Protein AF-A0A848VCV0-F1 (afdb_monomer_lite)

Secondary structure (DSSP, 8-state):
-GGGGGSTT--HHHHHHHHHHHHHHHHHHH-TT-TTGGGG-TTSSSSHHHHHHHHHHHHHHHHHHHHHHHHTTT-HHHHHHHHHHHHHHHHHHHHHHH-HHHHGGGSSSS-HHHHHHHHHHHHHHHHHHHHHHHHHSTTTHHHHHHHHHHHHHHHHHHHHHHHHHHS-TTSSHHHHHHHHHTHHHHHHHHHHHHHHHHHHHHGGG-GGGT-TT-TTSS-SSTHHHHTHHHHHHHHHHHHHHHHHHHHHS---STT---TTHHHHHHHHHHHHHHHHHHHHHH----HHHHHHHHHHHHHHHHHTTSPTT-HHHHHHHHHHHHHHHHHHHH-TT--HHHHHHHHHHHHHHHHHHHHTTT-HHHHHHHHHHHHHHHHHHHHHS-S-PPPS--

Structure (mmCIF, N/CA/C/O backbone):
data_AF-A0A848VCV0-F1
#
_entry.id   AF-A0A848VCV0-F1
#
loop_
_atom_site.group_PDB
_atom_site.id
_atom_site.type_symbol
_atom_site.label_atom_id
_atom_site.label_alt_id
_atom_site.label_comp_id
_atom_site.label_asym_id
_atom_site.label_entity_id
_atom_site.label_seq_id
_atom_site.pdbx_PDB_ins_code
_atom_site.Cartn_x
_atom_site.Cartn_y
_atom_site.Cartn_z
_atom_site.occupancy
_atom_site.B_iso_or_equiv
_atom_site.auth_seq_id
_atom_site.auth_comp_id
_atom_site.auth_asym_id
_atom_site.auth_atom_id
_atom_site.pdbx_PDB_model_num
ATOM 1 N N . MET A 1 1 ? 2.008 -0.613 34.313 1.00 49.34 1 MET A N 1
ATOM 2 C CA . MET A 1 1 ? 2.799 -1.869 34.303 1.00 49.34 1 MET A CA 1
ATOM 3 C C . MET A 1 1 ? 2.256 -2.957 33.347 1.00 49.34 1 MET A C 1
ATOM 5 O O . MET A 1 1 ? 2.939 -3.948 33.144 1.00 49.34 1 MET A O 1
ATOM 9 N N . GLN A 1 2 ? 1.114 -2.765 32.661 1.00 51.22 2 GLN A N 1
ATOM 10 C CA . GLN A 1 2 ? 0.524 -3.745 31.717 1.00 51.22 2 GLN A CA 1
ATOM 11 C C . GLN A 1 2 ? 1.148 -3.803 30.302 1.00 51.22 2 GLN A C 1
ATOM 13 O O . GLN A 1 2 ? 0.857 -4.724 29.551 1.00 51.22 2 GLN A O 1
ATOM 18 N N . ILE A 1 3 ? 2.044 -2.878 29.928 1.00 51.16 3 ILE A N 1
ATOM 19 C CA . ILE A 1 3 ? 2.608 -2.806 28.560 1.00 51.16 3 ILE A CA 1
ATOM 20 C C . ILE A 1 3 ? 3.660 -3.904 28.285 1.00 51.16 3 ILE A C 1
ATOM 22 O O . ILE A 1 3 ? 3.929 -4.226 27.127 1.00 51.16 3 ILE A O 1
ATOM 26 N N . ARG A 1 4 ? 4.242 -4.533 29.320 1.00 47.22 4 ARG A N 1
ATOM 27 C CA . ARG A 1 4 ? 5.278 -5.571 29.134 1.00 47.22 4 ARG A CA 1
ATOM 28 C C . ARG A 1 4 ? 4.744 -6.911 28.614 1.00 47.22 4 ARG A C 1
ATOM 30 O O . ARG A 1 4 ? 5.509 -7.621 27.977 1.00 47.22 4 ARG A O 1
ATOM 37 N N . LYS A 1 5 ? 3.456 -7.234 28.802 1.00 52.41 5 LYS A N 1
ATOM 38 C CA . LYS A 1 5 ? 2.869 -8.491 28.290 1.00 52.41 5 LYS A CA 1
ATOM 39 C C . LYS A 1 5 ? 2.553 -8.454 26.783 1.00 52.41 5 LYS A C 1
ATOM 41 O O . LYS A 1 5 ? 2.308 -9.486 26.184 1.00 52.41 5 LYS A O 1
ATOM 46 N N . THR A 1 6 ? 2.611 -7.274 26.165 1.00 53.12 6 THR A N 1
ATOM 47 C CA . THR A 1 6 ? 2.202 -7.039 24.768 1.00 53.12 6 THR A CA 1
ATOM 48 C C . THR A 1 6 ? 3.284 -7.319 23.717 1.00 53.12 6 THR A C 1
ATOM 50 O O . THR A 1 6 ? 2.966 -7.350 22.536 1.00 53.12 6 THR A O 1
ATOM 53 N N . ILE A 1 7 ? 4.557 -7.492 24.106 1.00 49.88 7 ILE A N 1
ATOM 54 C CA . ILE A 1 7 ? 5.663 -7.696 23.143 1.00 49.88 7 ILE A CA 1
ATOM 55 C C . ILE A 1 7 ? 5.968 -9.188 22.925 1.00 49.88 7 ILE A C 1
ATOM 57 O O . ILE A 1 7 ? 6.344 -9.570 21.823 1.00 49.88 7 ILE A O 1
ATOM 61 N N . SER A 1 8 ? 5.750 -10.052 23.924 1.00 48.66 8 SER A N 1
ATOM 62 C CA . SER A 1 8 ? 5.931 -11.507 23.765 1.00 48.66 8 SER A CA 1
ATOM 63 C C . SER A 1 8 ? 4.877 -12.156 22.859 1.00 48.66 8 SER A C 1
ATOM 65 O O . SER A 1 8 ? 5.084 -13.261 22.374 1.00 48.66 8 SER A O 1
ATOM 67 N N . GLU A 1 9 ? 3.772 -11.460 22.590 1.00 58.31 9 GLU A N 1
ATOM 68 C CA . GLU A 1 9 ? 2.722 -11.877 21.659 1.00 58.31 9 GLU A CA 1
ATOM 69 C C . GLU A 1 9 ? 2.717 -10.953 20.438 1.00 58.31 9 GLU A C 1
ATOM 71 O O . GLU A 1 9 ? 1.723 -10.296 20.128 1.00 58.31 9 GLU A O 1
ATOM 76 N N . THR A 1 10 ? 3.849 -10.853 19.734 1.00 62.97 10 THR A N 1
ATOM 77 C CA . THR A 1 10 ? 3.837 -10.207 18.418 1.00 62.97 10 THR A CA 1
ATOM 78 C C . THR A 1 10 ? 2.763 -10.870 17.559 1.00 62.97 10 THR A C 1
ATOM 80 O O . THR A 1 10 ? 2.736 -12.097 17.378 1.00 62.97 10 THR A O 1
ATOM 83 N N . SER A 1 11 ? 1.843 -10.043 17.054 1.00 78.56 11 SER A N 1
ATOM 84 C CA . SER A 1 11 ? 0.759 -10.501 16.191 1.00 78.56 11 SER A CA 1
ATOM 85 C C . SER A 1 11 ? 1.337 -11.395 15.092 1.00 78.56 11 SER A C 1
ATOM 87 O O . SER A 1 11 ? 2.325 -10.992 14.468 1.00 78.56 11 SER A O 1
ATOM 89 N N . PRO A 1 12 ? 0.770 -12.588 14.832 1.00 84.62 12 PRO A N 1
ATOM 90 C CA . PRO A 1 12 ? 1.164 -13.413 13.688 1.00 84.62 12 PRO A CA 1
ATOM 91 C C . PRO A 1 12 ? 1.235 -12.602 12.384 1.00 84.62 12 PRO A C 1
ATOM 93 O O . PRO A 1 12 ? 2.111 -12.834 11.560 1.00 84.62 12 PRO A O 1
ATOM 96 N N . TRP A 1 13 ? 0.380 -11.580 12.267 1.00 84.06 13 TRP A N 1
ATOM 97 C CA . TRP A 1 13 ? 0.372 -10.604 11.182 1.00 84.06 13 TRP A CA 1
ATOM 98 C C . TRP A 1 13 ? 1.684 -9.818 11.049 1.00 84.06 13 TRP A C 1
ATOM 100 O O . TRP A 1 13 ? 2.297 -9.821 9.991 1.00 84.06 13 TRP A O 1
ATOM 110 N N . PHE A 1 14 ? 2.165 -9.193 12.129 1.00 91.00 14 PHE A N 1
ATOM 111 C CA . PHE A 1 14 ? 3.421 -8.431 12.105 1.00 91.00 14 PHE A CA 1
ATOM 112 C C . PHE A 1 14 ? 4.616 -9.335 11.777 1.00 91.00 14 PHE A C 1
ATOM 114 O O . PHE A 1 14 ? 5.492 -8.959 11.004 1.00 91.00 14 PHE A O 1
ATOM 121 N N . ARG A 1 15 ? 4.622 -10.563 12.317 1.00 92.50 15 ARG A N 1
ATOM 122 C CA . ARG A 1 15 ? 5.650 -11.566 12.001 1.00 92.50 15 ARG A CA 1
ATOM 123 C C . ARG A 1 15 ? 5.657 -11.939 10.520 1.00 92.50 15 ARG A C 1
ATOM 125 O O . ARG A 1 15 ? 6.737 -12.104 9.971 1.00 92.50 15 ARG A O 1
ATOM 132 N N . ALA A 1 16 ? 4.493 -12.032 9.877 1.00 93.19 16 ALA A N 1
ATOM 133 C CA . ALA A 1 16 ? 4.417 -12.282 8.441 1.00 93.19 16 ALA A CA 1
ATOM 134 C C . ALA A 1 16 ? 5.078 -11.153 7.632 1.00 93.19 16 ALA A C 1
ATOM 136 O O . ALA A 1 16 ? 5.895 -11.454 6.768 1.00 93.19 16 ALA A O 1
ATOM 137 N N . PHE A 1 17 ? 4.819 -9.880 7.963 1.00 95.75 17 PHE A N 1
ATOM 138 C CA . PHE A 1 17 ? 5.508 -8.750 7.318 1.00 95.75 17 PHE A CA 1
ATOM 139 C C . PHE A 1 17 ? 7.021 -8.816 7.510 1.00 95.75 17 PHE A C 1
ATOM 141 O O . PHE A 1 17 ? 7.750 -8.716 6.533 1.00 95.75 17 PHE A O 1
ATOM 148 N N . VAL A 1 18 ? 7.498 -9.072 8.734 1.00 96.75 18 VAL A N 1
ATOM 149 C CA . VAL A 1 18 ? 8.939 -9.233 8.997 1.00 96.75 18 VAL A CA 1
ATOM 150 C C . VAL A 1 18 ? 9.536 -10.360 8.152 1.00 96.75 18 VAL A C 1
ATOM 152 O O . VAL A 1 18 ? 10.579 -10.169 7.537 1.00 96.75 18 VAL A O 1
ATOM 155 N N . LEU A 1 19 ? 8.890 -11.529 8.106 1.00 97.00 19 LEU A N 1
ATOM 156 C CA . LEU A 1 19 ? 9.389 -12.680 7.351 1.00 97.00 19 LEU A CA 1
ATOM 157 C C . LEU A 1 19 ? 9.431 -12.410 5.845 1.00 97.00 19 LEU A C 1
ATOM 159 O O . LEU A 1 19 ? 10.420 -12.760 5.206 1.00 97.00 19 LEU A O 1
ATOM 163 N N . ILE A 1 20 ? 8.397 -11.771 5.289 1.00 96.94 20 ILE A N 1
ATOM 164 C CA . ILE A 1 20 ? 8.368 -11.401 3.869 1.00 96.94 20 ILE A CA 1
ATOM 165 C C . ILE A 1 20 ? 9.445 -10.351 3.580 1.00 96.94 20 ILE A C 1
ATOM 167 O O . ILE A 1 20 ? 10.214 -10.537 2.646 1.00 96.94 20 ILE A O 1
ATOM 171 N N . SER A 1 21 ? 9.583 -9.309 4.407 1.00 97.62 21 SER A N 1
ATOM 172 C CA . SER A 1 21 ? 10.636 -8.298 4.243 1.00 97.62 21 SER A CA 1
ATOM 173 C C . SER A 1 21 ? 12.037 -8.910 4.290 1.00 97.62 21 SER A C 1
ATOM 175 O O . SER A 1 21 ? 12.861 -8.620 3.430 1.00 97.62 21 SER A O 1
ATOM 177 N N . VAL A 1 22 ? 12.306 -9.809 5.244 1.00 97.25 22 VAL A N 1
ATOM 178 C CA . VAL A 1 22 ? 13.587 -10.532 5.316 1.00 97.25 22 VAL A CA 1
ATOM 179 C C . VAL A 1 22 ? 13.801 -11.382 4.067 1.00 97.25 22 VAL A C 1
ATOM 181 O O . VAL A 1 22 ? 14.891 -11.363 3.504 1.00 97.25 22 VAL A O 1
ATOM 184 N N . PHE A 1 23 ? 12.776 -12.105 3.611 1.00 97.06 23 PHE A N 1
ATOM 185 C CA . PHE A 1 23 ? 12.853 -12.887 2.381 1.00 97.06 23 PHE A CA 1
ATOM 186 C C . PHE A 1 23 ? 13.198 -12.012 1.169 1.00 97.06 23 PHE A C 1
ATOM 188 O O . PHE A 1 23 ? 14.123 -12.356 0.440 1.00 97.06 23 PHE A O 1
ATOM 195 N N . LEU A 1 24 ? 12.525 -10.873 0.985 1.00 96.56 24 LEU A N 1
ATOM 196 C CA . LEU A 1 24 ? 12.794 -9.952 -0.124 1.00 96.56 24 LEU A CA 1
ATOM 197 C C . LEU A 1 24 ? 14.213 -9.380 -0.052 1.00 96.56 24 LEU A C 1
ATOM 199 O O . LEU A 1 24 ? 14.927 -9.426 -1.046 1.00 96.56 24 LEU A O 1
ATOM 203 N N . CYS A 1 25 ? 14.679 -8.964 1.129 1.00 96.19 25 CYS A N 1
ATOM 204 C CA . CYS A 1 25 ? 16.067 -8.541 1.330 1.00 96.19 25 CYS A CA 1
ATOM 205 C C . CYS A 1 25 ? 17.074 -9.633 0.931 1.00 96.19 25 CYS A C 1
ATOM 207 O O . CYS A 1 25 ? 18.066 -9.357 0.255 1.00 96.19 25 CYS A O 1
ATOM 209 N N . LEU A 1 26 ? 16.823 -10.888 1.318 1.00 94.69 26 LEU A N 1
ATOM 210 C CA . LEU A 1 26 ? 17.672 -12.015 0.924 1.00 94.69 26 LEU A CA 1
ATOM 211 C C . LEU A 1 26 ? 17.617 -12.245 -0.592 1.00 94.69 26 LEU A C 1
ATOM 213 O O . LEU A 1 26 ? 18.656 -12.475 -1.208 1.00 94.69 26 LEU A O 1
ATOM 217 N N . MET A 1 27 ? 16.439 -12.156 -1.211 1.00 94.94 27 MET A N 1
ATOM 218 C CA . MET A 1 27 ? 16.301 -12.290 -2.663 1.00 94.94 27 MET A CA 1
ATOM 219 C C . MET A 1 27 ? 17.031 -11.167 -3.401 1.00 94.94 27 MET A C 1
ATOM 221 O O . MET A 1 27 ? 17.748 -11.462 -4.347 1.00 94.94 27 MET A O 1
ATOM 225 N N . THR A 1 28 ? 16.988 -9.919 -2.937 1.00 92.50 28 THR A N 1
ATOM 226 C CA . THR A 1 28 ? 17.771 -8.810 -3.515 1.00 92.50 28 THR A CA 1
ATOM 227 C C . THR A 1 28 ? 19.265 -9.130 -3.606 1.00 92.50 28 THR A C 1
ATOM 229 O O . THR A 1 28 ? 19.914 -8.789 -4.595 1.00 92.50 28 THR A O 1
ATOM 232 N N . VAL A 1 29 ? 19.806 -9.849 -2.617 1.00 91.00 29 VAL A N 1
ATOM 233 C CA . VAL A 1 29 ? 21.201 -10.305 -2.627 1.00 91.00 29 VAL A CA 1
ATOM 234 C C . VAL A 1 29 ? 21.383 -11.513 -3.548 1.00 91.00 29 VAL A C 1
ATOM 236 O O . VAL A 1 29 ? 22.263 -11.497 -4.401 1.00 91.00 29 VAL A O 1
ATOM 239 N N . PHE A 1 30 ? 20.582 -12.571 -3.401 1.00 90.25 30 PHE A N 1
ATOM 240 C CA . PHE A 1 30 ? 20.873 -13.878 -4.011 1.00 90.25 30 PHE A CA 1
ATOM 241 C C . PHE A 1 30 ? 20.245 -14.117 -5.396 1.00 90.25 30 PHE A C 1
ATOM 243 O O . PHE A 1 30 ? 20.676 -15.018 -6.111 1.00 90.25 30 PHE A O 1
ATOM 250 N N . ALA A 1 31 ? 19.241 -13.339 -5.802 1.00 86.88 31 ALA A N 1
ATOM 251 C CA . ALA A 1 31 ? 18.394 -13.616 -6.969 1.00 86.88 31 ALA A CA 1
ATOM 252 C C . ALA A 1 31 ? 18.945 -13.153 -8.326 1.00 86.88 31 ALA A C 1
ATOM 254 O O . ALA A 1 31 ? 18.269 -13.313 -9.341 1.00 86.88 31 ALA A O 1
ATOM 255 N N . ARG A 1 32 ? 20.127 -12.530 -8.363 1.00 76.81 32 ARG A N 1
ATOM 256 C CA . ARG A 1 32 ? 20.557 -11.672 -9.480 1.00 76.81 32 ARG A CA 1
ATOM 257 C C . ARG A 1 32 ? 20.562 -12.346 -10.855 1.00 76.81 32 ARG A C 1
ATOM 259 O O . ARG A 1 32 ? 20.211 -11.703 -11.837 1.00 76.81 32 ARG A O 1
ATOM 266 N N . ASP A 1 33 ? 20.929 -13.621 -10.906 1.00 84.00 33 ASP A N 1
ATOM 267 C CA . ASP A 1 33 ? 21.118 -14.346 -12.167 1.00 84.00 33 ASP A CA 1
ATOM 268 C C . ASP A 1 33 ? 20.047 -15.423 -12.398 1.00 84.00 33 ASP A C 1
ATOM 270 O O . ASP A 1 33 ? 20.149 -16.233 -13.318 1.00 84.00 33 ASP A O 1
ATOM 274 N N . VAL A 1 34 ? 18.999 -15.446 -11.566 1.00 89.25 34 VAL A N 1
ATOM 275 C CA . VAL A 1 34 ? 17.915 -16.428 -11.654 1.00 89.25 34 VAL A CA 1
ATOM 276 C C . VAL A 1 34 ? 16.624 -15.699 -12.041 1.00 89.25 34 VAL A C 1
ATOM 278 O O . VAL A 1 34 ? 16.018 -15.057 -11.183 1.00 89.25 34 VAL A O 1
ATOM 281 N N . PRO A 1 35 ? 16.150 -15.810 -13.301 1.00 88.25 35 PRO A N 1
ATOM 282 C CA . PRO A 1 35 ? 15.048 -14.993 -13.816 1.00 88.25 35 PRO A CA 1
ATOM 283 C C . PRO A 1 35 ? 13.775 -15.012 -12.964 1.00 88.25 35 PRO A C 1
ATOM 285 O O . PRO A 1 35 ? 13.164 -13.972 -12.750 1.00 88.25 35 PRO A O 1
ATOM 288 N N . ILE A 1 36 ? 13.390 -16.176 -12.427 1.00 87.81 36 ILE A N 1
ATOM 289 C CA . ILE A 1 36 ? 12.201 -16.284 -11.569 1.00 87.81 36 ILE A CA 1
ATOM 290 C C . ILE A 1 36 ? 12.378 -15.551 -10.231 1.00 87.81 36 ILE A C 1
ATOM 292 O O . ILE A 1 36 ? 11.413 -15.031 -9.680 1.00 87.81 36 ILE A O 1
ATOM 296 N N . LEU A 1 37 ? 13.607 -15.477 -9.715 1.00 90.19 37 LEU A N 1
ATOM 297 C CA . LEU A 1 37 ? 13.897 -14.805 -8.453 1.00 90.19 37 LEU A CA 1
ATOM 298 C C . LEU A 1 37 ? 14.014 -13.283 -8.621 1.00 90.19 37 LEU A C 1
ATOM 300 O O . LEU A 1 37 ? 13.793 -12.557 -7.656 1.00 90.19 37 LEU A O 1
ATOM 304 N N . LEU A 1 38 ? 14.277 -12.782 -9.836 1.00 88.62 38 LEU A N 1
ATOM 305 C CA . LEU A 1 38 ? 14.260 -11.342 -10.137 1.00 88.62 38 LEU A CA 1
ATOM 306 C C . LEU A 1 38 ? 12.893 -10.692 -9.891 1.00 88.62 38 LEU A C 1
ATOM 308 O O . LEU A 1 38 ? 12.822 -9.476 -9.705 1.00 88.62 38 LEU A O 1
ATOM 312 N N . LEU A 1 39 ? 11.822 -11.491 -9.842 1.00 90.00 39 LEU A N 1
ATOM 313 C CA . LEU A 1 39 ? 10.493 -11.023 -9.455 1.00 90.00 39 LEU A CA 1
ATOM 314 C C . LEU A 1 39 ? 10.418 -10.598 -7.979 1.00 90.00 39 LEU A C 1
ATOM 316 O O . LEU A 1 39 ? 9.521 -9.845 -7.620 1.00 90.00 39 LEU A O 1
ATOM 320 N N . PHE A 1 40 ? 11.342 -11.066 -7.138 1.00 93.81 40 PHE A N 1
ATOM 321 C CA . PHE A 1 40 ? 11.402 -10.790 -5.699 1.00 93.81 40 PHE A CA 1
ATOM 322 C C . PHE A 1 40 ? 12.575 -9.878 -5.315 1.00 93.81 40 PHE A C 1
ATOM 324 O O . PHE A 1 40 ? 12.885 -9.742 -4.135 1.00 93.81 40 PHE A O 1
ATOM 331 N N . ASN A 1 41 ? 13.250 -9.284 -6.299 1.00 92.12 41 ASN A N 1
ATOM 332 C CA . ASN A 1 41 ? 14.388 -8.404 -6.072 1.00 92.12 41 ASN A CA 1
ATOM 333 C C . ASN A 1 41 ? 13.912 -6.961 -5.875 1.00 92.12 41 ASN A C 1
ATOM 335 O O . ASN A 1 41 ? 13.343 -6.393 -6.797 1.00 92.12 41 ASN A O 1
ATOM 339 N N . LEU A 1 42 ? 14.186 -6.352 -4.725 1.00 91.38 42 LEU A N 1
ATOM 340 C CA . LEU A 1 42 ? 13.741 -4.983 -4.427 1.00 91.38 42 LEU A CA 1
ATOM 341 C C . LEU A 1 42 ? 14.304 -3.931 -5.400 1.00 91.38 42 LEU A C 1
ATOM 343 O O . LEU A 1 42 ? 13.630 -2.959 -5.677 1.00 91.38 42 LEU A O 1
ATOM 347 N N . ARG A 1 43 ? 15.455 -4.194 -6.036 1.00 88.94 43 ARG A N 1
ATOM 348 C CA . ARG A 1 43 ? 16.099 -3.262 -6.978 1.00 88.94 43 ARG A CA 1
ATOM 349 C C . ARG A 1 43 ? 15.282 -2.962 -8.240 1.00 88.94 43 ARG A C 1
ATOM 351 O O . ARG A 1 43 ? 15.560 -1.991 -8.936 1.00 88.94 43 ARG A O 1
ATOM 358 N N . ASN A 1 44 ? 14.406 -3.881 -8.635 1.00 87.56 44 ASN A N 1
ATOM 359 C CA . ASN A 1 44 ? 13.644 -3.714 -9.862 1.00 87.56 44 ASN A CA 1
ATOM 360 C C . ASN A 1 44 ? 12.289 -3.116 -9.525 1.00 87.56 44 ASN A C 1
ATOM 362 O O . ASN A 1 44 ? 11.504 -3.710 -8.786 1.00 87.56 44 ASN A O 1
ATOM 366 N N . GLU A 1 45 ? 11.980 -2.014 -10.182 1.00 82.94 45 GLU A N 1
ATOM 367 C CA . GLU A 1 45 ? 10.626 -1.504 -10.245 1.00 82.94 45 GLU A CA 1
ATOM 368 C C . GLU A 1 45 ? 9.727 -2.471 -11.051 1.00 82.94 45 GLU A C 1
ATOM 370 O O . GLU A 1 45 ? 10.190 -3.303 -11.841 1.00 82.94 45 GLU A O 1
ATOM 375 N N . SER A 1 46 ? 8.414 -2.422 -10.811 1.00 88.31 46 SER A N 1
ATOM 376 C CA . SER A 1 46 ? 7.418 -3.275 -11.490 1.00 88.31 46 SER A CA 1
ATOM 377 C C . SER A 1 46 ? 7.561 -4.795 -11.280 1.00 88.31 46 SER A C 1
ATOM 379 O O . SER A 1 46 ? 7.306 -5.589 -12.190 1.00 88.31 46 SER A O 1
ATOM 381 N N . ASN A 1 47 ? 7.912 -5.239 -10.072 1.00 92.75 47 ASN A N 1
ATOM 382 C CA . ASN A 1 47 ? 7.903 -6.660 -9.706 1.00 92.75 47 ASN A CA 1
ATOM 383 C C . ASN A 1 47 ? 7.133 -6.943 -8.400 1.00 92.75 47 ASN A C 1
ATOM 385 O O . ASN A 1 47 ? 6.463 -6.066 -7.855 1.00 92.75 47 ASN A O 1
ATOM 389 N N . PHE A 1 48 ? 7.193 -8.181 -7.887 1.00 94.69 48 PHE A N 1
ATOM 390 C CA . PHE A 1 48 ? 6.486 -8.538 -6.651 1.00 94.69 48 PHE A CA 1
ATOM 391 C C . PHE A 1 48 ? 7.056 -7.854 -5.409 1.00 94.69 48 PHE A C 1
ATOM 393 O O . PHE A 1 48 ? 6.310 -7.654 -4.453 1.00 94.69 48 PHE A O 1
ATOM 400 N N . ALA A 1 49 ? 8.345 -7.512 -5.401 1.00 95.19 49 ALA A N 1
ATOM 401 C CA . ALA A 1 49 ? 8.971 -6.829 -4.278 1.00 95.19 49 ALA A CA 1
ATOM 402 C C . ALA A 1 49 ? 8.455 -5.385 -4.160 1.00 95.19 49 ALA A C 1
ATOM 404 O O . ALA A 1 49 ? 7.927 -5.030 -3.105 1.00 95.19 49 ALA A O 1
ATOM 405 N N . ALA A 1 50 ? 8.475 -4.623 -5.259 1.00 95.06 50 ALA A N 1
ATOM 406 C CA . ALA A 1 50 ? 7.898 -3.277 -5.331 1.00 95.06 50 ALA A CA 1
ATOM 407 C C . ALA A 1 50 ? 6.380 -3.290 -5.061 1.00 95.06 50 ALA A C 1
ATOM 409 O O . ALA A 1 50 ? 5.859 -2.498 -4.277 1.00 95.06 50 ALA A O 1
ATOM 410 N N . LEU A 1 51 ? 5.649 -4.266 -5.623 1.00 96.44 51 LEU A N 1
ATOM 411 C CA . LEU A 1 51 ? 4.219 -4.447 -5.342 1.00 96.44 51 LEU A CA 1
ATOM 412 C C . LEU A 1 51 ? 3.954 -4.677 -3.846 1.00 96.44 51 LEU A C 1
ATOM 414 O O . LEU A 1 51 ? 3.032 -4.087 -3.278 1.00 96.44 51 LEU A O 1
ATOM 418 N N . PHE A 1 52 ? 4.744 -5.543 -3.203 1.00 97.50 52 PHE A N 1
ATOM 419 C CA . PHE A 1 52 ? 4.632 -5.797 -1.769 1.00 97.50 52 PHE A CA 1
ATOM 420 C C . PHE A 1 52 ? 4.934 -4.536 -0.960 1.00 97.50 52 PHE A C 1
ATOM 422 O O . PHE A 1 52 ? 4.138 -4.195 -0.092 1.00 97.50 52 PHE A O 1
ATOM 429 N N . SER A 1 53 ? 6.035 -3.846 -1.257 1.00 97.50 53 SER A N 1
ATOM 430 C CA . SER A 1 53 ? 6.456 -2.595 -0.616 1.00 97.50 53 SER A CA 1
ATOM 431 C C . SER A 1 53 ? 5.348 -1.530 -0.685 1.00 97.50 53 SER A C 1
ATOM 433 O O . SER A 1 53 ? 4.876 -1.021 0.341 1.00 97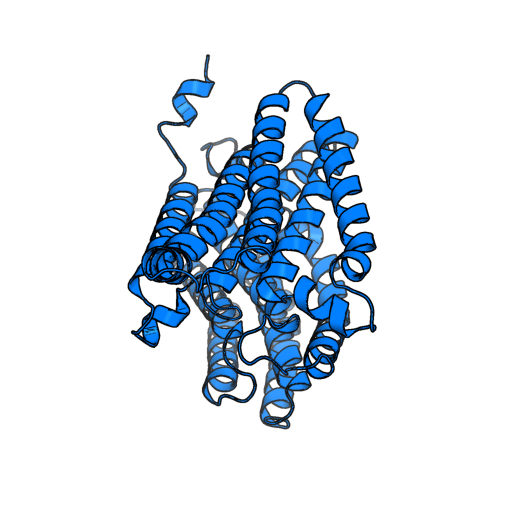.50 53 SER A O 1
ATOM 435 N N . GLY A 1 54 ? 4.779 -1.321 -1.876 1.00 97.62 54 GLY A N 1
ATOM 436 C CA . GLY A 1 54 ? 3.684 -0.378 -2.087 1.00 97.62 54 GLY A CA 1
ATOM 437 C C . GLY A 1 54 ? 2.413 -0.764 -1.331 1.00 97.62 54 GLY A C 1
ATOM 438 O O . GLY A 1 54 ? 1.794 0.074 -0.668 1.00 97.62 54 GLY A O 1
ATOM 439 N N . MET A 1 55 ? 2.009 -2.037 -1.359 1.00 98.19 55 MET A N 1
ATOM 440 C CA . MET A 1 55 ? 0.821 -2.502 -0.623 1.00 98.19 55 MET A CA 1
ATOM 441 C C . MET A 1 55 ? 1.053 -2.585 0.892 1.00 98.19 55 MET A C 1
ATOM 443 O O . MET A 1 55 ? 0.108 -2.475 1.685 1.00 98.19 55 MET A O 1
ATOM 447 N N . PHE A 1 56 ? 2.306 -2.712 1.324 1.00 98.12 56 PHE A N 1
ATOM 448 C CA . PHE A 1 56 ? 2.696 -2.613 2.720 1.00 98.12 56 PHE A CA 1
ATOM 449 C C . PHE A 1 56 ? 2.497 -1.175 3.220 1.00 98.12 56 PHE A C 1
ATOM 451 O O . PHE A 1 56 ? 1.790 -0.980 4.214 1.00 98.12 56 PHE A O 1
ATOM 458 N N . LEU A 1 57 ? 2.968 -0.161 2.488 1.00 98.44 57 LEU A N 1
ATOM 459 C CA . LEU A 1 57 ? 2.669 1.250 2.779 1.00 98.44 57 LEU A CA 1
ATOM 460 C C . LEU A 1 57 ? 1.162 1.530 2.846 1.00 98.44 57 LEU A C 1
ATOM 462 O O . LEU A 1 57 ? 0.700 2.158 3.803 1.00 98.44 57 LEU A O 1
ATOM 466 N N . LEU A 1 58 ? 0.372 0.992 1.907 1.00 98.31 58 LEU A N 1
ATOM 467 C CA . LEU A 1 58 ? -1.092 1.103 1.944 1.00 98.31 58 LEU A CA 1
ATOM 468 C C . LEU A 1 58 ? -1.673 0.482 3.221 1.00 98.31 58 LEU A C 1
ATOM 470 O O . LEU A 1 58 ? -2.542 1.067 3.866 1.00 98.31 58 LEU A O 1
ATOM 474 N N . THR A 1 59 ? -1.176 -0.683 3.633 1.00 97.75 59 THR A N 1
ATOM 475 C CA . THR A 1 59 ? -1.613 -1.347 4.870 1.00 97.75 59 THR A CA 1
ATOM 476 C C . THR A 1 59 ? -1.322 -0.484 6.102 1.00 97.75 59 THR A C 1
ATOM 478 O O . THR A 1 59 ? -2.181 -0.333 6.976 1.00 97.75 59 THR A O 1
ATOM 481 N N . ILE A 1 60 ? -0.144 0.145 6.168 1.00 98.19 60 ILE A N 1
ATOM 482 C CA . ILE A 1 60 ? 0.206 1.094 7.238 1.00 98.19 60 ILE A CA 1
ATOM 483 C C . ILE A 1 60 ? -0.727 2.310 7.186 1.00 98.19 60 ILE A C 1
ATOM 485 O O . ILE A 1 60 ? -1.208 2.760 8.229 1.00 98.19 60 ILE A O 1
ATOM 489 N N . ALA A 1 61 ? -1.049 2.805 5.988 1.00 98.44 61 ALA A N 1
ATOM 490 C CA . ALA A 1 61 ? -1.978 3.913 5.800 1.00 98.44 61 ALA A CA 1
ATOM 491 C C . ALA A 1 61 ? -3.382 3.597 6.334 1.00 98.44 61 ALA A C 1
ATOM 493 O O . ALA A 1 61 ? -4.004 4.461 6.957 1.00 98.44 61 ALA A O 1
ATOM 494 N N . LEU A 1 62 ? -3.870 2.364 6.156 1.00 97.19 62 LEU A N 1
ATOM 495 C CA . LEU A 1 62 ? -5.150 1.916 6.714 1.00 97.19 62 LEU A CA 1
ATOM 496 C C . LEU A 1 62 ? -5.118 1.867 8.249 1.00 97.19 62 LEU A C 1
ATOM 498 O O . LEU A 1 62 ? -6.063 2.316 8.896 1.00 97.19 62 LEU A O 1
ATOM 502 N N . HIS A 1 63 ? -4.017 1.406 8.848 1.00 96.75 63 HIS A N 1
ATOM 503 C CA . HIS A 1 63 ? -3.826 1.458 10.304 1.00 96.75 63 HIS A CA 1
ATOM 504 C C . HIS A 1 63 ? -3.735 2.898 10.839 1.00 96.75 63 HIS A C 1
ATOM 506 O O . HIS A 1 63 ? -4.234 3.206 11.925 1.00 96.75 63 HIS A O 1
ATOM 512 N N . ALA A 1 64 ? -3.118 3.813 10.090 1.00 97.94 64 ALA A N 1
ATOM 513 C CA . ALA A 1 64 ? -3.126 5.234 10.426 1.00 97.94 64 ALA A CA 1
ATOM 514 C C . ALA A 1 64 ? -4.551 5.809 10.336 1.00 97.94 64 ALA A C 1
ATOM 516 O O . ALA A 1 64 ? -4.984 6.516 11.245 1.00 97.94 64 ALA A O 1
ATOM 517 N N . PHE A 1 65 ? -5.317 5.440 9.305 1.00 97.69 65 PHE A N 1
ATOM 518 C CA . PHE A 1 65 ? -6.713 5.849 9.151 1.00 97.69 65 PHE A CA 1
ATOM 519 C C . PHE A 1 65 ? -7.596 5.364 10.309 1.00 97.69 65 PHE A C 1
ATOM 521 O O . PHE A 1 65 ? -8.413 6.133 10.817 1.00 97.69 65 PHE A O 1
ATOM 528 N N . ASP A 1 66 ? -7.398 4.137 10.796 1.00 95.94 66 ASP A N 1
ATOM 529 C CA . ASP A 1 66 ? -8.076 3.636 12.000 1.00 95.94 66 ASP A CA 1
ATOM 530 C C . ASP A 1 66 ? -7.825 4.550 13.213 1.00 95.94 66 ASP A C 1
ATOM 532 O O . ASP A 1 66 ? -8.728 4.788 14.017 1.00 95.94 66 ASP A O 1
ATOM 536 N N . GLY A 1 67 ? -6.633 5.149 13.317 1.00 96.56 67 GLY A N 1
ATOM 537 C CA . GLY A 1 67 ? -6.317 6.159 14.332 1.00 96.56 67 GLY A CA 1
ATOM 538 C C . GLY A 1 67 ? -7.161 7.424 14.194 1.00 96.56 67 GLY A C 1
ATOM 539 O O . GLY A 1 67 ? -7.602 7.992 15.200 1.00 96.56 67 GLY A O 1
ATOM 540 N N . SER A 1 68 ? -7.451 7.838 12.959 1.00 97.31 68 SER A N 1
ATOM 541 C CA . SER A 1 68 ? -8.381 8.932 12.678 1.00 97.31 68 SER A CA 1
ATOM 542 C C . SER A 1 68 ? -9.803 8.572 13.101 1.00 97.31 68 SER A C 1
ATOM 544 O O . SER A 1 68 ? -10.421 9.286 13.897 1.00 97.31 68 SER A O 1
ATOM 546 N N . ALA A 1 69 ? -10.288 7.410 12.657 1.00 95.31 69 ALA A N 1
ATOM 547 C CA . ALA A 1 69 ? -11.621 6.911 12.973 1.00 95.31 69 ALA A CA 1
ATOM 548 C C . ALA A 1 69 ? -11.851 6.771 14.486 1.00 95.31 69 ALA A C 1
ATOM 550 O O . ALA A 1 69 ? -12.895 7.184 14.986 1.00 95.31 69 ALA A O 1
ATOM 551 N N . LEU A 1 70 ? -10.859 6.275 15.230 1.00 94.25 70 LEU A N 1
ATOM 552 C CA . LEU A 1 70 ? -10.933 6.105 16.683 1.00 94.25 70 LEU A CA 1
ATOM 553 C C . LEU A 1 70 ? -11.083 7.438 17.431 1.00 94.25 70 LEU A C 1
ATOM 555 O O . LEU A 1 70 ? -11.756 7.513 18.458 1.00 94.25 70 LEU A O 1
ATOM 559 N N . ASN A 1 71 ? -10.446 8.501 16.937 1.00 95.25 71 ASN A N 1
ATOM 560 C CA . ASN A 1 71 ? -10.373 9.783 17.639 1.00 95.25 71 ASN A CA 1
ATOM 561 C C . ASN A 1 71 ? -11.380 10.825 17.127 1.00 95.25 71 ASN A C 1
ATOM 563 O O . ASN A 1 71 ? -11.556 11.848 17.788 1.00 95.25 71 ASN A O 1
ATOM 567 N N . ARG A 1 72 ? -12.063 10.593 15.995 1.00 95.88 72 ARG A N 1
ATOM 568 C CA . ARG A 1 72 ? -12.913 11.603 15.326 1.00 95.88 72 ARG A CA 1
ATOM 569 C C . ARG A 1 72 ? -13.992 12.216 16.221 1.00 95.88 72 ARG A C 1
ATOM 571 O O . ARG A 1 72 ? -14.278 13.398 16.092 1.00 95.88 72 ARG A O 1
ATOM 578 N N . ALA A 1 73 ? -14.577 11.423 17.121 1.00 94.19 73 ALA A N 1
ATOM 579 C CA . ALA A 1 73 ? -15.695 11.857 17.958 1.00 94.19 73 ALA A CA 1
ATOM 580 C C . ALA A 1 73 ? -15.254 12.635 19.207 1.00 94.19 73 ALA A C 1
ATOM 582 O O . ALA A 1 73 ? -16.022 13.432 19.732 1.00 94.19 73 ALA A O 1
ATOM 583 N N . SER A 1 74 ? -14.033 12.403 19.698 1.00 95.56 74 SER A N 1
ATOM 584 C CA . SER A 1 74 ? -13.577 12.934 20.992 1.00 95.56 74 SER A CA 1
ATOM 585 C C . SER A 1 74 ? -12.397 13.899 20.887 1.00 95.56 74 SER A C 1
ATOM 587 O O . SER A 1 74 ? -12.236 14.766 21.743 1.00 95.56 74 SER A O 1
ATOM 589 N N . LYS A 1 75 ? -11.540 13.750 19.870 1.00 96.69 75 LYS A N 1
ATOM 590 C CA . LYS A 1 75 ? -10.268 14.473 19.731 1.00 96.69 75 LYS A CA 1
ATOM 591 C C . LYS A 1 75 ? -9.979 14.779 18.259 1.00 96.69 75 LYS A C 1
ATOM 593 O O . LYS A 1 75 ? -9.057 14.215 17.669 1.00 96.69 75 LYS A O 1
ATOM 598 N N . ALA A 1 76 ? -10.742 15.711 17.685 1.00 97.50 76 ALA A N 1
ATOM 599 C CA . ALA A 1 76 ? -10.680 16.072 16.263 1.00 97.50 76 ALA A CA 1
ATOM 600 C C . ALA A 1 76 ? -9.255 16.373 15.754 1.00 97.50 76 ALA A C 1
ATOM 602 O O . ALA A 1 76 ? -8.859 15.866 14.711 1.00 97.50 76 ALA A O 1
ATOM 603 N N . ASN A 1 77 ? -8.438 17.110 16.518 1.00 98.12 77 ASN A N 1
ATOM 604 C CA . ASN A 1 77 ? -7.055 17.412 16.118 1.00 98.12 77 ASN A CA 1
ATOM 605 C C . ASN A 1 77 ? -6.193 16.148 15.969 1.00 98.12 77 ASN A C 1
ATOM 607 O O . ASN A 1 77 ? -5.450 16.015 15.002 1.00 98.12 77 ASN A O 1
ATOM 611 N N . ILE A 1 78 ? -6.313 15.196 16.902 1.00 98.12 78 ILE A N 1
ATOM 612 C CA . ILE A 1 78 ? -5.594 13.915 16.822 1.00 98.12 78 ILE A CA 1
ATOM 613 C C . ILE A 1 78 ? -6.109 13.101 15.635 1.00 98.12 78 ILE A C 1
ATOM 615 O O . ILE A 1 78 ? -5.318 12.481 14.929 1.00 98.12 78 ILE A O 1
ATOM 619 N N . ALA A 1 79 ? -7.421 13.127 15.391 1.00 97.62 79 ALA A N 1
ATOM 620 C CA . ALA A 1 79 ? -8.009 12.443 14.249 1.00 97.62 79 ALA A CA 1
ATOM 621 C C . ALA A 1 79 ? -7.480 12.989 12.914 1.00 97.62 79 ALA A C 1
ATOM 623 O O . ALA A 1 79 ? -7.112 12.212 12.033 1.00 97.62 79 ALA A O 1
ATOM 624 N N . ASN A 1 80 ? -7.375 14.314 12.791 1.00 98.31 80 ASN A N 1
ATOM 625 C CA . ASN A 1 80 ? -6.812 14.972 11.616 1.00 98.31 80 ASN A CA 1
ATOM 626 C C . ASN A 1 80 ? -5.325 14.648 11.449 1.00 98.31 80 ASN A C 1
ATOM 628 O O . ASN A 1 80 ? -4.896 14.356 10.342 1.00 98.31 80 ASN A O 1
ATOM 632 N N . ALA A 1 81 ? -4.541 14.630 12.531 1.00 98.50 81 ALA A N 1
ATOM 633 C CA . ALA A 1 81 ? -3.128 14.249 12.478 1.00 98.50 81 ALA A CA 1
ATOM 634 C C . ALA A 1 81 ? -2.925 12.831 11.913 1.00 98.50 81 ALA A C 1
ATOM 636 O O . ALA A 1 81 ? -2.095 12.624 11.031 1.00 98.50 81 ALA A O 1
ATOM 637 N N . TRP A 1 82 ? -3.726 11.866 12.371 1.00 98.38 82 TRP A N 1
ATOM 638 C CA . TRP A 1 82 ? -3.711 10.500 11.845 1.00 98.38 82 TRP A CA 1
ATOM 639 C C . TRP A 1 82 ? -4.191 10.403 10.394 1.00 98.38 82 TRP A C 1
ATOM 641 O O . TRP A 1 82 ? -3.635 9.623 9.624 1.00 98.38 82 TRP A O 1
ATOM 651 N N . LEU A 1 83 ? -5.181 11.212 10.004 1.00 98.25 83 LEU A N 1
ATOM 652 C CA . LEU A 1 83 ? -5.635 11.291 8.616 1.00 98.25 83 LEU A CA 1
ATOM 653 C C . LEU A 1 83 ? -4.537 11.841 7.698 1.00 98.25 83 LEU A C 1
ATOM 655 O O . LEU A 1 83 ? -4.281 11.253 6.655 1.00 98.25 83 LEU A O 1
ATOM 659 N N . MET A 1 84 ? -3.850 12.916 8.098 1.00 98.50 84 MET A N 1
ATOM 660 C CA . MET A 1 84 ? -2.733 13.479 7.327 1.00 98.50 84 MET A CA 1
ATOM 661 C C . MET A 1 84 ? -1.614 12.454 7.146 1.00 98.50 84 MET A C 1
ATOM 663 O O . MET A 1 84 ? -1.107 12.289 6.042 1.00 98.50 84 MET A O 1
ATOM 667 N N . LEU A 1 85 ? -1.279 11.708 8.202 1.00 98.56 85 LEU A N 1
ATOM 668 C CA . LEU A 1 85 ? -0.307 10.622 8.110 1.00 98.56 85 LEU A CA 1
ATOM 669 C C . LEU A 1 85 ? -0.771 9.504 7.160 1.00 98.56 85 LEU A C 1
ATOM 671 O O . LEU A 1 85 ? 0.018 9.023 6.353 1.00 98.56 85 LEU A O 1
ATOM 675 N N . SER A 1 86 ? -2.046 9.113 7.227 1.00 98.44 86 SER A N 1
ATOM 676 C CA . SER A 1 86 ? -2.630 8.131 6.306 1.00 98.44 86 SER A CA 1
ATOM 677 C C . SER A 1 86 ? -2.513 8.585 4.848 1.00 98.44 86 SER A C 1
ATOM 679 O O . SER A 1 86 ? -2.067 7.813 4.007 1.00 98.44 86 SER A O 1
ATOM 681 N N . LEU A 1 87 ? -2.822 9.851 4.555 1.00 98.00 87 LEU A N 1
ATOM 682 C CA . LEU A 1 87 ? -2.717 10.412 3.206 1.00 98.00 87 LEU A CA 1
ATOM 683 C C . LEU A 1 87 ? -1.274 10.432 2.681 1.00 98.00 87 LEU A C 1
ATOM 685 O O . LEU A 1 87 ? -1.058 10.064 1.531 1.00 98.00 87 LEU A O 1
ATOM 689 N N . VAL A 1 88 ? -0.291 10.797 3.515 1.00 98.38 88 VAL A N 1
ATOM 690 C CA . VAL A 1 88 ? 1.136 10.726 3.138 1.00 98.38 88 VAL A CA 1
ATOM 691 C C . VAL A 1 88 ? 1.525 9.290 2.780 1.00 98.38 88 VAL A C 1
ATOM 693 O O . VAL A 1 88 ? 2.145 9.061 1.750 1.00 98.38 88 VAL A O 1
ATOM 696 N N . LEU A 1 89 ? 1.113 8.306 3.583 1.00 98.56 89 LEU A N 1
ATOM 697 C CA . LEU A 1 89 ? 1.424 6.894 3.337 1.00 98.56 89 LEU A CA 1
ATOM 698 C C . LEU A 1 89 ? 0.716 6.325 2.097 1.00 98.56 89 LEU A C 1
ATOM 700 O O . LEU A 1 89 ? 1.301 5.504 1.397 1.00 98.56 89 LEU A O 1
ATOM 704 N N . VAL A 1 90 ? -0.512 6.764 1.798 1.00 98.19 90 VAL A N 1
ATOM 705 C CA . VAL A 1 90 ? -1.193 6.443 0.528 1.00 98.19 90 VAL A CA 1
ATOM 706 C C . VAL A 1 90 ? -0.410 7.007 -0.653 1.00 98.19 90 VAL A C 1
ATOM 708 O O . VAL A 1 90 ? -0.245 6.319 -1.654 1.00 98.19 90 VAL A O 1
ATOM 711 N N . ALA A 1 91 ? 0.088 8.238 -0.544 1.00 97.62 91 ALA A N 1
ATOM 712 C CA . ALA A 1 91 ? 0.841 8.861 -1.622 1.00 97.62 91 ALA A CA 1
ATOM 713 C C . ALA A 1 91 ? 2.208 8.188 -1.839 1.00 97.62 91 ALA A C 1
ATOM 715 O O . ALA A 1 91 ? 2.573 7.948 -2.982 1.00 97.62 91 ALA A O 1
ATOM 716 N N . LEU A 1 92 ? 2.908 7.799 -0.767 1.00 97.44 92 LEU A N 1
ATOM 717 C CA . LEU A 1 92 ? 4.132 6.990 -0.859 1.00 97.44 92 LEU A CA 1
ATOM 718 C C . LEU A 1 92 ? 3.854 5.594 -1.432 1.00 97.44 92 LEU A C 1
ATOM 720 O O . LEU A 1 92 ? 4.602 5.114 -2.266 1.00 97.44 92 LEU A O 1
ATOM 724 N N . SER A 1 93 ? 2.744 4.956 -1.042 1.00 98.12 93 SER A N 1
ATOM 725 C CA . SER A 1 93 ? 2.302 3.687 -1.640 1.00 98.12 93 SER A CA 1
ATOM 726 C C . SER A 1 93 ? 2.078 3.811 -3.149 1.00 98.12 93 SER A C 1
ATOM 728 O O . SER A 1 93 ? 2.382 2.885 -3.901 1.00 98.12 93 SER A O 1
ATOM 730 N N . PHE A 1 94 ? 1.520 4.945 -3.583 1.00 96.94 94 PHE A N 1
ATOM 731 C CA . PHE A 1 94 ? 1.301 5.236 -4.993 1.00 96.94 94 PHE A CA 1
ATOM 732 C C . PHE A 1 94 ? 2.608 5.470 -5.737 1.00 96.94 94 PHE A C 1
ATOM 734 O O . PHE A 1 94 ? 2.782 4.932 -6.825 1.00 96.94 94 PHE A O 1
ATOM 741 N N . ASP A 1 95 ? 3.523 6.224 -5.140 1.00 95.81 95 ASP A N 1
ATOM 742 C CA . ASP A 1 95 ? 4.842 6.482 -5.700 1.00 95.81 95 ASP A CA 1
ATOM 743 C C . ASP A 1 95 ? 5.676 5.202 -5.841 1.00 95.81 95 ASP A C 1
ATOM 745 O O . ASP A 1 95 ? 6.227 4.968 -6.903 1.00 95.81 95 ASP A O 1
ATOM 749 N N . GLU A 1 96 ? 5.650 4.311 -4.853 1.00 95.81 96 GLU A N 1
ATOM 750 C CA . GLU A 1 96 ? 6.383 3.036 -4.880 1.00 95.81 96 GLU A CA 1
ATOM 751 C C . GLU A 1 96 ? 6.000 2.134 -6.069 1.00 95.81 96 GLU A C 1
ATOM 753 O O . GLU A 1 96 ? 6.839 1.493 -6.694 1.00 95.81 96 GLU A O 1
ATOM 758 N N . ILE A 1 97 ? 4.708 2.073 -6.415 1.00 95.44 97 ILE A N 1
ATOM 759 C CA . ILE A 1 97 ? 4.236 1.269 -7.559 1.00 95.44 97 ILE A CA 1
ATOM 760 C C . ILE A 1 97 ? 4.275 2.071 -8.861 1.00 95.44 97 ILE A C 1
ATOM 762 O O . ILE A 1 97 ? 4.489 1.512 -9.937 1.00 95.44 97 ILE A O 1
ATOM 766 N N . GLY A 1 98 ? 4.004 3.372 -8.784 1.00 94.19 98 GLY A N 1
ATOM 767 C CA . GLY A 1 98 ? 3.855 4.255 -9.935 1.00 94.19 98 GLY A CA 1
ATOM 768 C C . GLY A 1 98 ? 5.154 4.887 -10.425 1.00 94.19 98 GLY A C 1
ATOM 769 O O . GLY A 1 98 ? 5.176 5.377 -11.556 1.00 94.19 98 GLY A O 1
ATOM 770 N N . SER A 1 99 ? 6.199 4.876 -9.597 1.00 93.19 99 SER A N 1
ATOM 771 C CA . SER A 1 99 ? 7.477 5.560 -9.799 1.00 93.19 99 SER A CA 1
ATOM 772 C C . SER A 1 99 ? 7.270 7.019 -10.226 1.00 93.19 99 SER A C 1
ATOM 774 O O . SER A 1 99 ? 7.680 7.467 -11.297 1.00 93.19 99 SER A O 1
ATOM 776 N N . LEU A 1 100 ? 6.489 7.777 -9.445 1.00 91.44 100 LEU A N 1
ATOM 777 C CA . LEU A 1 100 ? 6.129 9.145 -9.829 1.00 91.44 100 LEU A CA 1
ATOM 778 C C . LEU A 1 100 ? 7.315 10.086 -9.679 1.00 91.44 100 LEU A C 1
ATOM 780 O O . LEU A 1 100 ? 7.488 10.971 -10.519 1.00 91.44 100 LEU A O 1
ATOM 784 N N . HIS A 1 101 ? 8.128 9.906 -8.640 1.00 92.00 101 HIS A N 1
ATOM 785 C CA . HIS A 1 101 ? 9.276 10.768 -8.380 1.00 92.00 101 HIS A CA 1
ATOM 786 C C . HIS A 1 101 ? 10.333 10.714 -9.495 1.00 92.00 101 HIS A C 1
ATOM 788 O O . HIS A 1 101 ? 11.025 11.707 -9.724 1.00 92.00 101 HIS A O 1
ATOM 794 N N . GLU A 1 102 ? 10.401 9.618 -10.250 1.00 89.12 102 GLU A N 1
ATOM 795 C CA . GLU A 1 102 ? 11.242 9.508 -11.446 1.00 89.12 102 GLU A CA 1
ATOM 796 C C . GLU A 1 102 ? 10.616 10.150 -12.689 1.00 89.12 102 GLU A C 1
ATOM 798 O O . GLU A 1 102 ? 11.315 10.568 -13.614 1.00 89.12 102 GLU A O 1
ATOM 803 N N . ARG A 1 103 ? 9.283 10.243 -12.726 1.00 88.31 103 ARG A N 1
ATOM 804 C CA . ARG A 1 103 ? 8.514 10.725 -13.885 1.00 88.31 103 ARG A CA 1
ATOM 805 C C . ARG A 1 103 ? 8.276 12.226 -13.862 1.00 88.31 103 ARG A C 1
ATOM 807 O O . ARG A 1 103 ? 8.234 12.850 -14.917 1.00 88.31 103 ARG A O 1
ATOM 814 N N . VAL A 1 104 ? 8.114 12.823 -12.684 1.00 89.44 104 VAL A N 1
ATOM 815 C CA . VAL A 1 104 ? 7.865 14.268 -12.536 1.00 89.44 104 VAL A CA 1
ATOM 816 C C . VAL A 1 104 ? 8.956 15.120 -13.214 1.00 89.44 104 VAL A C 1
ATOM 818 O O . VAL A 1 104 ? 8.586 16.067 -13.910 1.00 89.44 104 VAL A O 1
ATOM 821 N N . PRO A 1 105 ? 10.263 14.796 -13.118 1.00 87.88 105 PRO A N 1
ATOM 822 C CA . PRO A 1 105 ? 11.310 15.538 -13.824 1.00 87.88 105 PRO A CA 1
ATOM 823 C C . PRO A 1 105 ? 11.233 15.427 -15.352 1.00 87.88 105 PRO A C 1
ATOM 825 O O . PRO A 1 105 ? 11.832 16.237 -16.040 1.00 87.88 105 PRO A O 1
ATOM 828 N N . ALA A 1 106 ? 10.503 14.454 -15.907 1.00 84.50 106 ALA A N 1
ATOM 829 C CA . ALA A 1 106 ? 10.300 14.347 -17.353 1.00 84.50 106 ALA A CA 1
ATOM 830 C C . ALA A 1 106 ? 9.192 15.286 -17.873 1.00 84.50 106 ALA A C 1
ATOM 832 O O . ALA A 1 106 ? 9.061 15.472 -19.081 1.00 84.50 106 ALA A O 1
ATOM 833 N N . ILE A 1 107 ? 8.380 15.876 -16.984 1.00 83.12 107 ILE A N 1
ATOM 834 C CA . ILE A 1 107 ? 7.251 16.755 -17.348 1.00 83.12 107 ILE A CA 1
ATOM 835 C C . ILE A 1 107 ? 7.723 18.198 -17.637 1.00 83.12 107 ILE A C 1
ATOM 837 O O . ILE A 1 107 ? 6.982 18.995 -18.214 1.00 83.12 107 ILE A O 1
ATOM 841 N N . GLY A 1 108 ? 8.972 18.541 -17.317 1.00 80.44 108 GLY A N 1
ATOM 842 C CA . GLY A 1 108 ? 9.604 19.795 -17.727 1.00 80.44 108 GLY A CA 1
ATOM 843 C C . GLY A 1 108 ? 11.121 19.719 -17.592 1.00 80.44 108 GLY A C 1
ATOM 844 O O . GLY A 1 108 ? 11.612 18.919 -16.813 1.00 80.44 108 GLY A O 1
ATOM 845 N N . ASP A 1 109 ? 11.867 20.567 -18.303 1.00 84.44 109 ASP A N 1
ATOM 846 C CA . ASP A 1 109 ? 13.347 20.562 -18.331 1.00 84.44 109 ASP A CA 1
ATOM 847 C C . ASP A 1 109 ? 14.014 21.037 -17.013 1.00 84.44 109 ASP A C 1
ATOM 849 O O . ASP A 1 109 ? 15.076 21.664 -17.004 1.00 84.44 109 ASP A O 1
ATOM 853 N N . LEU A 1 110 ? 13.375 20.796 -15.870 1.00 88.38 110 LEU A N 1
ATOM 854 C CA . LEU A 1 110 ? 13.872 21.132 -14.544 1.00 88.38 110 LEU A CA 1
ATOM 855 C C . LEU A 1 110 ? 14.663 19.957 -13.969 1.00 88.38 110 LEU A C 1
ATOM 857 O O . LEU A 1 110 ? 14.374 18.790 -14.218 1.00 88.38 110 LEU A O 1
ATOM 861 N N . ASN A 1 111 ? 15.651 20.256 -13.124 1.00 90.25 111 ASN A N 1
ATOM 862 C CA . ASN A 1 111 ? 16.326 19.198 -12.381 1.00 90.25 111 ASN A CA 1
ATOM 863 C C . ASN A 1 111 ? 15.341 18.477 -11.433 1.00 90.25 111 ASN A C 1
ATOM 865 O O . ASN A 1 111 ? 14.316 19.034 -11.021 1.00 90.25 111 ASN A O 1
ATOM 869 N N . GLN A 1 112 ? 15.664 17.233 -11.075 1.00 87.38 112 GLN A N 1
ATOM 870 C CA . GLN A 1 112 ? 14.796 16.369 -10.269 1.00 87.38 112 GLN A CA 1
ATOM 871 C C . GLN A 1 112 ? 14.408 17.005 -8.928 1.00 87.38 112 GLN A C 1
ATOM 873 O O . GLN A 1 112 ? 13.235 17.018 -8.564 1.00 87.38 112 GLN A O 1
ATOM 878 N N . LEU A 1 113 ? 15.365 17.620 -8.229 1.00 89.00 113 LEU A N 1
ATOM 879 C CA . LEU A 1 113 ? 15.132 18.240 -6.924 1.00 89.00 113 LEU A CA 1
ATOM 880 C C . LEU A 1 113 ? 14.103 19.376 -6.991 1.00 89.00 113 LEU A C 1
ATOM 882 O O . LEU A 1 113 ? 13.196 19.440 -6.164 1.00 89.00 113 LEU A O 1
ATOM 886 N N . VAL A 1 114 ? 14.220 20.266 -7.978 1.00 93.06 114 VAL A N 1
ATOM 887 C CA . VAL A 1 114 ? 13.289 21.390 -8.162 1.00 93.06 114 VAL A CA 1
ATOM 888 C C . VAL A 1 114 ? 11.906 20.881 -8.566 1.00 93.06 114 VAL A C 1
ATOM 890 O O . VAL A 1 114 ? 10.903 21.391 -8.071 1.00 93.06 114 VAL A O 1
ATOM 893 N N . SER A 1 115 ? 11.854 19.845 -9.405 1.00 92.50 115 SER A N 1
ATOM 894 C CA . SER A 1 115 ? 10.605 19.231 -9.869 1.00 92.50 115 SER A CA 1
ATOM 895 C C . SER A 1 115 ? 9.814 18.574 -8.730 1.00 92.50 115 SER A C 1
ATOM 897 O O . SER A 1 115 ? 8.587 18.655 -8.694 1.00 92.50 115 SER A O 1
ATOM 899 N N . LEU A 1 116 ? 10.509 17.972 -7.759 1.00 92.56 116 LEU A N 1
ATOM 900 C CA . LEU A 1 116 ? 9.897 17.296 -6.609 1.00 92.56 116 LEU A CA 1
ATOM 901 C C . LEU A 1 116 ? 9.625 18.219 -5.414 1.00 92.56 116 LEU A C 1
ATOM 903 O O . LEU A 1 116 ? 8.833 17.868 -4.536 1.00 92.56 116 LEU A O 1
ATOM 907 N N . LEU A 1 117 ? 10.233 19.409 -5.376 1.00 94.19 117 LEU A N 1
ATOM 908 C CA . LEU A 1 117 ? 10.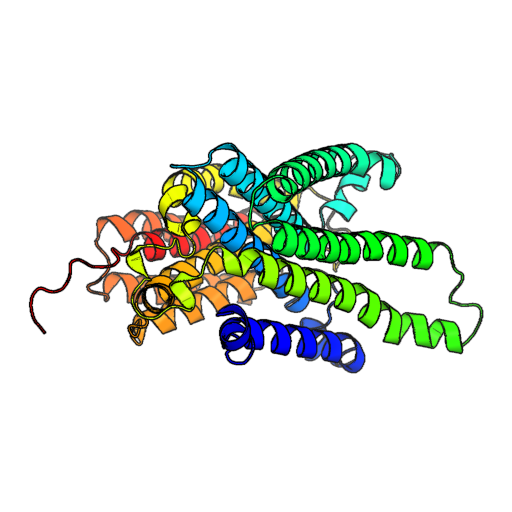135 20.335 -4.245 1.00 94.19 117 LEU A CA 1
ATOM 909 C C . LEU A 1 117 ? 8.686 20.657 -3.824 1.00 94.19 117 LEU A C 1
ATOM 911 O O . LEU A 1 117 ? 8.414 20.606 -2.623 1.00 94.19 117 LEU A O 1
ATOM 915 N N . PRO A 1 118 ? 7.726 20.940 -4.732 1.00 94.81 118 PRO A N 1
ATOM 916 C CA . PRO A 1 118 ? 6.348 21.223 -4.324 1.00 94.81 118 PRO A CA 1
ATOM 917 C C . PRO A 1 118 ? 5.697 20.052 -3.575 1.00 94.81 118 PRO A C 1
ATOM 919 O O . PRO A 1 118 ? 5.040 20.258 -2.554 1.00 94.81 118 PRO A O 1
ATOM 922 N N . PHE A 1 119 ? 5.924 18.822 -4.040 1.00 94.19 119 PHE A N 1
ATOM 923 C CA . PHE A 1 119 ? 5.400 17.608 -3.414 1.00 94.19 119 PHE A CA 1
ATOM 924 C C . PHE A 1 119 ? 6.057 17.366 -2.052 1.00 94.19 119 PHE A C 1
ATOM 926 O O . PHE A 1 119 ? 5.361 17.142 -1.058 1.00 94.19 119 PHE A O 1
ATOM 933 N N . ALA A 1 120 ? 7.383 17.516 -1.984 1.00 93.56 120 ALA A N 1
ATOM 934 C CA . ALA A 1 120 ? 8.146 17.391 -0.747 1.00 93.56 120 ALA A CA 1
ATOM 935 C C . ALA A 1 120 ? 7.683 18.395 0.321 1.00 93.56 120 ALA A C 1
ATOM 937 O O . ALA A 1 120 ? 7.531 18.025 1.484 1.00 93.56 120 ALA A O 1
ATOM 938 N N . LEU A 1 121 ? 7.392 19.646 -0.058 1.00 96.94 121 LEU A N 1
ATOM 939 C CA . LEU A 1 121 ? 6.886 20.670 0.863 1.00 96.94 121 LEU A CA 1
ATOM 940 C C . LEU A 1 121 ? 5.498 20.324 1.413 1.00 96.94 121 LEU A C 1
ATOM 942 O O . LEU A 1 121 ? 5.265 20.476 2.614 1.00 96.94 121 LEU A O 1
ATOM 946 N N . VAL A 1 122 ? 4.587 19.831 0.569 1.00 97.44 122 VAL A N 1
ATOM 947 C CA . VAL A 1 122 ? 3.250 19.398 1.009 1.00 97.44 122 VAL A CA 1
ATOM 948 C C . VAL A 1 122 ? 3.358 18.215 1.972 1.00 97.44 122 VAL A C 1
ATOM 950 O O . VAL A 1 122 ? 2.759 18.249 3.050 1.00 97.44 122 VAL A O 1
ATOM 953 N N . PHE A 1 123 ? 4.166 17.204 1.644 1.00 96.62 123 PHE A N 1
ATOM 954 C CA . PHE A 1 123 ? 4.370 16.040 2.513 1.00 96.62 123 PHE A CA 1
ATOM 955 C C . PHE A 1 123 ? 5.024 16.435 3.836 1.00 96.62 123 PHE A C 1
ATOM 957 O O . PHE A 1 123 ? 4.552 16.028 4.899 1.00 96.62 123 PHE A O 1
ATOM 964 N N . ALA A 1 124 ? 6.056 17.281 3.793 1.00 97.06 124 ALA A N 1
ATOM 965 C CA . ALA A 1 124 ? 6.723 17.789 4.984 1.00 97.06 124 ALA A CA 1
ATOM 966 C C . ALA A 1 124 ? 5.759 18.580 5.876 1.00 97.06 124 ALA A C 1
ATOM 968 O O . ALA A 1 124 ? 5.759 18.384 7.090 1.00 97.06 124 ALA A O 1
ATOM 969 N N . ALA A 1 125 ? 4.891 19.419 5.302 1.00 98.31 125 ALA A N 1
ATOM 970 C CA . ALA A 1 125 ? 3.890 20.168 6.057 1.00 98.31 125 ALA A CA 1
ATOM 971 C C . ALA A 1 125 ? 2.860 19.244 6.729 1.00 98.31 125 ALA A C 1
ATOM 973 O O . ALA A 1 125 ? 2.576 19.396 7.921 1.00 98.31 125 ALA A O 1
ATOM 974 N N . MET A 1 126 ? 2.335 18.254 5.999 1.00 98.50 126 MET A N 1
ATOM 975 C CA . MET A 1 126 ? 1.392 17.263 6.535 1.00 98.50 126 MET A CA 1
ATOM 976 C C . MET A 1 126 ? 2.021 16.426 7.654 1.00 98.50 126 MET A C 1
ATOM 978 O O . MET A 1 126 ? 1.405 16.235 8.708 1.00 98.50 126 MET A O 1
ATOM 982 N N . LEU A 1 127 ? 3.262 15.973 7.461 1.00 98.31 127 LEU A N 1
ATOM 983 C CA . LEU A 1 127 ? 4.002 15.200 8.454 1.00 98.31 127 LEU A CA 1
ATOM 984 C C . LEU A 1 127 ? 4.345 16.043 9.687 1.00 98.31 127 LEU A C 1
ATOM 986 O O . LEU A 1 127 ? 4.117 15.598 10.811 1.00 98.31 127 LEU A O 1
ATOM 990 N N . ALA A 1 128 ? 4.828 17.274 9.503 1.00 98.50 128 ALA A N 1
ATOM 991 C CA . ALA A 1 128 ? 5.139 18.191 10.597 1.00 98.50 128 ALA A CA 1
ATOM 992 C C . ALA A 1 128 ? 3.893 18.513 11.429 1.00 98.50 128 ALA A C 1
ATOM 994 O O . ALA A 1 128 ? 3.954 18.497 12.664 1.00 98.50 128 ALA A O 1
ATOM 995 N N . TYR A 1 129 ? 2.747 18.740 10.776 1.00 98.62 129 TYR A N 1
ATOM 996 C CA . TYR A 1 129 ? 1.460 18.886 11.453 1.00 98.62 129 TYR A CA 1
ATOM 997 C C . TYR A 1 129 ? 1.127 17.638 12.279 1.00 98.62 129 TYR A C 1
ATOM 999 O O . TYR A 1 129 ? 0.892 17.745 13.488 1.00 98.62 129 TYR A O 1
ATOM 1007 N N . ALA A 1 130 ? 1.163 16.452 11.662 1.00 98.50 130 ALA A N 1
ATOM 1008 C CA . ALA A 1 130 ? 0.824 15.200 12.332 1.00 98.50 130 ALA A CA 1
ATOM 1009 C C . ALA A 1 130 ? 1.725 14.935 13.550 1.00 98.50 130 ALA A C 1
ATOM 1011 O O . ALA A 1 130 ? 1.228 14.706 14.656 1.00 98.50 130 ALA A O 1
ATOM 1012 N N . VAL A 1 131 ? 3.045 15.046 13.379 1.00 98.56 131 VAL A N 1
ATOM 1013 C CA . VAL A 1 131 ? 4.044 14.867 14.442 1.00 98.56 131 VAL A CA 1
ATOM 1014 C C . VAL A 1 131 ? 3.829 15.869 15.571 1.00 98.56 131 VAL A C 1
ATOM 1016 O O . VAL A 1 131 ? 3.794 15.468 16.733 1.00 98.56 131 VAL A O 1
ATOM 1019 N N . THR A 1 132 ? 3.618 17.150 15.262 1.00 98.69 132 THR A N 1
ATOM 1020 C CA . THR A 1 132 ? 3.426 18.197 16.278 1.00 98.69 132 THR A CA 1
ATOM 1021 C C . THR A 1 132 ? 2.192 17.935 17.137 1.00 98.69 132 THR A C 1
ATOM 1023 O O . THR A 1 132 ? 2.255 18.021 18.368 1.00 98.69 132 THR A O 1
ATOM 1026 N N . ILE A 1 133 ? 1.063 17.594 16.510 1.00 98.62 133 ILE A N 1
ATOM 1027 C CA . ILE A 1 133 ? -0.185 17.320 17.227 1.00 98.62 133 ILE A CA 1
ATOM 1028 C C . ILE A 1 133 ? -0.068 16.040 18.060 1.00 98.62 133 ILE A C 1
ATOM 1030 O O . ILE A 1 133 ? -0.420 16.047 19.243 1.00 98.62 133 ILE A O 1
ATOM 1034 N N . LEU A 1 134 ? 0.470 14.958 17.488 1.00 98.12 134 LEU A N 1
ATOM 1035 C CA . LEU A 1 134 ? 0.641 13.691 18.204 1.00 98.12 134 LEU A CA 1
ATOM 1036 C C . LEU A 1 134 ? 1.652 13.814 19.351 1.00 98.12 134 LEU A C 1
ATOM 1038 O O . LEU A 1 134 ? 1.419 13.270 20.425 1.00 98.12 134 LEU A O 1
ATOM 1042 N N . TRP A 1 135 ? 2.728 14.585 19.188 1.00 98.50 135 TRP A N 1
ATOM 1043 C CA . TRP A 1 135 ? 3.719 14.807 20.247 1.00 98.50 135 TRP A CA 1
ATOM 1044 C C . TRP A 1 135 ? 3.120 15.482 21.487 1.00 98.50 135 TRP A C 1
ATOM 1046 O O . TRP A 1 135 ? 3.445 15.139 22.631 1.00 98.50 135 TRP A O 1
ATOM 1056 N N . ARG A 1 136 ? 2.226 16.452 21.261 1.00 98.31 136 ARG A N 1
ATOM 1057 C CA . ARG A 1 136 ? 1.538 17.199 22.322 1.00 98.31 136 ARG A CA 1
ATOM 1058 C C . ARG A 1 136 ? 0.425 16.388 22.988 1.00 98.31 136 ARG A C 1
ATOM 1060 O O . ARG A 1 136 ? 0.070 16.682 24.127 1.00 98.31 136 ARG A O 1
ATOM 1067 N N . ALA A 1 137 ? -0.109 15.364 22.323 1.00 97.69 137 ALA A N 1
ATOM 1068 C CA . ALA A 1 137 ? -1.178 14.534 22.861 1.00 97.69 137 ALA A CA 1
ATOM 1069 C C . ALA A 1 137 ? -0.675 13.578 23.971 1.00 97.69 137 ALA A C 1
ATOM 1071 O O . ALA A 1 137 ? 0.235 12.771 23.738 1.00 97.69 137 ALA A O 1
ATOM 1072 N N . PRO A 1 138 ? -1.281 13.593 25.178 1.00 96.56 138 PRO A N 1
ATOM 1073 C CA . PRO A 1 138 ? -0.931 12.650 26.237 1.00 96.56 138 PRO A CA 1
ATOM 1074 C C . PRO A 1 138 ? -1.071 11.193 25.772 1.00 96.56 138 PRO A C 1
ATOM 1076 O O . PRO A 1 138 ? -2.094 10.802 25.212 1.00 96.56 138 PRO A O 1
ATOM 1079 N N . GLY A 1 139 ? -0.031 10.389 26.003 1.00 94.06 139 GLY A N 1
ATOM 1080 C CA . GLY A 1 139 ? 0.004 8.967 25.640 1.00 94.06 139 GLY A CA 1
ATOM 1081 C C . GLY A 1 139 ? 0.460 8.647 24.210 1.00 94.06 139 GLY A C 1
ATOM 1082 O O . GLY A 1 139 ? 0.685 7.475 23.924 1.00 94.06 139 GLY A O 1
ATOM 1083 N N . GLN A 1 140 ? 0.662 9.642 23.337 1.00 96.88 140 GLN A N 1
ATOM 1084 C CA . GLN A 1 140 ? 1.059 9.421 21.934 1.00 96.88 140 GLN A CA 1
ATOM 1085 C C . GLN A 1 140 ? 2.567 9.574 21.672 1.00 96.88 140 GLN A C 1
ATOM 1087 O O . GLN A 1 140 ? 3.057 9.091 20.659 1.00 96.88 140 GLN A O 1
ATOM 1092 N N . ARG A 1 141 ? 3.339 10.154 22.604 1.00 97.12 141 ARG A N 1
ATOM 1093 C CA . ARG A 1 141 ? 4.773 10.464 22.407 1.00 97.12 141 ARG A CA 1
ATOM 1094 C C . ARG A 1 141 ? 5.613 9.288 21.912 1.00 97.12 141 ARG A C 1
ATOM 1096 O O . ARG A 1 141 ? 6.413 9.456 21.002 1.00 97.12 141 ARG A O 1
ATOM 1103 N N . ARG A 1 142 ? 5.435 8.094 22.488 1.00 96.50 142 ARG A N 1
ATOM 1104 C CA . ARG A 1 142 ? 6.180 6.899 22.055 1.00 96.50 142 ARG A CA 1
ATOM 1105 C C . ARG A 1 142 ? 5.859 6.537 20.604 1.00 96.50 142 ARG A C 1
ATOM 1107 O O . ARG A 1 142 ? 6.770 6.231 19.847 1.00 96.50 142 ARG A O 1
ATOM 1114 N N . THR A 1 143 ? 4.583 6.590 20.234 1.00 96.56 143 THR A N 1
ATOM 1115 C CA . THR A 1 143 ? 4.125 6.373 18.860 1.00 96.56 143 THR A CA 1
ATOM 1116 C C . THR A 1 143 ? 4.715 7.425 17.928 1.00 96.56 143 THR A C 1
ATOM 1118 O O . THR A 1 143 ? 5.249 7.070 16.886 1.00 96.56 143 THR A O 1
ATOM 1121 N N . THR A 1 144 ? 4.722 8.699 18.333 1.00 98.12 144 THR A N 1
ATOM 1122 C CA . THR A 1 144 ? 5.349 9.780 17.563 1.00 98.12 144 THR A CA 1
ATOM 1123 C C . THR A 1 144 ? 6.847 9.560 17.359 1.00 98.12 144 THR A C 1
ATOM 1125 O O . THR A 1 144 ? 7.324 9.769 16.254 1.00 98.12 144 THR A O 1
ATOM 1128 N N . ILE A 1 145 ? 7.591 9.097 18.374 1.00 98.25 145 ILE A N 1
ATOM 1129 C CA . ILE A 1 145 ? 9.021 8.765 18.220 1.00 98.25 145 ILE A CA 1
ATOM 1130 C C . ILE A 1 145 ? 9.204 7.682 17.157 1.00 98.25 145 ILE A C 1
ATOM 1132 O O . ILE A 1 145 ? 10.050 7.838 16.286 1.00 98.25 145 ILE A O 1
ATOM 1136 N N . LEU A 1 146 ? 8.405 6.611 17.200 1.00 98.06 146 LEU A N 1
ATOM 1137 C CA . LEU A 1 146 ? 8.467 5.554 16.187 1.00 98.06 146 LEU A CA 1
ATOM 1138 C C . LEU A 1 146 ? 8.121 6.090 14.792 1.00 98.06 146 LEU A C 1
ATOM 1140 O O . LEU A 1 146 ? 8.810 5.752 13.840 1.00 98.06 146 LEU A O 1
ATOM 1144 N N . ILE A 1 147 ? 7.121 6.970 14.674 1.00 98.44 147 ILE A N 1
ATOM 1145 C CA . ILE A 1 147 ? 6.795 7.647 13.410 1.00 98.44 147 ILE A CA 1
ATOM 1146 C C . ILE A 1 147 ? 8.007 8.432 12.894 1.00 98.44 147 ILE A C 1
ATOM 1148 O O . ILE A 1 147 ? 8.411 8.242 11.751 1.00 98.44 147 ILE A O 1
ATOM 1152 N N . CYS A 1 148 ? 8.627 9.260 13.739 1.00 98.56 148 CYS A N 1
ATOM 1153 C CA . CYS A 1 148 ? 9.813 10.029 13.362 1.00 98.56 148 CYS A CA 1
ATOM 1154 C C . CYS A 1 148 ? 10.980 9.125 12.948 1.00 98.56 148 CYS A C 1
ATOM 1156 O O . CYS A 1 148 ? 11.638 9.422 11.960 1.00 98.56 148 CYS A O 1
ATOM 1158 N N . VAL A 1 149 ? 11.226 8.023 13.665 1.00 98.56 149 VAL A N 1
ATOM 1159 C CA . VAL A 1 149 ? 12.268 7.048 13.305 1.00 98.56 149 VAL A CA 1
ATOM 1160 C C . VAL A 1 149 ? 11.958 6.399 11.957 1.00 98.56 149 VAL A C 1
ATOM 1162 O O . VAL A 1 149 ? 12.839 6.337 11.109 1.00 98.56 149 VAL A O 1
ATOM 1165 N N . GLY A 1 150 ? 10.716 5.965 11.729 1.00 98.44 150 GLY A N 1
ATOM 1166 C CA . GLY A 1 150 ? 10.301 5.360 10.465 1.00 98.44 150 GLY A CA 1
ATOM 1167 C C . GLY A 1 150 ? 10.507 6.293 9.271 1.00 98.44 150 GLY A C 1
ATOM 1168 O O . GLY A 1 150 ? 11.147 5.904 8.302 1.00 98.44 150 GLY A O 1
ATOM 1169 N N . PHE A 1 151 ? 10.057 7.549 9.361 1.00 98.38 151 PHE A N 1
ATOM 1170 C CA . PHE A 1 151 ? 10.290 8.533 8.294 1.00 98.38 151 PHE A CA 1
ATOM 1171 C C . PHE A 1 151 ? 11.749 8.970 8.169 1.00 98.38 151 PHE A C 1
ATOM 1173 O O . PHE A 1 151 ? 12.183 9.276 7.065 1.00 98.38 151 PHE A O 1
ATOM 1180 N N . ALA A 1 152 ? 12.521 8.995 9.258 1.00 98.25 152 ALA A N 1
ATOM 1181 C CA . ALA A 1 152 ? 13.954 9.263 9.177 1.00 98.25 152 ALA A CA 1
ATOM 1182 C C . ALA A 1 152 ? 14.691 8.157 8.404 1.00 98.25 152 ALA A C 1
ATOM 1184 O O . ALA A 1 152 ? 15.612 8.468 7.655 1.00 98.25 152 ALA A O 1
ATOM 1185 N N . LEU A 1 153 ? 14.266 6.894 8.540 1.00 98.19 153 LEU A N 1
ATOM 1186 C CA . LEU A 1 153 ? 14.793 5.783 7.742 1.00 98.19 153 LEU A CA 1
ATOM 1187 C C . LEU A 1 153 ? 14.473 5.976 6.250 1.00 98.19 153 LEU A C 1
ATOM 1189 O O . LEU A 1 153 ? 15.399 5.932 5.449 1.00 98.19 153 LEU A O 1
ATOM 1193 N N . PHE A 1 154 ? 13.232 6.318 5.885 1.00 95.12 154 PHE A N 1
ATOM 1194 C CA . PHE A 1 154 ? 12.881 6.675 4.497 1.00 95.12 154 PHE A CA 1
ATOM 1195 C C . PHE A 1 154 ? 13.699 7.850 3.958 1.00 95.12 154 PHE A C 1
ATOM 1197 O O . PHE A 1 154 ? 14.322 7.757 2.909 1.00 95.12 154 PHE A O 1
ATOM 1204 N N . ALA A 1 155 ? 13.755 8.956 4.702 1.00 94.81 155 ALA A N 1
ATOM 1205 C CA . ALA A 1 155 ? 14.511 10.134 4.288 1.00 94.81 155 ALA A CA 1
ATOM 1206 C C . ALA A 1 155 ? 16.010 9.834 4.123 1.00 94.81 155 ALA A C 1
ATOM 1208 O O . ALA A 1 155 ? 16.691 10.485 3.332 1.00 94.81 155 ALA A O 1
ATOM 1209 N N . SER A 1 156 ? 16.534 8.847 4.858 1.00 97.19 156 SER A N 1
ATOM 1210 C CA . SER A 1 156 ? 17.917 8.415 4.700 1.00 97.19 156 SER A CA 1
ATOM 1211 C C . SER A 1 156 ? 18.178 7.710 3.370 1.00 97.19 156 SER A C 1
ATOM 1213 O O . SER A 1 156 ? 19.323 7.723 2.936 1.00 97.19 156 SER A O 1
ATOM 1215 N N . VAL A 1 157 ? 17.168 7.141 2.706 1.00 95.31 157 VAL A N 1
ATOM 1216 C CA . VAL A 1 157 ? 17.344 6.472 1.408 1.00 95.31 157 VAL A CA 1
ATOM 1217 C C . VAL A 1 157 ? 17.588 7.474 0.289 1.00 95.31 157 VAL A C 1
ATOM 1219 O O . VAL A 1 157 ? 18.570 7.324 -0.427 1.00 95.31 157 VAL A O 1
ATOM 1222 N N . ALA A 1 158 ? 16.870 8.598 0.266 1.00 91.56 158 ALA A N 1
ATOM 1223 C CA . ALA A 1 158 ? 17.193 9.702 -0.646 1.00 91.56 158 ALA A CA 1
ATOM 1224 C C . ALA A 1 158 ? 18.643 10.212 -0.473 1.00 91.56 158 ALA A C 1
ATOM 1226 O O . ALA A 1 158 ? 19.315 10.589 -1.433 1.00 91.56 158 ALA A O 1
ATOM 1227 N N . LEU A 1 159 ? 19.168 10.209 0.762 1.00 92.50 159 LEU A N 1
ATOM 1228 C CA . LEU A 1 159 ? 20.577 10.530 1.009 1.00 92.50 159 LEU A CA 1
ATOM 1229 C C . LEU A 1 159 ? 21.519 9.426 0.497 1.00 92.50 159 LEU A C 1
ATOM 1231 O O . LEU A 1 159 ? 22.597 9.736 -0.009 1.00 92.50 159 LEU A O 1
ATOM 1235 N N . GLN A 1 160 ? 21.142 8.154 0.638 1.00 94.38 160 GLN A N 1
ATOM 1236 C CA . GLN A 1 160 ? 21.911 7.021 0.118 1.00 94.38 160 GLN A CA 1
ATOM 1237 C C . GLN A 1 160 ? 21.989 7.054 -1.414 1.00 94.38 160 GLN A C 1
ATOM 1239 O O . GLN A 1 160 ? 23.085 6.892 -1.951 1.00 94.38 160 GLN A O 1
ATOM 1244 N N . GLU A 1 161 ? 20.883 7.354 -2.091 1.00 90.88 161 GLU A N 1
ATOM 1245 C CA . GLU A 1 161 ? 20.802 7.552 -3.543 1.00 90.88 161 GLU A CA 1
ATOM 1246 C C . GLU A 1 161 ? 21.676 8.737 -3.994 1.00 90.88 161 GLU A C 1
ATOM 1248 O O . GLU A 1 161 ? 22.489 8.634 -4.915 1.00 90.88 161 GLU A O 1
ATOM 1253 N N . TYR A 1 162 ? 21.626 9.862 -3.271 1.00 91.06 162 TYR A N 1
ATOM 1254 C CA . TYR A 1 162 ? 22.524 10.989 -3.538 1.00 91.06 162 TYR A CA 1
ATOM 1255 C C . TYR A 1 162 ? 24.007 10.589 -3.432 1.00 91.06 162 TYR A C 1
ATOM 1257 O O . TYR A 1 162 ? 24.819 10.941 -4.292 1.00 91.06 162 TYR A O 1
ATOM 1265 N N . ILE A 1 163 ? 24.378 9.831 -2.393 1.00 92.56 163 ILE A N 1
ATOM 1266 C CA . ILE A 1 163 ? 25.746 9.318 -2.219 1.00 92.56 163 ILE A CA 1
ATOM 1267 C C . ILE A 1 163 ? 26.106 8.338 -3.341 1.00 92.56 163 ILE A C 1
ATOM 1269 O O . ILE A 1 163 ? 27.248 8.348 -3.806 1.00 92.56 163 ILE A O 1
ATOM 1273 N N . GLU A 1 164 ? 25.161 7.513 -3.800 1.00 90.75 164 GLU A N 1
ATOM 1274 C CA . GLU A 1 164 ? 25.365 6.638 -4.953 1.00 90.75 164 GLU A CA 1
ATOM 1275 C C . GLU A 1 164 ? 25.837 7.441 -6.165 1.00 90.75 164 GLU A C 1
ATOM 1277 O O . GLU A 1 164 ? 26.832 7.058 -6.785 1.00 90.75 164 GLU A O 1
ATOM 1282 N N . HIS A 1 165 ? 25.158 8.541 -6.479 1.00 88.50 165 HIS A N 1
ATOM 1283 C CA . HIS A 1 165 ? 25.481 9.357 -7.645 1.00 88.50 165 HIS A CA 1
ATOM 1284 C C . HIS A 1 165 ? 26.744 10.203 -7.461 1.00 88.50 165 HIS A C 1
ATOM 1286 O O . HIS A 1 165 ? 27.437 10.489 -8.437 1.00 88.50 165 HIS A O 1
ATOM 1292 N N . ALA A 1 166 ? 27.069 10.586 -6.226 1.00 92.12 166 ALA A N 1
ATOM 1293 C CA . ALA A 1 166 ? 28.227 11.427 -5.929 1.00 92.12 166 ALA A CA 1
ATOM 1294 C C . ALA A 1 166 ? 29.567 10.666 -5.907 1.00 92.12 166 ALA A C 1
ATOM 1296 O O . ALA A 1 166 ? 30.624 11.283 -6.053 1.00 92.12 166 ALA A O 1
ATOM 1297 N N . VAL A 1 167 ? 29.556 9.346 -5.697 1.00 92.69 167 VAL A N 1
ATOM 1298 C CA . VAL A 1 167 ? 30.773 8.535 -5.525 1.00 92.69 167 VAL A CA 1
ATOM 1299 C C . VAL A 1 167 ? 31.092 7.737 -6.793 1.00 92.69 167 VAL A C 1
ATOM 1301 O O . VAL A 1 167 ? 30.254 7.006 -7.314 1.00 92.69 167 VAL A O 1
ATOM 1304 N N . ASP A 1 168 ? 32.347 7.779 -7.258 1.00 93.31 168 ASP A N 1
ATOM 1305 C CA . ASP A 1 168 ? 32.814 6.867 -8.311 1.00 93.31 168 ASP A CA 1
ATOM 1306 C C . ASP A 1 168 ? 33.077 5.456 -7.754 1.00 93.31 168 ASP A C 1
ATOM 1308 O O . ASP A 1 168 ? 34.186 5.071 -7.372 1.00 93.31 168 ASP A O 1
ATOM 1312 N N . TRP A 1 169 ? 32.031 4.635 -7.748 1.00 90.75 169 TRP A N 1
ATOM 1313 C CA . TRP A 1 169 ? 32.096 3.236 -7.321 1.00 90.75 169 TRP A CA 1
ATOM 1314 C C . TRP A 1 169 ? 32.931 2.334 -8.241 1.00 90.75 169 TRP A C 1
ATOM 1316 O O . TRP A 1 169 ? 33.157 1.164 -7.913 1.00 90.75 169 TRP A O 1
ATOM 1326 N N . SER A 1 170 ? 33.354 2.819 -9.413 1.00 92.00 170 SER A N 1
ATOM 1327 C CA . SER A 1 170 ? 34.102 2.021 -10.386 1.00 92.00 170 SER A CA 1
ATOM 1328 C C . SER A 1 170 ? 35.599 1.934 -10.074 1.00 92.00 170 SER A C 1
ATOM 1330 O O . SER A 1 170 ? 36.245 0.977 -10.521 1.00 92.00 170 SER A O 1
ATOM 1332 N N . ALA A 1 171 ? 36.104 2.847 -9.235 1.00 92.19 171 ALA A N 1
ATOM 1333 C CA . ALA A 1 171 ? 37.519 3.035 -8.924 1.00 92.19 171 ALA A CA 1
ATOM 1334 C C . ALA A 1 171 ? 38.222 1.794 -8.341 1.00 92.19 171 ALA A C 1
ATOM 1336 O O . ALA A 1 171 ? 39.420 1.604 -8.544 1.00 92.19 171 ALA A O 1
ATOM 1337 N N . ASN A 1 172 ? 37.505 0.911 -7.632 1.00 93.94 172 ASN A N 1
ATOM 1338 C CA . ASN A 1 172 ? 38.080 -0.313 -7.063 1.00 93.94 172 ASN A CA 1
ATOM 1339 C C . ASN A 1 172 ? 37.087 -1.489 -7.112 1.00 93.94 172 ASN A C 1
ATOM 1341 O O . ASN A 1 172 ? 35.881 -1.321 -6.934 1.00 93.94 172 ASN A O 1
ATOM 1345 N N . ARG A 1 173 ? 37.604 -2.713 -7.301 1.00 93.25 173 ARG A N 1
ATOM 1346 C CA . ARG A 1 173 ? 36.859 -3.982 -7.229 1.00 93.25 173 ARG A CA 1
ATOM 1347 C C . ARG A 1 173 ? 35.998 -4.094 -5.964 1.00 93.25 173 ARG A C 1
ATOM 1349 O O . ARG A 1 173 ? 34.870 -4.564 -6.078 1.00 93.25 173 ARG A O 1
ATOM 1356 N N . TYR A 1 174 ? 36.488 -3.657 -4.801 1.00 91.69 174 TYR A N 1
ATOM 1357 C CA . TYR A 1 174 ? 35.719 -3.713 -3.548 1.00 91.69 174 TYR A CA 1
ATOM 1358 C C . TYR A 1 174 ? 34.502 -2.782 -3.561 1.00 91.69 174 TYR A C 1
ATOM 1360 O O . TYR A 1 174 ? 33.418 -3.203 -3.170 1.00 91.69 174 TYR A O 1
ATOM 1368 N N . LEU A 1 175 ? 34.650 -1.557 -4.077 1.00 91.19 175 LEU A N 1
ATOM 1369 C CA . LEU A 1 175 ? 33.541 -0.607 -4.219 1.00 91.19 175 LEU A CA 1
ATOM 1370 C C . LEU A 1 175 ? 32.513 -1.099 -5.235 1.00 91.19 175 LEU A C 1
ATOM 1372 O O . LEU A 1 175 ? 31.315 -1.025 -4.976 1.00 91.19 175 LEU A O 1
ATOM 1376 N N . ARG A 1 176 ? 32.965 -1.702 -6.342 1.00 91.25 176 ARG A N 1
ATOM 1377 C CA . ARG A 1 176 ? 32.059 -2.375 -7.278 1.00 91.25 176 ARG A CA 1
ATOM 1378 C C . ARG A 1 176 ? 31.310 -3.502 -6.583 1.00 91.25 176 ARG A C 1
ATOM 1380 O O . ARG A 1 176 ? 30.098 -3.582 -6.720 1.00 91.25 176 ARG A O 1
ATOM 1387 N N . PHE A 1 177 ? 31.992 -4.369 -5.844 1.00 90.12 177 PHE A N 1
ATOM 1388 C CA . PHE A 1 177 ? 31.328 -5.447 -5.116 1.00 90.12 177 PHE A CA 1
ATOM 1389 C C . PHE A 1 177 ? 30.290 -4.899 -4.122 1.00 90.12 177 PHE A C 1
ATOM 1391 O O . PHE A 1 177 ? 29.133 -5.306 -4.169 1.00 90.12 177 PHE A O 1
ATOM 1398 N N . PHE A 1 178 ? 30.651 -3.901 -3.314 1.00 91.38 178 PHE A N 1
ATOM 1399 C CA . PHE A 1 178 ? 29.729 -3.260 -2.377 1.00 91.38 178 PHE A CA 1
ATOM 1400 C C . PHE A 1 178 ? 28.505 -2.652 -3.078 1.00 91.38 178 PHE A C 1
ATOM 1402 O O . PHE A 1 178 ? 27.377 -2.980 -2.710 1.00 91.38 178 PHE A O 1
ATOM 1409 N N . ARG A 1 179 ? 28.720 -1.851 -4.134 1.00 90.31 179 ARG A N 1
ATOM 1410 C CA . ARG A 1 179 ? 27.648 -1.226 -4.926 1.00 90.31 179 ARG A CA 1
ATOM 1411 C C . ARG A 1 179 ? 26.653 -2.252 -5.453 1.00 90.31 179 ARG A C 1
ATOM 1413 O O . ARG A 1 179 ? 25.464 -1.987 -5.469 1.00 90.31 179 ARG A O 1
ATOM 1420 N N . HIS A 1 180 ? 27.130 -3.399 -5.929 1.00 86.25 180 HIS A N 1
ATOM 1421 C CA . HIS A 1 180 ? 26.245 -4.364 -6.576 1.00 86.25 180 HIS A CA 1
ATOM 1422 C C . HIS A 1 180 ? 25.519 -5.299 -5.602 1.00 86.25 180 HIS A C 1
ATOM 1424 O O . HIS A 1 180 ? 24.453 -5.783 -5.967 1.00 86.25 180 HIS A O 1
ATOM 1430 N N . TRP A 1 181 ? 26.087 -5.592 -4.426 1.00 85.56 181 TRP A N 1
ATOM 1431 C CA . TRP A 1 181 ? 25.547 -6.617 -3.518 1.00 85.56 181 TRP A CA 1
ATOM 1432 C C . TRP A 1 181 ? 24.959 -6.046 -2.231 1.00 85.56 181 TRP A C 1
ATOM 1434 O O . TRP A 1 181 ? 23.880 -6.452 -1.814 1.00 85.56 181 TRP A O 1
ATOM 1444 N N . PHE A 1 182 ? 25.664 -5.117 -1.588 1.00 88.44 182 PHE A N 1
ATOM 1445 C CA . PHE A 1 182 ? 25.284 -4.627 -0.263 1.00 88.44 182 PHE A CA 1
ATOM 1446 C C . PHE A 1 182 ? 24.483 -3.344 -0.325 1.00 88.44 182 PHE A C 1
ATOM 1448 O O . PHE A 1 182 ? 23.596 -3.158 0.498 1.00 88.44 182 PHE A O 1
ATOM 1455 N N . ARG A 1 183 ? 24.771 -2.471 -1.292 1.00 92.88 183 ARG A N 1
ATOM 1456 C CA . ARG A 1 183 ? 24.073 -1.192 -1.377 1.00 92.88 183 ARG A CA 1
ATOM 1457 C C . ARG A 1 183 ? 22.560 -1.367 -1.579 1.00 92.88 183 ARG A C 1
ATOM 1459 O O . ARG A 1 183 ? 21.853 -0.854 -0.725 1.00 92.88 183 ARG A O 1
ATOM 1466 N N . PRO A 1 184 ? 22.057 -2.160 -2.552 1.00 91.44 184 PRO A N 1
ATOM 1467 C CA . PRO A 1 184 ? 20.613 -2.347 -2.703 1.00 91.44 184 PRO A CA 1
ATOM 1468 C C . PRO A 1 184 ? 19.990 -3.007 -1.469 1.00 91.44 184 PRO A C 1
ATOM 1470 O O . PRO A 1 184 ? 18.895 -2.665 -1.064 1.00 91.44 184 PRO A O 1
ATOM 1473 N N . LEU A 1 185 ? 20.704 -3.921 -0.800 1.00 94.12 185 LEU A N 1
ATOM 1474 C CA . LEU A 1 185 ? 20.226 -4.492 0.461 1.00 94.12 185 LEU A CA 1
ATOM 1475 C C . LEU A 1 185 ? 20.063 -3.425 1.556 1.00 94.12 185 LEU A C 1
ATOM 1477 O O . LEU A 1 185 ? 19.108 -3.489 2.324 1.00 94.12 185 LEU A O 1
ATOM 1481 N N . ILE A 1 186 ? 21.018 -2.500 1.679 1.00 96.06 186 ILE A N 1
ATOM 1482 C CA . ILE A 1 186 ? 20.979 -1.442 2.695 1.00 96.06 186 ILE A CA 1
ATOM 1483 C C . ILE A 1 186 ? 19.894 -0.429 2.347 1.00 96.06 186 ILE A C 1
ATOM 1485 O O . ILE A 1 186 ? 19.115 -0.088 3.226 1.00 96.06 186 ILE A O 1
ATOM 1489 N N . GLU A 1 187 ? 19.831 0.004 1.097 1.00 95.31 187 GLU A N 1
ATOM 1490 C CA . GLU A 1 187 ? 18.875 0.977 0.570 1.00 95.31 187 GLU A CA 1
ATOM 1491 C C . GLU A 1 187 ? 17.438 0.481 0.778 1.00 95.31 187 GLU A C 1
ATOM 1493 O O . GLU A 1 187 ? 16.732 0.946 1.674 1.00 95.31 187 GLU A O 1
ATOM 1498 N N . GLU A 1 188 ? 17.087 -0.607 0.101 1.00 95.00 188 GLU A N 1
ATOM 1499 C CA . GLU A 1 188 ? 15.759 -1.224 0.122 1.00 95.00 188 GLU A CA 1
ATOM 1500 C C . GLU A 1 188 ? 15.406 -1.796 1.505 1.00 95.00 188 GLU A C 1
ATOM 1502 O O . GLU A 1 188 ? 14.280 -1.714 2.003 1.00 95.00 188 GLU A O 1
ATOM 1507 N N . GLY A 1 189 ? 16.396 -2.382 2.187 1.00 96.81 189 GLY A N 1
ATOM 1508 C CA . GLY A 1 189 ? 16.216 -2.917 3.533 1.00 96.81 189 GLY A CA 1
ATOM 1509 C C . GLY A 1 189 ? 15.960 -1.825 4.571 1.00 96.81 189 GLY A C 1
ATOM 1510 O O . GLY A 1 189 ? 15.231 -2.067 5.538 1.00 96.81 189 GLY A O 1
ATOM 1511 N N . THR A 1 190 ? 16.518 -0.625 4.379 1.00 98.06 190 THR A N 1
ATOM 1512 C CA . THR A 1 190 ? 16.251 0.536 5.239 1.00 98.06 190 THR A CA 1
ATOM 1513 C C . THR A 1 190 ? 14.824 1.035 5.046 1.00 98.06 190 THR A C 1
ATOM 1515 O O . THR A 1 190 ? 14.165 1.340 6.044 1.00 98.06 190 THR A O 1
ATOM 1518 N N . GLU A 1 191 ? 14.308 1.040 3.815 1.00 97.12 191 GLU A N 1
ATOM 1519 C CA . GLU A 1 191 ? 12.904 1.378 3.545 1.00 97.12 191 GLU A CA 1
ATOM 1520 C C . GLU A 1 191 ? 11.946 0.387 4.195 1.00 97.12 191 GLU A C 1
ATOM 1522 O O . GLU A 1 191 ? 11.080 0.783 4.981 1.00 97.12 191 GLU A O 1
ATOM 1527 N N . LEU A 1 192 ? 12.149 -0.917 3.972 1.00 97.88 192 LEU A N 1
ATOM 1528 C CA . LEU A 1 192 ? 11.325 -1.963 4.586 1.00 97.88 192 LEU A CA 1
ATOM 1529 C C . LEU A 1 192 ? 11.390 -1.923 6.118 1.00 97.88 192 LEU A C 1
ATOM 1531 O O . LEU A 1 192 ? 10.379 -2.138 6.795 1.00 97.88 192 LEU A O 1
ATOM 1535 N N . LEU A 1 193 ? 12.556 -1.617 6.695 1.00 98.25 193 LEU A N 1
ATOM 1536 C CA . LEU A 1 193 ? 12.687 -1.401 8.135 1.00 98.25 193 LEU A CA 1
ATOM 1537 C C . LEU A 1 193 ? 11.889 -0.170 8.587 1.00 98.25 193 LEU A C 1
ATOM 1539 O O . LEU A 1 193 ? 11.190 -0.239 9.602 1.00 98.25 193 LEU A O 1
ATOM 1543 N N . GLY A 1 194 ? 11.945 0.927 7.830 1.00 98.31 194 GLY A N 1
ATOM 1544 C CA . GLY A 1 194 ? 11.111 2.111 8.030 1.00 98.31 194 GLY A CA 1
ATOM 1545 C C . GLY A 1 194 ? 9.624 1.758 8.050 1.00 98.31 194 GLY A C 1
ATOM 1546 O O . GLY A 1 194 ? 8.929 2.082 9.017 1.00 98.31 194 GLY A O 1
ATOM 1547 N N . MET A 1 195 ? 9.153 1.000 7.057 1.00 98.56 195 MET A N 1
ATOM 1548 C CA . MET A 1 195 ? 7.779 0.488 6.980 1.00 98.56 195 MET A CA 1
ATOM 1549 C C . MET A 1 195 ? 7.404 -0.360 8.196 1.00 98.56 195 MET A C 1
ATOM 1551 O O . MET A 1 195 ? 6.349 -0.147 8.789 1.00 98.56 195 MET A O 1
ATOM 1555 N N . LEU A 1 196 ? 8.264 -1.284 8.632 1.00 98.06 196 LEU A N 1
ATOM 1556 C CA . LEU A 1 196 ? 8.019 -2.113 9.821 1.00 98.06 196 LEU A CA 1
ATOM 1557 C C . LEU A 1 196 ? 7.896 -1.274 11.100 1.00 98.06 196 LEU A C 1
ATOM 1559 O O . LEU A 1 196 ? 7.024 -1.538 11.934 1.00 98.06 196 LEU A O 1
ATOM 1563 N N . VAL A 1 197 ? 8.727 -0.242 11.257 1.00 97.94 197 VAL A N 1
ATOM 1564 C CA . VAL A 1 197 ? 8.650 0.689 12.393 1.00 97.94 197 VAL A CA 1
ATOM 1565 C C . VAL A 1 197 ? 7.351 1.502 12.348 1.00 97.94 197 VAL A C 1
ATOM 1567 O O . VAL A 1 197 ? 6.672 1.628 13.373 1.00 97.94 197 VAL A O 1
ATOM 1570 N N . LEU A 1 198 ? 6.962 2.009 11.173 1.00 98.19 198 LEU A N 1
ATOM 1571 C CA . LEU A 1 198 ? 5.703 2.738 10.987 1.00 98.19 198 LEU A CA 1
ATOM 1572 C C . LEU A 1 198 ? 4.483 1.838 11.207 1.00 98.19 198 LEU A C 1
ATOM 1574 O O . LEU A 1 198 ? 3.536 2.254 11.877 1.00 98.19 198 LEU A O 1
ATOM 1578 N N . LEU A 1 199 ? 4.521 0.592 10.728 1.00 96.81 199 LEU A N 1
ATOM 1579 C CA . LEU A 1 199 ? 3.492 -0.410 10.995 1.00 96.81 199 LEU A CA 1
ATOM 1580 C C . LEU A 1 199 ? 3.348 -0.617 12.499 1.00 96.81 199 LEU A C 1
ATOM 1582 O O . LEU A 1 199 ? 2.237 -0.560 13.021 1.00 96.81 199 LEU A O 1
ATOM 1586 N N . TRP A 1 200 ? 4.457 -0.804 13.217 1.00 95.00 200 TRP A N 1
ATOM 1587 C CA . TRP A 1 200 ? 4.415 -0.981 14.666 1.00 95.00 200 TRP A CA 1
ATOM 1588 C C . TRP A 1 200 ? 3.784 0.229 15.368 1.00 95.00 200 TRP A C 1
ATOM 1590 O O . TRP A 1 200 ? 2.938 0.060 16.253 1.00 95.00 200 TRP A O 1
ATOM 1600 N N . ALA A 1 201 ? 4.126 1.448 14.947 1.00 96.19 201 ALA A N 1
ATOM 1601 C CA . ALA A 1 201 ? 3.499 2.659 15.465 1.00 96.19 201 ALA A CA 1
ATOM 1602 C C . ALA A 1 201 ? 1.979 2.675 15.200 1.00 96.19 201 ALA A C 1
ATOM 1604 O O . ALA A 1 201 ? 1.185 2.858 16.130 1.00 96.19 201 ALA A O 1
ATOM 1605 N N . ALA A 1 202 ? 1.563 2.431 13.955 1.00 96.12 202 ALA A N 1
ATOM 1606 C CA . ALA A 1 202 ? 0.175 2.532 13.504 1.00 96.12 202 ALA A CA 1
ATOM 1607 C C . ALA A 1 202 ? -0.724 1.391 14.015 1.00 96.12 202 ALA A C 1
ATOM 1609 O O . ALA A 1 202 ? -1.896 1.618 14.306 1.00 96.12 202 ALA A O 1
ATOM 1610 N N . MET A 1 203 ? -0.186 0.185 14.229 1.00 92.44 203 MET A N 1
ATOM 1611 C CA . MET A 1 203 ? -0.931 -0.962 14.776 1.00 92.44 203 MET A CA 1
ATOM 1612 C C . MET A 1 203 ? -1.522 -0.687 16.166 1.00 92.44 203 MET A C 1
ATOM 1614 O O . MET A 1 203 ? -2.469 -1.354 16.584 1.00 92.44 203 MET A O 1
ATOM 1618 N N . THR A 1 204 ? -1.012 0.317 16.888 1.00 90.44 204 THR A N 1
ATOM 1619 C CA . THR A 1 204 ? -1.598 0.755 18.162 1.00 90.44 204 THR A CA 1
ATOM 1620 C C . THR A 1 204 ? -3.004 1.346 18.024 1.00 90.44 204 THR A C 1
ATOM 1622 O O . THR A 1 204 ? -3.704 1.409 19.038 1.00 90.44 204 THR A O 1
ATOM 1625 N N . ASN A 1 205 ? -3.422 1.720 16.811 1.00 92.25 205 ASN A N 1
ATOM 1626 C CA . ASN A 1 205 ? -4.765 2.202 16.490 1.00 92.25 205 ASN A CA 1
ATOM 1627 C C . ASN A 1 205 ? -5.752 1.065 16.186 1.00 92.25 205 ASN A C 1
ATOM 1629 O O . ASN A 1 205 ? -6.948 1.216 16.415 1.00 92.25 205 ASN A O 1
ATOM 1633 N N . THR A 1 206 ? -5.253 -0.096 15.759 1.00 86.69 206 THR A N 1
ATOM 1634 C CA . THR A 1 206 ? -6.066 -1.248 15.335 1.00 86.69 206 THR A CA 1
ATOM 1635 C C . THR A 1 206 ? -5.977 -2.383 16.360 1.00 86.69 206 THR A C 1
ATOM 1637 O O . THR A 1 206 ? -5.802 -3.563 16.043 1.00 86.69 206 THR A O 1
ATOM 1640 N N . ARG A 1 207 ? -6.080 -2.032 17.649 1.00 77.44 207 ARG A N 1
ATOM 1641 C CA . ARG A 1 207 ? -5.957 -2.997 18.760 1.00 77.44 207 ARG A CA 1
ATOM 1642 C C . ARG A 1 207 ? -7.048 -4.059 18.769 1.00 77.44 207 ARG A C 1
ATOM 1644 O O . ARG A 1 207 ? -6.806 -5.126 19.324 1.00 77.44 207 ARG A O 1
ATOM 1651 N N . GLY A 1 208 ? -8.188 -3.809 18.118 1.00 60.34 208 GLY A N 1
ATOM 1652 C CA . GLY A 1 208 ? -9.268 -4.789 17.963 1.00 60.34 208 GLY A CA 1
ATOM 1653 C C . GLY A 1 208 ? -8.813 -6.102 17.318 1.00 60.34 208 GLY A C 1
ATOM 1654 O O . GLY A 1 208 ? -9.335 -7.160 17.655 1.00 60.34 208 GLY A O 1
ATOM 1655 N N . ILE A 1 209 ? -7.763 -6.076 16.489 1.00 65.00 209 ILE A N 1
ATOM 1656 C CA . ILE A 1 209 ? -7.165 -7.304 15.939 1.00 65.00 209 ILE A CA 1
ATOM 1657 C C . ILE A 1 209 ? -6.546 -8.171 17.053 1.00 65.00 209 ILE A C 1
ATOM 1659 O O . ILE A 1 209 ? -6.561 -9.400 16.980 1.00 65.00 209 ILE A O 1
ATOM 1663 N N . LEU A 1 210 ? -6.016 -7.544 18.108 1.00 67.69 210 LEU A N 1
ATOM 1664 C CA . LEU A 1 210 ? -5.195 -8.190 19.135 1.00 67.69 210 LEU A CA 1
ATOM 1665 C C . LEU A 1 210 ? -5.968 -8.518 20.420 1.00 67.69 210 LEU A C 1
ATOM 1667 O O . LEU A 1 210 ? -5.679 -9.531 21.052 1.00 67.69 210 LEU A O 1
ATOM 1671 N N . SER A 1 211 ? -6.964 -7.720 20.816 1.00 64.00 211 SER A N 1
ATOM 1672 C CA . SER A 1 211 ? -7.722 -7.950 22.053 1.00 64.00 211 SER A CA 1
ATOM 1673 C C . SER A 1 211 ? -8.953 -8.832 21.814 1.00 64.00 211 SER A C 1
ATOM 1675 O O . SER A 1 211 ? -9.915 -8.428 21.172 1.00 64.00 211 SER A O 1
ATOM 1677 N N . ARG A 1 212 ? -8.974 -10.064 22.340 1.00 62.31 212 ARG A N 1
ATOM 1678 C CA . ARG A 1 212 ? -10.201 -10.888 22.370 1.00 62.31 212 ARG A CA 1
ATOM 1679 C C . ARG A 1 212 ? -11.215 -10.234 23.327 1.00 62.31 212 ARG A C 1
ATOM 1681 O O . ARG A 1 212 ? -10.944 -10.169 24.518 1.00 62.31 212 ARG A O 1
ATOM 1688 N N . GLY A 1 213 ? -12.352 -9.748 22.817 1.00 60.28 213 GLY A N 1
ATOM 1689 C CA . GLY A 1 213 ? -13.480 -9.249 23.630 1.00 60.28 213 GLY A CA 1
ATOM 1690 C C . GLY A 1 213 ? -13.735 -7.733 23.623 1.00 60.28 213 GLY A C 1
ATOM 1691 O O . GLY A 1 213 ? -14.815 -7.312 24.016 1.00 60.28 213 GLY A O 1
ATOM 1692 N N . GLU A 1 214 ? -12.815 -6.904 23.118 1.00 65.00 214 GLU A N 1
ATOM 1693 C CA . GLU A 1 214 ? -13.046 -5.451 22.934 1.00 65.00 214 GLU A CA 1
ATOM 1694 C C . GLU A 1 214 ? -13.211 -5.065 21.458 1.00 65.00 214 GLU A C 1
ATOM 1696 O O . GLU A 1 214 ? -13.138 -3.897 21.083 1.00 65.00 214 GLU A O 1
ATOM 1701 N N . ARG A 1 215 ? -13.398 -6.064 20.596 1.00 62.09 215 ARG A N 1
ATOM 1702 C CA . ARG A 1 215 ? -13.194 -5.926 19.152 1.00 62.09 215 ARG A CA 1
ATOM 1703 C C . ARG A 1 215 ? -14.244 -5.085 18.441 1.00 62.09 215 ARG A C 1
ATOM 1705 O O . ARG A 1 215 ? -13.942 -4.498 17.413 1.00 62.09 215 ARG A O 1
ATOM 1712 N N . GLU A 1 216 ? -15.433 -4.967 19.019 1.00 64.69 216 GLU A N 1
ATOM 1713 C CA . GLU A 1 216 ? -16.483 -4.071 18.525 1.00 64.69 216 GLU A CA 1
ATOM 1714 C C . GLU A 1 216 ? -16.191 -2.594 18.834 1.00 64.69 216 GLU A C 1
ATOM 1716 O O . GLU A 1 216 ? -16.788 -1.707 18.233 1.00 64.69 216 GLU A O 1
ATOM 1721 N N . LYS A 1 217 ? -15.258 -2.306 19.754 1.00 72.00 217 LYS A N 1
ATOM 1722 C CA . LYS A 1 217 ? -14.944 -0.936 20.192 1.00 72.00 217 LYS A CA 1
ATOM 1723 C C . LYS A 1 217 ? -13.820 -0.279 19.398 1.00 72.00 217 LYS A C 1
ATOM 1725 O O . LYS A 1 217 ? -13.639 0.931 19.512 1.00 72.00 217 LYS A O 1
ATOM 1730 N N . PHE A 1 218 ? -13.049 -1.051 18.633 1.00 80.94 218 PHE A N 1
ATOM 1731 C CA . PHE A 1 218 ? -11.910 -0.534 17.879 1.00 80.94 218 PHE A CA 1
ATOM 1732 C C . PHE A 1 218 ? -12.146 -0.666 16.376 1.00 80.94 218 PHE A C 1
ATOM 1734 O O . PHE A 1 218 ? -12.549 -1.737 15.921 1.00 80.94 218 PHE A O 1
ATOM 1741 N N . PRO A 1 219 ? -11.855 0.387 15.594 1.00 81.75 219 PRO A N 1
ATOM 1742 C CA . PRO A 1 219 ? -11.901 0.294 14.146 1.00 81.75 219 PRO A CA 1
ATOM 1743 C C . PRO A 1 219 ? -10.885 -0.742 13.654 1.00 81.75 219 PRO A C 1
ATOM 1745 O O . PRO A 1 219 ? -9.786 -0.871 14.200 1.00 81.75 219 PRO A O 1
ATOM 1748 N N . VAL A 1 220 ? -11.283 -1.485 12.625 1.00 88.75 220 VAL A N 1
ATOM 1749 C CA . VAL A 1 220 ? -10.426 -2.424 11.901 1.00 88.75 220 VAL A CA 1
ATOM 1750 C C . VAL A 1 220 ? -10.600 -2.160 10.420 1.00 88.75 220 VAL A C 1
ATOM 1752 O O . VAL A 1 220 ? -11.631 -2.522 9.838 1.00 88.75 220 VAL A O 1
ATOM 1755 N N . PHE A 1 221 ? -9.600 -1.503 9.835 1.00 91.69 221 PHE A N 1
ATOM 1756 C CA . PHE A 1 221 ? -9.596 -1.068 8.442 1.00 91.69 221 PHE A CA 1
ATOM 1757 C C . PHE A 1 221 ? -10.873 -0.302 8.081 1.00 91.69 221 PHE A C 1
ATOM 1759 O O . PHE A 1 221 ? -11.557 -0.603 7.104 1.00 91.69 221 PHE A O 1
ATOM 1766 N N . GLU A 1 222 ? -11.228 0.681 8.906 1.00 92.50 222 GLU A N 1
ATOM 1767 C CA . GLU A 1 222 ? -12.500 1.402 8.824 1.00 92.50 222 GLU A CA 1
ATOM 1768 C C . GLU A 1 222 ? -12.671 2.153 7.500 1.00 92.50 222 GLU A C 1
ATOM 1770 O O . GLU A 1 222 ? -13.796 2.322 7.025 1.00 92.50 222 GLU A O 1
ATOM 1775 N N . ALA A 1 223 ? -11.568 2.541 6.853 1.00 92.62 223 ALA A N 1
ATOM 1776 C CA . ALA A 1 223 ? -11.583 3.137 5.518 1.00 92.62 223 ALA A CA 1
ATOM 1777 C C . ALA A 1 223 ? -12.324 2.253 4.498 1.00 92.62 223 ALA A C 1
ATOM 1779 O O . ALA A 1 223 ? -13.100 2.765 3.696 1.00 92.62 223 ALA A O 1
ATOM 1780 N N . ILE A 1 224 ? -12.166 0.924 4.577 1.00 93.25 224 ILE A N 1
ATOM 1781 C CA . ILE A 1 224 ? -12.776 -0.039 3.642 1.00 93.25 224 ILE A CA 1
ATOM 1782 C C . ILE A 1 224 ? -14.299 0.095 3.614 1.00 93.25 224 ILE A C 1
ATOM 1784 O O . ILE A 1 224 ? -14.905 -0.085 2.561 1.00 93.25 224 ILE A O 1
ATOM 1788 N N . VAL A 1 225 ? -14.920 0.405 4.754 1.00 91.38 225 VAL A N 1
ATOM 1789 C CA . VAL A 1 225 ? -16.380 0.491 4.882 1.00 91.38 225 VAL A CA 1
ATOM 1790 C C . VAL A 1 225 ? -16.843 1.940 4.787 1.00 91.38 225 VAL A C 1
ATOM 1792 O O . VAL A 1 225 ? -17.701 2.271 3.968 1.00 91.38 225 VAL A O 1
ATOM 1795 N N . SER A 1 226 ? -16.258 2.820 5.601 1.00 92.75 226 SER A N 1
ATOM 1796 C CA . SER A 1 226 ? -16.704 4.210 5.733 1.00 92.75 226 SER A CA 1
ATOM 1797 C C . SER A 1 226 ? -16.428 5.058 4.487 1.00 92.75 226 SER A C 1
ATOM 1799 O O . SER A 1 226 ? -17.194 5.977 4.199 1.00 92.75 226 SER A O 1
ATOM 1801 N N . TRP A 1 227 ? -15.383 4.735 3.717 1.00 93.50 227 TRP A N 1
ATOM 1802 C CA . TRP A 1 227 ? -15.011 5.451 2.491 1.00 93.50 227 TRP A CA 1
ATOM 1803 C C . TRP A 1 227 ? -15.402 4.711 1.212 1.00 93.50 227 TRP A C 1
ATOM 1805 O O . TRP A 1 227 ? -15.069 5.168 0.122 1.00 93.50 227 TRP A O 1
ATOM 1815 N N . ARG A 1 228 ? -16.196 3.637 1.307 1.00 92.75 228 ARG A N 1
ATOM 1816 C CA . ARG A 1 228 ? -16.586 2.813 0.153 1.00 92.75 228 ARG A CA 1
ATOM 1817 C C . ARG A 1 228 ? -17.185 3.607 -1.002 1.00 92.75 228 ARG A C 1
ATOM 1819 O O . ARG A 1 228 ? -16.786 3.432 -2.148 1.00 92.75 228 ARG A O 1
ATOM 1826 N N . ARG A 1 229 ? -18.151 4.484 -0.713 1.00 92.38 229 ARG A N 1
ATOM 1827 C CA . ARG A 1 229 ? -18.813 5.303 -1.743 1.00 92.38 229 ARG A CA 1
ATOM 1828 C C . ARG A 1 229 ? -17.876 6.372 -2.323 1.00 92.38 229 ARG A C 1
ATOM 1830 O O . ARG A 1 229 ? -17.777 6.416 -3.546 1.00 92.38 229 ARG A O 1
ATOM 1837 N N . PRO A 1 230 ? -17.173 7.189 -1.509 1.00 94.56 230 PRO A N 1
ATOM 1838 C CA . PRO A 1 230 ? -16.152 8.095 -2.027 1.00 94.56 230 PRO A CA 1
ATOM 1839 C C . PRO A 1 230 ? -15.112 7.393 -2.902 1.00 94.56 230 PRO A C 1
ATOM 1841 O O . PRO A 1 230 ? -14.906 7.831 -4.025 1.00 94.56 230 PRO A O 1
ATOM 1844 N N . MET A 1 231 ? -14.541 6.275 -2.436 1.00 92.44 231 MET A N 1
ATOM 1845 C CA . MET A 1 231 ? -13.553 5.488 -3.182 1.00 92.44 231 MET A CA 1
ATOM 1846 C C . MET A 1 231 ? -14.108 4.986 -4.515 1.00 92.44 231 MET A C 1
ATOM 1848 O O . MET A 1 231 ? -13.406 5.036 -5.516 1.00 92.44 231 MET A O 1
ATOM 1852 N N . LEU A 1 232 ? -15.370 4.543 -4.554 1.00 89.88 232 LEU A N 1
ATOM 1853 C CA . LEU A 1 232 ? -16.018 4.136 -5.800 1.00 89.88 232 LEU A CA 1
ATOM 1854 C C . LEU A 1 232 ? -16.108 5.299 -6.792 1.00 89.88 232 LEU A C 1
ATOM 1856 O O . LEU A 1 232 ? -15.725 5.152 -7.948 1.00 89.88 232 LEU A O 1
ATOM 1860 N N . VAL A 1 233 ? -16.607 6.453 -6.346 1.00 92.00 233 VAL A N 1
ATOM 1861 C CA . VAL A 1 233 ? -16.779 7.627 -7.213 1.00 92.00 233 VAL A CA 1
ATOM 1862 C C . VAL A 1 233 ? -15.428 8.128 -7.718 1.00 92.00 233 VAL A C 1
ATOM 1864 O O . VAL A 1 233 ? -15.271 8.362 -8.916 1.00 92.00 233 VAL A O 1
ATOM 1867 N N . THR A 1 234 ? -14.439 8.250 -6.830 1.00 91.69 234 THR A N 1
ATOM 1868 C CA . THR A 1 234 ? -13.098 8.698 -7.215 1.00 91.69 234 THR A CA 1
ATOM 1869 C C . THR A 1 234 ? -12.410 7.696 -8.130 1.00 91.69 234 THR A C 1
ATOM 1871 O O . THR A 1 234 ? -11.737 8.123 -9.057 1.00 91.69 234 THR A O 1
ATOM 1874 N N . ALA A 1 235 ? -12.606 6.389 -7.942 1.00 91.75 235 ALA A N 1
ATOM 1875 C CA . ALA A 1 235 ? -12.043 5.362 -8.816 1.00 91.75 235 ALA A CA 1
ATOM 1876 C C . ALA A 1 235 ? -12.688 5.340 -10.202 1.00 91.75 235 ALA A C 1
ATOM 1878 O O . ALA A 1 235 ? -11.979 5.218 -11.194 1.00 91.75 235 ALA A O 1
ATOM 1879 N N . LEU A 1 236 ? -14.014 5.485 -10.293 1.00 89.25 236 LEU A N 1
ATOM 1880 C CA . LEU A 1 236 ? -14.715 5.488 -11.581 1.00 89.25 236 LEU A CA 1
ATOM 1881 C C . LEU A 1 236 ? -14.218 6.613 -12.495 1.00 89.25 236 LEU A C 1
ATOM 1883 O O . LEU A 1 236 ? -14.046 6.388 -13.691 1.00 89.25 236 LEU A O 1
ATOM 1887 N N . ILE A 1 237 ? -13.949 7.788 -11.916 1.00 91.94 237 ILE A N 1
ATOM 1888 C CA . ILE A 1 237 ? -13.430 8.963 -12.629 1.00 91.94 237 ILE A CA 1
ATOM 1889 C C . ILE A 1 237 ? -11.906 8.886 -12.791 1.00 91.94 237 ILE A C 1
ATOM 1891 O O . ILE A 1 237 ? -11.374 9.166 -13.861 1.00 91.94 237 ILE A O 1
ATOM 1895 N N . GLY A 1 238 ? -11.197 8.521 -11.726 1.00 93.31 238 GLY A N 1
ATOM 1896 C CA . GLY A 1 238 ? -9.740 8.545 -11.664 1.00 93.31 238 GLY A CA 1
ATOM 1897 C C . GLY A 1 238 ? -9.077 7.437 -12.471 1.00 93.31 238 GLY A C 1
ATOM 1898 O O . GLY A 1 238 ? -8.028 7.682 -13.055 1.00 93.31 238 GLY A O 1
ATOM 1899 N N . ALA A 1 239 ? -9.680 6.249 -12.563 1.00 91.94 239 ALA A N 1
ATOM 1900 C CA . ALA A 1 239 ? -9.052 5.110 -13.229 1.00 91.94 239 ALA A CA 1
ATOM 1901 C C . ALA A 1 239 ? -8.754 5.357 -14.720 1.00 91.94 239 ALA A C 1
ATOM 1903 O O . ALA A 1 239 ? -7.607 5.146 -15.123 1.00 91.94 239 ALA A O 1
ATOM 1904 N N . PRO A 1 240 ? -9.696 5.883 -15.535 1.00 91.25 240 PRO A N 1
ATOM 1905 C CA . PRO A 1 240 ? -9.390 6.291 -16.905 1.00 91.25 240 PRO A CA 1
ATOM 1906 C C . PRO A 1 240 ? -8.312 7.376 -16.974 1.00 91.25 240 PRO A C 1
ATOM 1908 O O . PRO A 1 240 ? -7.438 7.316 -17.830 1.00 91.25 240 PRO A O 1
ATOM 1911 N N . LEU A 1 241 ? -8.326 8.357 -16.067 1.00 93.44 241 LEU A N 1
ATOM 1912 C CA . LEU A 1 241 ? -7.333 9.437 -16.073 1.00 93.44 241 LEU A CA 1
ATOM 1913 C C . LEU A 1 241 ? -5.925 8.915 -15.767 1.00 93.44 241 LEU A C 1
ATOM 1915 O O . LEU A 1 241 ? -4.976 9.291 -16.448 1.00 93.44 241 LEU A O 1
ATOM 1919 N N . ILE A 1 242 ? -5.791 8.018 -14.789 1.00 94.50 242 ILE A N 1
ATOM 1920 C CA . ILE A 1 242 ? -4.513 7.399 -14.421 1.00 94.50 242 ILE A CA 1
ATOM 1921 C C . ILE A 1 242 ? -4.046 6.436 -15.520 1.00 94.50 242 ILE A C 1
ATOM 1923 O O . ILE A 1 242 ? -2.860 6.418 -15.849 1.00 94.50 242 ILE A O 1
ATOM 1927 N N . ALA A 1 243 ? -4.956 5.670 -16.131 1.00 92.94 243 ALA A N 1
ATOM 1928 C CA . ALA A 1 243 ? -4.642 4.825 -17.285 1.00 92.94 243 ALA A CA 1
ATOM 1929 C C . ALA A 1 243 ? -4.133 5.663 -18.463 1.00 92.94 243 ALA A C 1
ATOM 1931 O O . ALA A 1 243 ? -3.105 5.341 -19.051 1.00 92.94 243 ALA A O 1
ATOM 1932 N N . TYR A 1 244 ? -4.814 6.767 -18.770 1.00 91.62 244 TYR A N 1
ATOM 1933 C CA . TYR A 1 244 ? -4.402 7.690 -19.821 1.00 91.62 244 TYR A CA 1
ATOM 1934 C C . TYR A 1 244 ? -3.035 8.300 -19.512 1.00 91.62 244 TYR A C 1
ATOM 1936 O O . TYR A 1 244 ? -2.142 8.222 -20.351 1.00 91.62 244 TYR A O 1
ATOM 1944 N N . ALA A 1 245 ? -2.841 8.813 -18.291 1.00 91.31 245 ALA A N 1
ATOM 1945 C CA . ALA A 1 245 ? -1.557 9.331 -17.825 1.00 91.31 245 ALA A CA 1
ATOM 1946 C C . ALA A 1 245 ? -0.438 8.290 -17.986 1.00 91.31 245 ALA A C 1
ATOM 1948 O O . ALA A 1 245 ? 0.621 8.604 -18.511 1.00 91.31 245 ALA A O 1
ATOM 1949 N N . THR A 1 246 ? -0.690 7.036 -17.612 1.00 91.50 246 THR A N 1
ATOM 1950 C CA . THR A 1 246 ? 0.287 5.941 -17.736 1.00 91.50 246 THR A CA 1
ATOM 1951 C C . THR A 1 246 ? 0.686 5.673 -19.186 1.00 91.50 246 THR A C 1
ATOM 1953 O O . THR A 1 246 ? 1.843 5.367 -19.441 1.00 91.50 246 THR A O 1
ATOM 1956 N N . VAL A 1 247 ? -0.246 5.801 -20.135 1.00 89.81 247 VAL A N 1
ATOM 1957 C CA . VAL A 1 247 ? 0.018 5.573 -21.566 1.00 89.81 247 VAL A CA 1
ATOM 1958 C C . VAL A 1 247 ? 0.762 6.739 -22.218 1.00 89.81 247 VAL A C 1
ATOM 1960 O O . VAL A 1 247 ? 1.579 6.510 -23.105 1.00 89.81 247 VAL A O 1
ATOM 1963 N N . ILE A 1 248 ? 0.480 7.981 -21.815 1.00 89.06 248 ILE A N 1
ATOM 1964 C CA . ILE A 1 248 ? 1.137 9.162 -22.403 1.00 89.06 248 ILE A CA 1
ATOM 1965 C C . ILE A 1 248 ? 2.496 9.467 -21.777 1.00 89.06 248 ILE A C 1
ATOM 1967 O O . ILE A 1 248 ? 3.311 10.144 -22.401 1.00 89.06 248 ILE A O 1
ATOM 1971 N N . LEU A 1 249 ? 2.729 9.026 -20.538 1.00 85.44 249 LEU A N 1
ATOM 1972 C CA . LEU A 1 249 ? 4.015 9.211 -19.886 1.00 85.44 249 LEU A CA 1
ATOM 1973 C C . LEU A 1 249 ? 5.052 8.334 -20.598 1.00 85.44 249 LEU A C 1
ATOM 1975 O O . LEU A 1 249 ? 4.761 7.168 -20.871 1.00 85.44 249 LEU A O 1
ATOM 1979 N N . PRO A 1 250 ? 6.250 8.868 -20.893 1.00 76.12 250 PRO A N 1
ATOM 1980 C CA . PRO A 1 250 ? 7.308 8.111 -21.542 1.00 76.12 250 PRO A CA 1
ATOM 1981 C C . PRO A 1 250 ? 7.505 6.737 -20.875 1.00 76.12 250 PRO A C 1
ATOM 1983 O O . PRO A 1 250 ? 7.678 6.614 -19.658 1.00 76.12 250 PRO A O 1
ATOM 1986 N N . ALA A 1 251 ? 7.381 5.684 -21.686 1.00 66.38 251 ALA A N 1
ATOM 1987 C CA . ALA A 1 251 ? 7.578 4.289 -21.284 1.00 66.38 251 ALA A CA 1
ATOM 1988 C C . ALA A 1 251 ? 9.064 3.886 -21.325 1.00 66.38 251 ALA A C 1
ATOM 1990 O O . ALA A 1 251 ? 9.408 2.706 -21.288 1.00 66.38 251 ALA A O 1
ATOM 1991 N N . ASP A 1 252 ? 9.953 4.862 -21.486 1.00 51.75 252 ASP A N 1
ATOM 1992 C CA . ASP A 1 252 ? 11.289 4.735 -22.061 1.00 51.75 252 ASP A CA 1
ATOM 1993 C C . ASP A 1 252 ? 12.349 4.153 -21.122 1.00 51.75 252 ASP A C 1
ATOM 1995 O O . ASP A 1 252 ? 13.521 4.073 -21.491 1.00 51.75 252 ASP A O 1
ATOM 1999 N N . ARG A 1 253 ? 11.954 3.581 -19.984 1.00 54.06 253 ARG A N 1
ATOM 2000 C CA . ARG A 1 253 ? 12.797 2.630 -19.254 1.00 54.06 253 ARG A CA 1
ATOM 2001 C C . ARG A 1 253 ? 11.974 1.417 -18.855 1.00 54.06 253 ARG A C 1
ATOM 2003 O O . ARG A 1 253 ? 11.148 1.457 -17.950 1.00 54.06 253 ARG A O 1
ATOM 2010 N N . TRP A 1 254 ? 12.195 0.334 -19.597 1.00 50.38 254 TRP A N 1
ATOM 2011 C CA . TRP A 1 254 ? 11.669 -1.002 -19.337 1.00 50.38 254 TRP A CA 1
ATOM 2012 C C . TRP A 1 254 ? 12.131 -1.444 -17.944 1.00 50.38 254 TRP A C 1
ATOM 2014 O O . TRP A 1 254 ? 13.227 -1.976 -17.787 1.00 50.38 254 TRP A O 1
ATOM 2024 N N . GLY A 1 255 ? 11.319 -1.148 -16.938 1.00 64.38 255 GLY A N 1
ATOM 2025 C CA . GLY A 1 255 ? 11.653 -1.34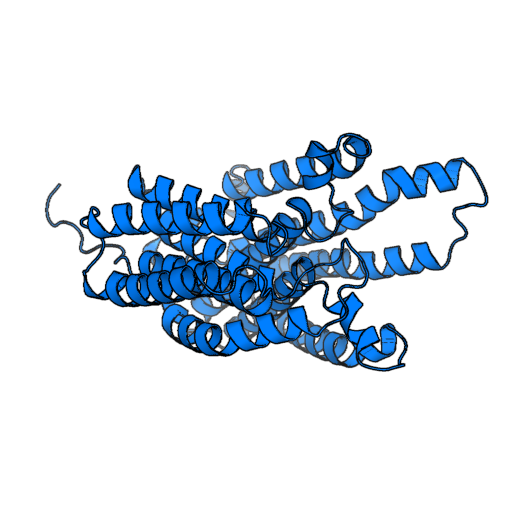6 -15.534 1.00 64.38 255 GLY A CA 1
ATOM 2026 C C . GLY A 1 255 ? 10.785 -0.486 -14.630 1.00 64.38 255 GLY A C 1
ATOM 2027 O O . GLY A 1 255 ? 10.279 -0.996 -13.645 1.00 64.38 255 GLY A O 1
ATOM 2028 N N . ASN A 1 256 ? 10.514 0.762 -15.009 1.00 77.81 256 ASN A N 1
ATOM 2029 C CA . ASN A 1 256 ? 9.934 1.720 -14.073 1.00 77.81 256 ASN A CA 1
ATOM 2030 C C . ASN A 1 256 ? 8.492 1.385 -13.673 1.00 77.81 256 ASN A C 1
ATOM 2032 O O . ASN A 1 256 ? 7.741 0.780 -14.449 1.00 77.81 256 ASN A O 1
ATOM 2036 N N . GLY A 1 257 ? 8.090 1.816 -12.478 1.00 87.62 257 GLY A N 1
ATOM 2037 C CA . GLY A 1 257 ? 6.725 1.671 -11.960 1.00 87.62 257 GLY A CA 1
ATOM 2038 C C . GLY A 1 257 ? 5.654 2.254 -12.894 1.00 87.62 257 GLY A C 1
ATOM 2039 O O . GLY A 1 257 ? 5.905 3.214 -13.627 1.00 87.62 257 GLY A O 1
ATOM 2040 N N . LYS A 1 258 ? 4.442 1.688 -12.899 1.00 92.31 258 LYS A N 1
ATOM 2041 C CA . LYS A 1 258 ? 3.313 2.138 -13.739 1.00 92.31 258 LYS A CA 1
ATOM 2042 C C . LYS A 1 258 ? 2.201 2.712 -12.864 1.00 92.31 258 LYS A C 1
ATOM 2044 O O . LYS A 1 258 ? 1.602 1.968 -12.083 1.00 92.31 258 LYS A O 1
ATOM 2049 N N . PRO A 1 259 ? 1.833 3.998 -13.018 1.00 94.56 259 PRO A N 1
ATOM 2050 C CA . PRO A 1 259 ? 0.811 4.605 -12.168 1.00 94.56 259 PRO A CA 1
ATOM 2051 C C . PRO A 1 259 ? -0.540 3.870 -12.196 1.00 94.56 259 PRO A C 1
ATOM 2053 O O . PRO A 1 259 ? -1.207 3.772 -11.170 1.00 94.56 259 PRO A O 1
ATOM 2056 N N . ALA A 1 260 ? -0.946 3.308 -13.337 1.00 94.56 260 ALA A N 1
ATOM 2057 C CA . ALA A 1 260 ? -2.198 2.557 -13.463 1.00 94.56 260 ALA A CA 1
ATOM 2058 C C . ALA A 1 260 ? -2.230 1.217 -12.711 1.00 94.56 260 ALA A C 1
ATOM 2060 O O . ALA A 1 260 ? -3.325 0.722 -12.422 1.00 94.56 260 ALA A O 1
ATOM 2061 N N . ASP A 1 261 ? -1.077 0.653 -12.347 1.00 94.62 261 ASP A N 1
ATOM 2062 C CA . ASP A 1 261 ? -1.018 -0.615 -11.614 1.00 94.62 261 ASP A CA 1
ATOM 2063 C C . ASP A 1 261 ? -1.397 -0.415 -10.142 1.00 94.62 261 ASP A C 1
ATOM 2065 O O . ASP A 1 261 ? -2.033 -1.285 -9.541 1.00 94.62 261 ASP A O 1
ATOM 2069 N N . TRP A 1 262 ? -1.089 0.755 -9.569 1.00 96.75 262 TRP A N 1
ATOM 2070 C CA . TRP A 1 262 ? -1.393 1.069 -8.173 1.00 96.75 262 TRP A CA 1
ATOM 2071 C C . TRP A 1 262 ? -2.884 1.010 -7.821 1.00 96.75 262 TRP A C 1
ATOM 2073 O O . TRP A 1 262 ? -3.221 0.285 -6.886 1.00 96.75 262 TRP A O 1
ATOM 2083 N N . PRO A 1 263 ? -3.808 1.715 -8.509 1.00 96.31 263 PRO A N 1
ATOM 2084 C CA . PRO A 1 263 ? -5.222 1.662 -8.145 1.00 96.31 263 PRO A CA 1
ATOM 2085 C C . PRO A 1 263 ? -5.785 0.239 -8.253 1.00 96.31 263 PRO A C 1
ATOM 2087 O O . PRO A 1 263 ? -6.548 -0.179 -7.383 1.00 96.31 263 PRO A O 1
ATOM 2090 N N . ALA A 1 264 ? -5.374 -0.541 -9.259 1.00 95.00 264 ALA A N 1
ATOM 2091 C CA . ALA A 1 264 ? -5.772 -1.942 -9.372 1.00 95.00 264 ALA A CA 1
ATOM 2092 C C . ALA A 1 264 ? -5.260 -2.778 -8.184 1.00 95.00 264 ALA A C 1
ATOM 2094 O O . ALA A 1 264 ? -6.049 -3.459 -7.521 1.00 95.00 264 ALA A O 1
ATOM 2095 N N . ALA A 1 265 ? -3.966 -2.682 -7.867 1.00 96.81 265 ALA A N 1
ATOM 2096 C CA . ALA A 1 265 ? -3.346 -3.384 -6.744 1.00 96.81 265 ALA A CA 1
ATOM 2097 C C . ALA A 1 265 ? -3.982 -2.988 -5.402 1.00 96.81 265 ALA A C 1
ATOM 2099 O O . ALA A 1 265 ? -4.317 -3.849 -4.581 1.00 96.81 265 ALA A O 1
ATOM 2100 N N . ALA A 1 266 ? -4.230 -1.692 -5.209 1.00 97.69 266 ALA A N 1
ATOM 2101 C CA . ALA A 1 266 ? -4.873 -1.146 -4.026 1.00 97.69 266 ALA A CA 1
ATOM 2102 C C . ALA A 1 266 ? -6.290 -1.703 -3.862 1.00 97.69 266 ALA A C 1
ATOM 2104 O O . ALA A 1 266 ? -6.616 -2.217 -2.793 1.00 97.69 266 ALA A O 1
ATOM 2105 N N . PHE A 1 267 ? -7.133 -1.685 -4.902 1.00 96.94 267 PHE A N 1
ATOM 2106 C CA . PHE A 1 267 ? -8.495 -2.220 -4.795 1.00 96.94 267 PHE A CA 1
ATOM 2107 C C . PHE A 1 267 ? -8.530 -3.727 -4.568 1.00 96.94 267 PHE A C 1
ATOM 2109 O O . PHE A 1 267 ? -9.335 -4.187 -3.756 1.00 96.94 267 PHE A O 1
ATOM 2116 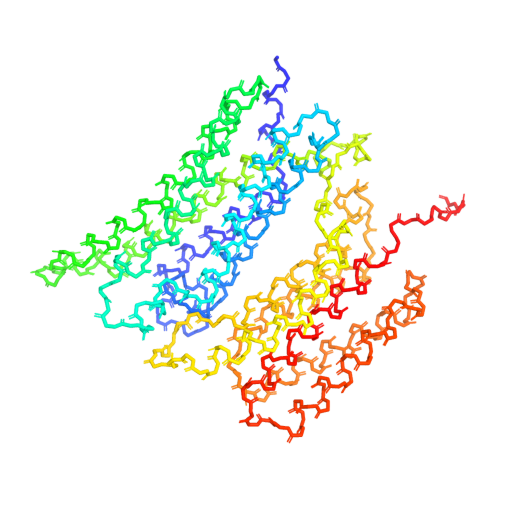N N . PHE A 1 268 ? -7.640 -4.498 -5.191 1.00 96.69 268 PHE A N 1
ATOM 2117 C CA . PHE A 1 268 ? -7.515 -5.921 -4.881 1.00 96.69 268 PHE A CA 1
ATOM 2118 C C . PHE A 1 268 ? -7.078 -6.153 -3.428 1.00 96.69 268 PHE A C 1
ATOM 2120 O O . PHE A 1 268 ? -7.679 -6.968 -2.727 1.00 96.69 268 PHE A O 1
ATOM 2127 N N . THR A 1 269 ? -6.114 -5.386 -2.926 1.00 97.12 269 THR A N 1
ATOM 2128 C CA . THR A 1 269 ? -5.681 -5.454 -1.522 1.00 97.12 269 THR A CA 1
ATOM 2129 C C . THR A 1 269 ? -6.818 -5.096 -0.561 1.00 97.12 269 THR A C 1
ATOM 2131 O O . THR A 1 269 ? -7.086 -5.824 0.398 1.00 97.12 269 THR A O 1
ATOM 2134 N N . LEU A 1 270 ? -7.571 -4.029 -0.843 1.00 96.69 270 LEU A N 1
ATOM 2135 C CA . LEU A 1 270 ? -8.751 -3.646 -0.065 1.00 96.69 270 LEU A CA 1
ATOM 2136 C C . LEU A 1 270 ? -9.854 -4.712 -0.137 1.00 96.69 270 LEU A C 1
ATOM 2138 O O . LEU A 1 270 ? -10.517 -4.968 0.866 1.00 96.69 270 LEU A O 1
ATOM 2142 N N . ALA A 1 271 ? -10.043 -5.363 -1.288 1.00 95.06 271 ALA A N 1
ATOM 2143 C CA . ALA A 1 271 ? -10.994 -6.460 -1.454 1.00 95.06 271 ALA A CA 1
ATOM 2144 C C . ALA A 1 271 ? -10.598 -7.696 -0.634 1.00 95.06 271 ALA A C 1
ATOM 2146 O O . ALA A 1 271 ? -11.472 -8.333 -0.036 1.00 95.06 271 ALA A O 1
ATOM 2147 N N . ALA A 1 272 ? -9.301 -8.017 -0.575 1.00 95.56 272 ALA A N 1
ATOM 2148 C CA . ALA A 1 272 ? -8.762 -9.080 0.268 1.00 95.56 272 ALA A CA 1
ATOM 2149 C C . ALA A 1 272 ? -8.991 -8.759 1.751 1.00 95.56 272 ALA A C 1
ATOM 2151 O O . ALA A 1 272 ? -9.526 -9.585 2.494 1.00 95.56 272 ALA A O 1
ATOM 2152 N N . PHE A 1 273 ? -8.679 -7.531 2.179 1.00 95.00 273 PHE A N 1
ATOM 2153 C CA . PHE A 1 273 ? -8.941 -7.097 3.548 1.00 95.00 273 PHE A CA 1
ATOM 2154 C C . PHE A 1 273 ? -10.425 -7.093 3.893 1.00 95.00 273 PHE A C 1
ATOM 2156 O O . PHE A 1 273 ? -10.775 -7.532 4.983 1.00 95.00 273 PHE A O 1
ATOM 2163 N N . ALA A 1 274 ? -11.302 -6.664 2.984 1.00 93.44 274 ALA A N 1
ATOM 2164 C CA . ALA A 1 274 ? -12.746 -6.705 3.186 1.00 93.44 274 ALA A CA 1
ATOM 2165 C C . ALA A 1 274 ? -13.244 -8.142 3.411 1.00 93.44 274 ALA A C 1
ATOM 2167 O O . ALA A 1 274 ? -13.975 -8.394 4.369 1.00 93.44 274 ALA A O 1
ATOM 2168 N N . ALA A 1 275 ? -12.784 -9.097 2.594 1.00 91.81 275 ALA A N 1
ATOM 2169 C CA . ALA A 1 275 ? -13.130 -10.512 2.734 1.00 91.81 275 ALA A CA 1
ATOM 2170 C C . ALA A 1 275 ? -12.579 -11.135 4.032 1.00 91.81 275 ALA A C 1
ATOM 2172 O O . ALA A 1 275 ? -13.262 -11.934 4.674 1.00 91.81 275 ALA A O 1
ATOM 2173 N N . ALA A 1 276 ? -11.373 -10.742 4.456 1.00 92.44 276 ALA A N 1
ATOM 2174 C CA . ALA A 1 276 ? -10.742 -11.197 5.697 1.00 92.44 276 ALA A CA 1
ATOM 2175 C C . ALA A 1 276 ? -11.220 -10.439 6.954 1.00 92.44 276 ALA A C 1
ATOM 2177 O O . ALA A 1 276 ? -10.982 -10.883 8.080 1.00 92.44 276 ALA A O 1
ATOM 2178 N N . ARG A 1 277 ? -11.916 -9.306 6.799 1.00 89.12 277 ARG A N 1
ATOM 2179 C CA . ARG A 1 277 ? -12.320 -8.410 7.895 1.00 89.12 277 ARG A CA 1
ATOM 2180 C C . ARG A 1 277 ? -13.082 -9.112 9.025 1.00 89.12 277 ARG A C 1
ATOM 2182 O O . ARG A 1 277 ? -12.758 -8.832 10.180 1.00 89.12 277 ARG A O 1
ATOM 2189 N N . PRO A 1 278 ? -14.024 -10.048 8.774 1.00 87.31 278 PRO A N 1
ATOM 2190 C CA . PRO A 1 278 ? -14.699 -10.764 9.857 1.00 87.31 278 PRO A CA 1
ATOM 2191 C C . PRO A 1 278 ? -13.733 -11.546 10.753 1.00 87.31 278 PRO A C 1
ATOM 2193 O O . PRO A 1 278 ? -13.930 -11.575 11.969 1.00 87.31 278 PRO A O 1
ATOM 2196 N N . TYR A 1 279 ? -12.665 -12.120 10.189 1.00 87.31 279 TYR A N 1
ATOM 2197 C CA . TYR A 1 279 ? -11.619 -12.792 10.962 1.00 87.31 279 TYR A CA 1
ATOM 2198 C C . TYR A 1 279 ? -10.852 -11.794 11.832 1.00 87.31 279 TYR A C 1
ATOM 2200 O O . TYR A 1 279 ? -10.661 -12.038 13.022 1.00 87.31 279 TYR A O 1
ATOM 2208 N N . PHE A 1 280 ? -10.491 -10.631 11.288 1.00 85.94 280 PHE A N 1
ATOM 2209 C CA . PHE A 1 280 ? -9.797 -9.590 12.049 1.00 85.94 280 PHE A CA 1
ATOM 2210 C C . PHE A 1 280 ? -10.650 -8.986 13.176 1.00 85.94 280 PHE A C 1
ATOM 2212 O O . PHE A 1 280 ? -10.128 -8.730 14.259 1.00 85.94 280 PHE A O 1
ATOM 2219 N N . ILE A 1 281 ? -11.956 -8.799 12.953 1.00 83.25 281 ILE A N 1
ATOM 2220 C CA . ILE A 1 281 ? -12.876 -8.209 13.940 1.00 83.25 281 ILE A CA 1
ATOM 2221 C C . ILE A 1 281 ? -13.357 -9.221 14.964 1.00 83.25 281 ILE A C 1
ATOM 2223 O O . ILE A 1 281 ? -13.486 -8.895 16.128 1.00 83.25 281 ILE A O 1
ATOM 2227 N N . SER A 1 282 ? -13.695 -10.443 14.576 1.00 77.62 282 SER A N 1
ATOM 2228 C CA . SER A 1 282 ? -14.372 -11.371 15.492 1.00 77.62 282 SER A CA 1
ATOM 2229 C C . SER A 1 282 ? -13.518 -12.582 15.843 1.00 77.62 282 SER A C 1
ATOM 2231 O O . SER A 1 282 ? -13.809 -13.282 16.808 1.00 77.62 282 SER A O 1
ATOM 2233 N N . GLY A 1 283 ? -12.424 -12.827 15.115 1.00 79.44 283 GLY A N 1
ATOM 2234 C CA . GLY A 1 283 ? -11.666 -14.079 15.180 1.00 79.44 283 GLY A CA 1
ATOM 2235 C C . GLY A 1 283 ? -12.439 -15.281 14.641 1.00 79.44 283 GLY A C 1
ATOM 2236 O O . GLY A 1 283 ? -11.917 -16.392 14.688 1.00 79.44 283 GLY A O 1
ATOM 2237 N N . ARG A 1 284 ? -13.672 -15.086 14.152 1.00 79.25 284 ARG A N 1
ATOM 2238 C CA . ARG A 1 284 ? -14.457 -16.142 13.515 1.00 79.25 284 ARG A CA 1
ATOM 2239 C C . ARG A 1 284 ? -13.796 -16.522 12.195 1.00 79.25 284 ARG A C 1
ATOM 2241 O O . ARG A 1 284 ? -13.257 -15.671 11.487 1.00 79.25 284 ARG A O 1
ATOM 2248 N N . SER A 1 285 ? -13.862 -17.804 11.852 1.00 81.62 285 SER A N 1
ATOM 2249 C CA . SER A 1 285 ? -13.437 -18.265 10.533 1.00 81.62 285 SER A CA 1
ATOM 2250 C C . SER A 1 285 ? -14.288 -17.590 9.453 1.00 81.62 285 SER A C 1
ATOM 2252 O O . SER A 1 285 ? -15.516 -17.591 9.531 1.00 81.62 285 SER A O 1
ATOM 2254 N N . VAL A 1 286 ? -13.646 -17.029 8.427 1.00 84.25 286 VAL A N 1
ATOM 2255 C CA . VAL A 1 286 ? -14.331 -16.455 7.254 1.00 84.25 286 VAL A CA 1
ATOM 2256 C C . VAL A 1 286 ? -14.945 -17.528 6.342 1.00 84.25 286 VAL A C 1
ATOM 2258 O O . VAL A 1 286 ? -15.744 -17.194 5.463 1.00 84.25 286 VAL A O 1
ATOM 2261 N N . GLY A 1 287 ? -14.668 -18.812 6.607 1.00 88.75 287 GLY A N 1
ATOM 2262 C CA . GLY A 1 287 ? -15.082 -19.950 5.785 1.00 88.75 287 GLY A CA 1
ATOM 2263 C C . GLY A 1 287 ? -14.216 -20.108 4.533 1.00 88.75 287 GLY A C 1
ATOM 2264 O O . GLY A 1 287 ? -13.408 -19.236 4.212 1.00 88.75 287 GLY A O 1
ATOM 2265 N N . LEU A 1 288 ? -14.386 -21.226 3.819 1.00 89.25 288 LEU A N 1
ATOM 2266 C CA . LEU A 1 288 ? -13.608 -21.516 2.609 1.00 89.25 288 LEU A CA 1
ATOM 2267 C C . LEU A 1 288 ? -13.812 -20.438 1.537 1.00 89.25 288 LEU A C 1
ATOM 2269 O O . LEU A 1 288 ? -12.833 -19.911 1.031 1.00 89.25 288 LEU A O 1
ATOM 2273 N N . SER A 1 289 ? -15.059 -20.040 1.264 1.00 86.31 289 SER A N 1
ATOM 2274 C CA . SER A 1 289 ? -15.375 -19.022 0.252 1.00 86.31 289 SER A CA 1
ATOM 2275 C C . SER A 1 289 ? -14.730 -17.663 0.538 1.00 86.31 289 SER A C 1
ATOM 2277 O O . SER A 1 289 ? -14.216 -17.025 -0.376 1.00 86.31 289 SER A O 1
ATOM 2279 N N . GLY A 1 290 ? -14.699 -17.237 1.806 1.00 88.31 290 GLY A N 1
ATOM 2280 C CA . GLY A 1 290 ? -14.021 -16.007 2.215 1.00 88.31 290 GLY A CA 1
ATOM 2281 C C . GLY A 1 290 ? -12.516 -16.069 1.951 1.00 88.31 290 GLY A C 1
ATOM 2282 O O . GLY A 1 290 ? -11.963 -15.153 1.348 1.00 88.31 290 GLY A O 1
ATOM 2283 N N . TRP A 1 291 ? -11.860 -17.174 2.323 1.00 91.56 291 TRP A N 1
ATOM 2284 C CA . TRP A 1 291 ? -10.438 -17.376 2.027 1.00 91.56 291 TRP A CA 1
ATOM 2285 C C . TRP A 1 291 ? -10.156 -17.509 0.530 1.00 91.56 291 TRP A C 1
ATOM 2287 O O . TRP A 1 291 ? -9.158 -16.972 0.060 1.00 91.56 291 TRP A O 1
ATOM 2297 N N . THR A 1 292 ? -11.038 -18.148 -0.241 1.00 90.00 292 THR A N 1
ATOM 2298 C CA . THR A 1 292 ? -10.920 -18.195 -1.702 1.00 90.00 292 THR A CA 1
ATOM 2299 C C . THR A 1 292 ? -10.968 -16.790 -2.297 1.00 90.00 292 THR A C 1
ATOM 2301 O O . THR A 1 292 ? -10.137 -16.471 -3.138 1.00 90.00 292 THR A O 1
ATOM 2304 N N . LEU A 1 293 ? -11.862 -15.913 -1.828 1.00 90.31 293 LEU A N 1
ATOM 2305 C CA . LEU A 1 293 ? -11.909 -14.516 -2.278 1.00 90.31 293 LEU A CA 1
ATOM 2306 C C . LEU A 1 293 ? -10.651 -13.729 -1.896 1.00 90.31 293 LEU A C 1
ATOM 2308 O O . LEU A 1 293 ? -10.181 -12.929 -2.702 1.00 90.31 293 LEU A O 1
ATOM 2312 N N . VAL A 1 294 ? -10.081 -13.973 -0.711 1.00 92.69 294 VAL A N 1
ATOM 2313 C CA . VAL A 1 294 ? -8.777 -13.407 -0.320 1.00 92.69 294 VAL A CA 1
ATOM 2314 C C . VAL A 1 294 ? -7.693 -13.853 -1.300 1.00 92.69 294 VAL A C 1
ATOM 2316 O O . VAL A 1 294 ? -6.968 -13.012 -1.820 1.00 92.69 294 VAL A O 1
ATOM 2319 N N . VAL A 1 295 ? -7.605 -15.152 -1.597 1.00 92.88 295 VAL A N 1
ATOM 2320 C CA . VAL A 1 295 ? -6.607 -15.701 -2.529 1.00 92.88 295 VAL A CA 1
ATOM 2321 C C . VAL A 1 295 ? -6.791 -15.134 -3.937 1.00 92.88 295 VAL A C 1
ATOM 2323 O O . VAL A 1 295 ? -5.818 -14.685 -4.532 1.00 92.88 295 VAL A O 1
ATOM 2326 N N . LEU A 1 296 ? -8.021 -15.091 -4.456 1.00 91.88 296 LEU A N 1
ATOM 2327 C CA . LEU A 1 296 ? -8.310 -14.515 -5.773 1.00 91.88 296 LEU A CA 1
ATOM 2328 C C . LEU A 1 296 ? -7.929 -13.034 -5.840 1.00 91.88 296 LEU A C 1
ATOM 2330 O O . LEU A 1 296 ? -7.352 -12.600 -6.832 1.00 91.88 296 LEU A O 1
ATOM 2334 N N . ALA A 1 297 ? -8.207 -12.266 -4.786 1.00 93.56 297 ALA A N 1
ATOM 2335 C CA . ALA A 1 297 ? -7.822 -10.864 -4.716 1.00 93.56 297 ALA A CA 1
ATOM 2336 C C . ALA A 1 297 ? -6.294 -10.693 -4.641 1.00 93.56 297 ALA A C 1
ATOM 2338 O O . ALA A 1 297 ? -5.749 -9.842 -5.333 1.00 93.56 297 ALA A O 1
ATOM 2339 N N . VAL A 1 298 ? -5.579 -11.534 -3.887 1.00 94.12 298 VAL A N 1
ATOM 2340 C CA . VAL A 1 298 ? -4.104 -11.528 -3.855 1.00 94.12 298 VAL A CA 1
ATOM 2341 C C . VAL A 1 298 ? -3.513 -11.883 -5.222 1.00 94.12 298 VAL A C 1
ATOM 2343 O O . VAL A 1 298 ? -2.580 -11.219 -5.659 1.00 94.12 298 VAL A O 1
ATOM 2346 N N . ILE A 1 299 ? -4.074 -12.868 -5.932 1.00 92.38 299 ILE A N 1
ATOM 2347 C CA . ILE A 1 299 ? -3.663 -13.197 -7.308 1.00 92.38 299 ILE A CA 1
ATOM 2348 C C . ILE A 1 299 ? -3.965 -12.027 -8.254 1.00 92.38 299 ILE A C 1
ATOM 2350 O O . ILE A 1 299 ? -3.130 -11.692 -9.087 1.00 92.38 299 ILE A O 1
ATOM 2354 N N . GLY A 1 300 ? -5.119 -11.371 -8.105 1.00 92.31 300 GLY A N 1
ATOM 2355 C CA . GLY A 1 300 ? -5.471 -10.162 -8.853 1.00 92.31 300 GLY A CA 1
ATOM 2356 C C . GLY A 1 300 ? -4.468 -9.034 -8.636 1.00 92.31 300 GLY A C 1
ATOM 2357 O O . GLY A 1 300 ? -3.955 -8.484 -9.606 1.00 92.31 300 GLY A O 1
ATOM 2358 N N . CYS A 1 301 ? -4.107 -8.762 -7.381 1.00 94.62 301 CYS A N 1
ATOM 2359 C CA . CYS A 1 301 ? -3.058 -7.808 -7.031 1.00 94.62 301 CYS A CA 1
ATOM 2360 C C . CYS A 1 301 ? -1.716 -8.201 -7.660 1.00 94.62 301 CYS A C 1
ATOM 2362 O O . CYS A 1 301 ? -1.070 -7.380 -8.290 1.00 94.62 301 CYS A O 1
ATOM 2364 N N . ALA A 1 302 ? -1.316 -9.467 -7.543 1.00 93.00 302 ALA A N 1
ATOM 2365 C CA . ALA A 1 302 ? -0.098 -9.996 -8.151 1.00 93.00 302 ALA A CA 1
ATOM 2366 C C . ALA A 1 302 ? -0.117 -9.917 -9.688 1.00 93.00 302 ALA A C 1
ATOM 2368 O O . ALA A 1 302 ? 0.931 -9.825 -10.314 1.00 93.00 302 ALA A O 1
ATOM 2369 N N . SER A 1 303 ? -1.287 -9.950 -10.323 1.00 91.19 303 SER A N 1
ATOM 2370 C CA . SER A 1 303 ? -1.388 -9.891 -11.782 1.00 91.19 303 SER A CA 1
ATOM 2371 C C . SER A 1 303 ? -1.170 -8.493 -12.360 1.00 91.19 303 SER A C 1
ATOM 2373 O O . SER A 1 303 ? -0.878 -8.394 -13.548 1.00 91.19 303 SER A O 1
ATOM 2375 N N . THR A 1 304 ? -1.250 -7.429 -11.550 1.00 91.19 304 THR A N 1
ATOM 2376 C CA . THR A 1 304 ? -1.112 -6.049 -12.051 1.00 91.19 304 THR A CA 1
ATOM 2377 C C . THR A 1 304 ? 0.277 -5.765 -12.609 1.00 91.19 304 THR A C 1
ATOM 2379 O O . THR A 1 304 ? 0.394 -4.976 -13.532 1.00 91.19 304 THR A O 1
ATOM 2382 N N . ILE A 1 305 ? 1.317 -6.454 -12.125 1.00 89.81 305 ILE A N 1
ATOM 2383 C CA . ILE A 1 305 ? 2.689 -6.282 -12.632 1.00 89.81 305 ILE A CA 1
ATOM 2384 C C . ILE A 1 305 ? 2.908 -6.921 -14.015 1.00 89.81 305 ILE A C 1
ATOM 2386 O O . ILE A 1 305 ? 3.956 -6.725 -14.634 1.00 89.81 305 ILE A O 1
ATOM 2390 N N . LEU A 1 306 ? 1.950 -7.709 -14.523 1.00 87.00 306 LEU A N 1
ATOM 2391 C CA . LEU A 1 306 ? 2.079 -8.337 -15.835 1.00 87.00 306 LEU A CA 1
ATOM 2392 C C . LEU A 1 306 ? 2.065 -7.269 -16.943 1.00 87.00 306 LEU A C 1
ATOM 2394 O O . LEU A 1 306 ? 1.249 -6.346 -16.905 1.00 87.00 306 LEU A O 1
ATOM 2398 N N . PRO A 1 307 ? 2.907 -7.399 -17.985 1.00 84.94 307 PRO A N 1
ATOM 2399 C CA . PRO A 1 307 ? 2.897 -6.467 -19.105 1.00 84.94 307 PRO A CA 1
ATOM 2400 C C . PRO A 1 307 ? 1.495 -6.337 -19.725 1.00 84.94 307 PRO A C 1
ATOM 2402 O O . PRO A 1 307 ? 0.833 -7.371 -19.945 1.00 84.94 307 PRO A O 1
ATOM 2405 N N . PRO A 1 308 ? 1.029 -5.104 -20.014 1.00 75.25 308 PRO A N 1
ATOM 2406 C CA . PRO A 1 308 ? -0.185 -4.916 -20.796 1.00 75.25 308 PRO A CA 1
ATOM 2407 C C . PRO A 1 308 ? 0.017 -5.576 -22.170 1.00 75.25 308 PRO A C 1
ATOM 2409 O O . PRO A 1 308 ? 1.120 -5.601 -22.712 1.00 75.25 308 PRO A O 1
ATOM 2412 N N . GLY A 1 309 ? -1.019 -6.240 -22.679 1.00 72.31 309 GLY A N 1
ATOM 2413 C CA . GLY A 1 309 ? -0.953 -6.971 -23.950 1.00 72.31 309 GLY A CA 1
ATOM 2414 C C . GLY A 1 309 ? -0.412 -8.404 -23.870 1.00 72.31 309 GLY A C 1
ATOM 2415 O O . GLY A 1 309 ? -0.550 -9.153 -24.839 1.00 72.31 309 GLY A O 1
ATOM 2416 N N . SER A 1 310 ? 0.123 -8.859 -22.728 1.00 82.00 310 SER A N 1
ATOM 2417 C CA . SER A 1 310 ? 0.417 -10.290 -22.583 1.00 82.00 310 SER A CA 1
ATOM 2418 C C . SER A 1 310 ? -0.899 -11.099 -22.587 1.00 82.00 310 SER A C 1
ATOM 2420 O O . SER A 1 310 ? -1.822 -10.766 -21.836 1.00 82.00 310 SER A O 1
ATOM 2422 N N . PRO A 1 311 ? -1.027 -12.180 -23.388 1.00 78.69 311 PRO A N 1
ATOM 2423 C CA . PRO A 1 311 ? -2.246 -13.001 -23.419 1.00 78.69 311 PRO A CA 1
ATOM 2424 C C . PRO A 1 311 ? -2.647 -13.524 -22.035 1.00 78.69 311 PRO A C 1
ATOM 2426 O O . PRO A 1 311 ? -3.832 -13.654 -21.721 1.00 78.69 311 PRO A O 1
ATOM 2429 N N . ASN A 1 312 ? -1.643 -13.762 -21.189 1.00 80.88 312 ASN A N 1
ATOM 2430 C CA . ASN A 1 312 ? -1.804 -14.210 -19.814 1.00 80.88 312 ASN A CA 1
ATOM 2431 C C . ASN A 1 312 ? -2.517 -13.173 -18.939 1.00 80.88 312 ASN A C 1
ATOM 2433 O O . ASN A 1 312 ? -3.291 -13.565 -18.073 1.00 80.88 312 ASN A O 1
ATOM 2437 N N . HIS A 1 313 ? -2.307 -11.874 -19.168 1.00 78.56 313 HIS A N 1
ATOM 2438 C CA . HIS A 1 313 ? -2.932 -10.816 -18.375 1.00 78.56 313 HIS A CA 1
ATOM 2439 C C . HIS A 1 313 ? -4.450 -10.779 -18.610 1.00 78.56 313 HIS A C 1
ATOM 2441 O O . HIS A 1 313 ? -5.229 -10.851 -17.661 1.00 78.56 313 HIS A O 1
ATOM 2447 N N . VAL A 1 314 ? -4.887 -10.780 -19.874 1.00 74.56 314 VAL A N 1
ATOM 2448 C CA . VAL A 1 314 ? -6.321 -10.807 -20.217 1.00 74.56 314 VAL A CA 1
ATOM 2449 C C . VAL A 1 314 ? -6.975 -12.099 -19.727 1.00 74.56 314 VAL A C 1
ATOM 2451 O O . VAL A 1 314 ? -8.044 -12.054 -19.121 1.00 74.56 314 VAL A O 1
ATOM 2454 N N . LEU A 1 315 ? -6.322 -13.248 -19.937 1.00 78.75 315 LEU A N 1
ATOM 2455 C CA . LEU A 1 315 ? -6.820 -14.535 -19.452 1.00 78.75 315 LEU A CA 1
ATOM 2456 C C . LEU A 1 315 ? -6.968 -14.543 -17.925 1.00 78.75 315 LEU A C 1
ATOM 2458 O O . LEU A 1 315 ? -7.989 -15.002 -17.419 1.00 78.75 315 LEU A O 1
ATOM 2462 N N . MET A 1 316 ? -5.990 -14.002 -17.196 1.00 80.62 316 MET A N 1
ATOM 2463 C CA . MET A 1 316 ? -6.040 -13.915 -15.738 1.00 80.62 316 MET A CA 1
ATOM 2464 C C . MET A 1 316 ? -7.224 -13.064 -15.276 1.00 80.62 316 MET A C 1
ATOM 2466 O O . MET A 1 316 ? -8.001 -13.515 -14.438 1.00 80.62 316 MET A O 1
ATOM 2470 N N . ILE A 1 317 ? -7.427 -11.880 -15.865 1.00 77.44 317 ILE A N 1
ATOM 2471 C CA . ILE A 1 317 ? -8.571 -11.013 -15.538 1.00 77.44 317 ILE A CA 1
ATOM 2472 C C . ILE A 1 317 ? -9.893 -11.752 -15.774 1.00 77.44 317 ILE A C 1
ATOM 2474 O O . ILE A 1 317 ? -10.770 -11.717 -14.910 1.00 77.44 317 ILE A O 1
ATOM 2478 N N . VAL A 1 318 ? -10.034 -12.455 -16.903 1.00 77.06 318 VAL A N 1
ATOM 2479 C CA . VAL A 1 318 ? -11.234 -13.246 -17.229 1.00 77.06 318 VAL A CA 1
ATOM 2480 C C . VAL A 1 318 ? -11.473 -14.327 -16.177 1.00 77.06 318 VAL A C 1
ATOM 2482 O O . VAL A 1 318 ? -12.570 -14.415 -15.624 1.00 77.06 318 VAL A O 1
ATOM 2485 N N . VAL A 1 319 ? -10.451 -15.132 -15.875 1.00 81.19 319 VAL A N 1
ATOM 2486 C CA . VAL A 1 319 ? -10.549 -16.260 -14.938 1.00 81.19 319 VAL A CA 1
ATOM 2487 C C . VAL A 1 319 ? -10.874 -15.776 -13.528 1.00 81.19 319 VAL A C 1
ATOM 2489 O O . VAL A 1 319 ? -11.782 -16.316 -12.896 1.00 81.19 319 VAL A O 1
ATOM 2492 N N . LEU A 1 320 ? -10.192 -14.733 -13.050 1.00 81.94 320 LEU A N 1
ATOM 2493 C CA . LEU A 1 320 ? -10.445 -14.149 -11.733 1.00 81.94 320 LEU A CA 1
ATOM 2494 C C . LEU A 1 320 ? -11.867 -13.595 -11.636 1.00 81.94 320 LEU A C 1
ATOM 2496 O O . LEU A 1 320 ? -12.574 -13.879 -10.670 1.00 81.94 320 LEU A O 1
ATOM 2500 N N . SER A 1 321 ? -12.304 -12.852 -12.652 1.00 78.69 321 SER A N 1
ATOM 2501 C CA . SER A 1 321 ? -13.638 -12.247 -12.690 1.00 78.69 321 SER A CA 1
ATOM 2502 C C . SER A 1 321 ? -14.741 -13.302 -12.708 1.00 78.69 321 SER A C 1
ATOM 2504 O O . SER A 1 321 ? -15.712 -13.187 -11.962 1.00 78.69 321 SER A O 1
ATOM 2506 N N . ALA A 1 322 ? -14.575 -14.359 -13.508 1.00 79.44 322 ALA A N 1
ATOM 2507 C CA . ALA A 1 322 ? -15.518 -15.469 -13.569 1.00 79.44 322 ALA A CA 1
ATOM 2508 C C . ALA A 1 322 ? -15.580 -16.235 -12.239 1.00 79.44 322 ALA A C 1
ATOM 2510 O O . ALA A 1 322 ? -16.668 -16.479 -11.720 1.00 79.44 322 ALA A O 1
ATOM 2511 N N . ALA A 1 323 ? -14.425 -16.564 -11.653 1.00 80.19 323 ALA A N 1
ATOM 2512 C CA . ALA A 1 323 ? -14.357 -17.268 -10.375 1.00 80.19 323 ALA A CA 1
ATOM 2513 C C . ALA A 1 323 ? -15.011 -16.462 -9.242 1.00 80.19 323 ALA A C 1
ATOM 2515 O O . ALA A 1 323 ? -15.796 -17.006 -8.465 1.00 80.19 323 ALA A O 1
ATOM 2516 N N . ALA A 1 324 ? -14.741 -15.158 -9.169 1.00 78.81 324 ALA A N 1
ATOM 2517 C CA . ALA A 1 324 ? -15.350 -14.290 -8.169 1.00 78.81 324 ALA A CA 1
ATOM 2518 C C . ALA A 1 324 ? -16.859 -14.135 -8.378 1.00 78.81 324 ALA A C 1
ATOM 2520 O O . ALA A 1 324 ? -17.617 -14.257 -7.419 1.00 78.81 324 ALA A O 1
ATOM 2521 N N . PHE A 1 325 ? -17.310 -13.955 -9.622 1.00 81.06 325 PHE A N 1
ATOM 2522 C CA . PHE A 1 325 ? -18.734 -13.870 -9.939 1.00 81.06 325 PHE A CA 1
ATOM 2523 C C . PHE A 1 325 ? -19.496 -15.138 -9.533 1.00 81.06 325 PHE A C 1
ATOM 2525 O O . PHE A 1 325 ? -20.566 -15.048 -8.925 1.00 81.06 325 PHE A O 1
ATOM 2532 N N . LEU A 1 326 ? -18.928 -16.318 -9.798 1.00 81.94 326 LEU A N 1
ATOM 2533 C CA . LEU A 1 326 ? -19.498 -17.590 -9.350 1.00 81.94 326 LEU A CA 1
ATOM 2534 C C . LEU A 1 326 ? -19.605 -17.643 -7.822 1.00 81.94 326 LEU A C 1
ATOM 2536 O O . LEU A 1 326 ? -20.668 -17.965 -7.303 1.00 81.94 326 LEU A O 1
ATOM 2540 N N . LEU A 1 327 ? -18.554 -17.249 -7.096 1.00 79.81 327 LEU A N 1
ATOM 2541 C CA . LEU A 1 327 ? -18.563 -17.232 -5.628 1.00 79.81 327 LEU A CA 1
ATOM 2542 C C . LEU A 1 327 ? -19.582 -16.247 -5.043 1.00 79.81 327 LEU A C 1
ATOM 2544 O O . LEU A 1 327 ? -20.208 -16.547 -4.024 1.00 79.81 327 LEU A O 1
ATOM 2548 N N . TRP A 1 328 ? -19.749 -15.077 -5.660 1.00 81.44 328 TRP A N 1
ATOM 2549 C CA . TRP A 1 328 ? -20.721 -14.079 -5.214 1.00 81.44 328 TRP A CA 1
ATOM 2550 C C . TRP A 1 328 ? -22.154 -14.542 -5.449 1.00 81.44 328 TRP A C 1
ATOM 2552 O O . TRP A 1 328 ? -22.985 -14.407 -4.557 1.00 81.44 328 TRP A O 1
ATOM 2562 N N . THR A 1 329 ? -22.435 -15.122 -6.615 1.00 81.19 329 THR A N 1
ATOM 2563 C CA . THR A 1 329 ? -23.783 -15.590 -6.976 1.00 81.19 329 THR A CA 1
ATOM 2564 C C . THR A 1 329 ? -24.178 -16.874 -6.252 1.00 81.19 329 THR A C 1
ATOM 2566 O O . THR A 1 329 ? -25.354 -17.057 -5.948 1.00 81.19 329 THR A O 1
ATOM 2569 N N . SER A 1 330 ? -23.218 -17.737 -5.904 1.00 82.12 330 SER A N 1
ATOM 2570 C CA . SER A 1 330 ? -23.470 -18.937 -5.098 1.00 82.12 330 SER A CA 1
ATOM 2571 C C . SER A 1 330 ? -23.465 -18.677 -3.587 1.00 82.12 330 SER A C 1
ATOM 2573 O O . SER A 1 330 ? -23.829 -19.553 -2.805 1.00 82.12 330 SER A O 1
ATOM 2575 N N . GLY A 1 331 ? -22.970 -17.518 -3.145 1.00 78.00 331 GLY A N 1
ATOM 2576 C CA . GLY A 1 331 ? -22.756 -17.213 -1.735 1.00 78.00 331 GLY A CA 1
ATOM 2577 C C . GLY A 1 331 ? -23.998 -16.608 -1.072 1.00 78.00 331 GLY A C 1
ATOM 2578 O O . GLY A 1 331 ? -24.412 -15.523 -1.471 1.00 78.00 331 GLY A O 1
ATOM 2579 N N . PRO A 1 332 ? -24.530 -17.180 0.028 1.00 72.62 332 PRO A N 1
ATOM 2580 C CA . PRO A 1 332 ? -25.714 -16.637 0.714 1.00 72.62 332 PRO A CA 1
ATOM 2581 C C . PRO A 1 332 ? -25.477 -15.262 1.365 1.00 72.62 332 PRO A C 1
ATOM 2583 O O . PRO A 1 332 ? -26.408 -14.629 1.849 1.00 72.62 332 PRO A O 1
ATOM 2586 N N . ARG A 1 333 ? -24.220 -14.796 1.403 1.00 74.38 333 ARG A N 1
ATOM 2587 C CA . ARG A 1 333 ? -23.8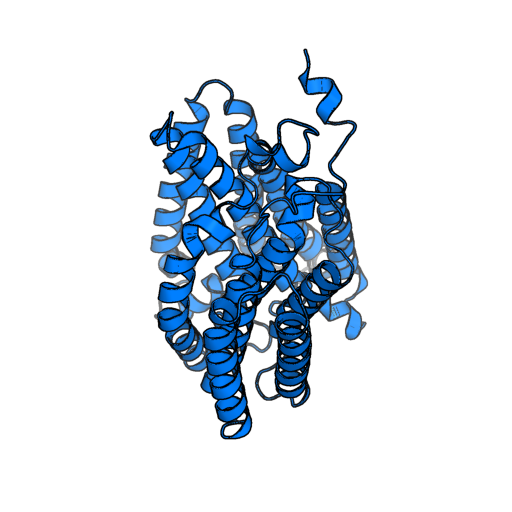04 -13.529 2.023 1.00 74.38 333 ARG A CA 1
ATOM 2588 C C . ARG A 1 333 ? -23.991 -12.306 1.123 1.00 74.38 333 ARG A C 1
ATOM 2590 O O . ARG A 1 333 ? -23.886 -11.185 1.617 1.00 74.38 333 ARG A O 1
ATOM 2597 N N . TYR A 1 334 ? -24.206 -12.498 -0.176 1.00 76.69 334 TYR A N 1
ATOM 2598 C CA . TYR A 1 334 ? -24.208 -11.408 -1.146 1.00 76.69 334 TYR A CA 1
ATOM 2599 C C . TYR A 1 334 ? -25.616 -11.163 -1.678 1.00 76.69 334 TYR A C 1
ATOM 2601 O O . TYR A 1 334 ? -26.223 -12.023 -2.311 1.00 76.69 334 TYR A O 1
ATOM 2609 N N . LEU A 1 335 ? -26.134 -9.959 -1.437 1.00 76.38 335 LEU A N 1
ATOM 2610 C CA . LEU A 1 335 ? -27.414 -9.539 -1.997 1.00 76.38 335 LEU A CA 1
ATOM 2611 C C . LEU A 1 335 ? -27.273 -9.271 -3.505 1.00 76.38 335 LEU A C 1
ATOM 2613 O O . LEU A 1 335 ? -26.267 -8.680 -3.909 1.00 76.38 335 LEU A O 1
ATOM 2617 N N . PRO A 1 336 ? -28.297 -9.581 -4.325 1.00 74.00 336 PRO A N 1
ATOM 2618 C CA . PRO A 1 336 ? -28.307 -9.271 -5.756 1.00 74.00 336 PRO A CA 1
ATOM 2619 C C . PRO A 1 336 ? -27.910 -7.836 -6.104 1.00 74.00 336 PRO A C 1
ATOM 2621 O O . PRO A 1 336 ? -27.116 -7.604 -7.015 1.00 74.00 336 PRO A O 1
ATOM 2624 N N . GLY A 1 337 ? -28.366 -6.863 -5.312 1.00 73.88 337 GLY A N 1
ATOM 2625 C CA . GLY A 1 337 ? -28.024 -5.453 -5.511 1.00 73.88 337 GLY A CA 1
ATOM 2626 C C . GLY A 1 337 ? -26.533 -5.116 -5.356 1.00 73.88 337 GLY A C 1
ATOM 2627 O O . GLY A 1 337 ? -26.095 -4.092 -5.873 1.00 73.88 337 GLY A O 1
ATOM 2628 N N . ALA A 1 338 ? -25.738 -5.954 -4.681 1.00 72.25 338 ALA A N 1
ATOM 2629 C CA . ALA A 1 338 ? -24.308 -5.716 -4.490 1.00 72.25 338 ALA A CA 1
ATOM 2630 C C . ALA A 1 338 ? -23.473 -6.147 -5.706 1.00 72.25 338 ALA A C 1
ATOM 2632 O O . ALA A 1 338 ? -22.530 -5.443 -6.063 1.00 72.25 338 ALA A O 1
ATOM 2633 N N . TYR A 1 339 ? -23.815 -7.263 -6.361 1.00 76.81 339 TYR A N 1
ATOM 2634 C CA . TYR A 1 339 ? -23.010 -7.814 -7.458 1.00 76.81 339 TYR A CA 1
ATOM 2635 C C . TYR A 1 339 ? -23.495 -7.439 -8.862 1.00 76.81 339 TYR A C 1
ATOM 2637 O O . TYR A 1 339 ? -22.711 -7.556 -9.797 1.00 76.81 339 TYR A O 1
ATOM 2645 N N . VAL A 1 340 ? -24.724 -6.938 -9.047 1.00 76.06 340 VAL A N 1
ATOM 2646 C CA . VAL A 1 340 ? -25.196 -6.480 -10.373 1.00 76.06 340 VAL A CA 1
ATOM 2647 C C . VAL A 1 340 ? -24.321 -5.352 -10.952 1.00 76.06 340 VAL A C 1
ATOM 2649 O O . VAL A 1 340 ? -23.853 -5.508 -12.080 1.00 76.06 340 VAL A O 1
ATOM 2652 N N . PRO A 1 341 ? -24.001 -4.263 -10.218 1.00 74.00 341 PRO A N 1
ATOM 2653 C CA . PRO A 1 341 ? -23.114 -3.218 -10.739 1.00 74.00 341 PRO A CA 1
ATOM 2654 C C . PRO A 1 341 ? -21.708 -3.740 -11.057 1.00 74.00 341 PRO A C 1
ATOM 2656 O O . PRO A 1 341 ? -21.119 -3.359 -12.065 1.00 74.00 341 PRO A O 1
ATOM 2659 N N . ALA A 1 342 ? -21.191 -4.652 -10.227 1.00 71.62 342 ALA A N 1
ATOM 2660 C CA . ALA A 1 342 ? -19.900 -5.290 -10.459 1.00 71.62 342 ALA A CA 1
ATOM 2661 C C . ALA A 1 342 ? -19.927 -6.179 -11.710 1.00 71.62 342 ALA A C 1
ATOM 2663 O O . ALA A 1 342 ? -19.012 -6.109 -12.518 1.00 71.62 342 ALA A O 1
ATOM 2664 N N . GLY A 1 343 ? -20.993 -6.954 -11.922 1.00 72.00 343 GLY A N 1
ATOM 2665 C CA . GLY A 1 343 ? -21.181 -7.768 -13.122 1.00 72.00 343 GLY A CA 1
ATOM 2666 C C . GLY A 1 343 ? -21.248 -6.929 -14.399 1.00 72.00 343 GLY A C 1
ATOM 2667 O O . GLY A 1 343 ? -20.649 -7.306 -15.404 1.00 72.00 343 GLY A O 1
ATOM 2668 N N . VAL A 1 344 ? -21.902 -5.764 -14.355 1.00 73.62 344 VAL A N 1
ATOM 2669 C CA . VAL A 1 344 ? -21.930 -4.813 -15.480 1.00 73.62 344 VAL A CA 1
ATOM 2670 C C . VAL A 1 344 ? -20.537 -4.252 -15.758 1.00 73.62 344 VAL A C 1
ATOM 2672 O O . VAL A 1 344 ? -20.079 -4.323 -16.897 1.00 73.62 344 VAL A O 1
ATOM 2675 N N . LEU A 1 345 ? -19.839 -3.754 -14.730 1.00 72.31 345 LEU A N 1
ATOM 2676 C CA . LEU A 1 345 ? -18.470 -3.247 -14.871 1.00 72.31 345 LEU A CA 1
ATOM 2677 C C . LEU A 1 345 ? -17.538 -4.318 -15.442 1.00 72.31 345 LEU A C 1
ATOM 2679 O O . LEU A 1 345 ? -16.842 -4.059 -16.415 1.00 72.31 345 LEU A O 1
ATOM 2683 N N . LEU A 1 346 ? -17.589 -5.537 -14.901 1.00 69.81 346 LEU A N 1
ATOM 2684 C CA . LEU A 1 346 ? -16.804 -6.674 -15.376 1.00 69.81 346 LEU A CA 1
ATOM 2685 C C . LEU A 1 346 ? -17.131 -7.028 -16.828 1.00 69.81 346 LEU A C 1
ATOM 2687 O O . LEU A 1 346 ? -16.221 -7.252 -17.617 1.00 69.81 346 LEU A O 1
ATOM 2691 N N . SER A 1 347 ? -18.406 -7.028 -17.213 1.00 70.75 347 SER A N 1
ATOM 2692 C CA . SER A 1 347 ? -18.813 -7.337 -18.588 1.00 70.75 347 SER A CA 1
ATOM 2693 C C . SER A 1 347 ? -18.315 -6.286 -19.582 1.00 70.75 347 SER A C 1
ATOM 2695 O O . SER A 1 347 ? -17.788 -6.643 -20.635 1.00 70.75 347 SER A O 1
ATOM 2697 N N . ILE A 1 348 ? -18.419 -4.998 -19.236 1.00 73.56 348 ILE A N 1
ATOM 2698 C CA . ILE A 1 348 ? -17.903 -3.887 -20.054 1.00 73.56 348 ILE A CA 1
ATOM 2699 C C . ILE A 1 348 ? -16.378 -3.976 -20.164 1.00 73.56 348 ILE A C 1
ATOM 2701 O O . ILE A 1 348 ? -15.830 -3.884 -21.261 1.00 73.56 348 ILE A O 1
ATOM 2705 N N . THR A 1 349 ? -15.703 -4.215 -19.041 1.00 67.38 349 THR A N 1
ATOM 2706 C CA . THR A 1 349 ? -14.257 -4.431 -18.949 1.00 67.38 349 THR A CA 1
ATOM 2707 C C . THR A 1 349 ? -13.791 -5.566 -19.861 1.00 67.38 349 THR A C 1
ATOM 2709 O O . THR A 1 349 ? -12.852 -5.391 -20.636 1.00 67.38 349 THR A O 1
ATOM 2712 N N . LEU A 1 350 ? -14.460 -6.720 -19.806 1.00 67.81 350 LEU A N 1
ATOM 2713 C CA . LEU A 1 350 ? -14.110 -7.900 -20.597 1.00 67.81 350 LEU A CA 1
ATOM 2714 C C . LEU A 1 350 ? -14.382 -7.684 -22.088 1.00 67.81 350 LEU A C 1
ATOM 2716 O O . LEU A 1 350 ? -13.544 -8.044 -22.914 1.00 67.81 350 LEU A O 1
ATOM 2720 N N . ALA A 1 351 ? -15.509 -7.058 -22.434 1.00 71.69 351 ALA A N 1
ATOM 2721 C CA . ALA A 1 351 ? -15.827 -6.710 -23.816 1.00 71.69 351 ALA A CA 1
ATOM 2722 C C . ALA A 1 351 ? -14.803 -5.721 -24.394 1.00 71.69 351 ALA A C 1
ATOM 2724 O O . ALA A 1 351 ? -14.287 -5.941 -25.488 1.00 71.69 351 ALA A O 1
ATOM 2725 N N . GLY A 1 352 ? -14.449 -4.676 -23.641 1.00 69.00 352 GLY A N 1
ATOM 2726 C CA . GLY A 1 352 ? -13.438 -3.697 -24.037 1.00 69.00 352 GLY A CA 1
ATOM 2727 C C . GLY A 1 352 ? -12.058 -4.329 -24.221 1.00 69.00 352 GLY A C 1
ATOM 2728 O O . GLY A 1 352 ? -11.453 -4.184 -25.281 1.00 69.00 352 GLY A O 1
ATOM 2729 N N . ALA A 1 353 ? -11.583 -5.094 -23.235 1.00 66.56 353 ALA A N 1
ATOM 2730 C CA . ALA A 1 353 ? -10.288 -5.772 -23.316 1.00 66.56 353 ALA A CA 1
ATOM 2731 C C . ALA A 1 353 ? -10.218 -6.763 -24.490 1.00 66.56 353 ALA A C 1
ATOM 2733 O O . ALA A 1 353 ? -9.176 -6.896 -25.132 1.00 66.56 353 ALA A O 1
ATOM 2734 N N . TRP A 1 354 ? -11.321 -7.451 -24.799 1.00 68.44 354 TRP A N 1
ATOM 2735 C CA . TRP A 1 354 ? -11.374 -8.403 -25.906 1.00 68.44 354 TRP A CA 1
ATOM 2736 C C . TRP A 1 354 ? -11.420 -7.727 -27.281 1.00 68.44 354 TRP A C 1
ATOM 2738 O O . TRP A 1 354 ? -10.755 -8.206 -28.200 1.00 68.44 354 TRP A O 1
ATOM 2748 N N . LEU A 1 355 ? -12.161 -6.623 -27.421 1.00 74.38 355 LEU A N 1
ATOM 2749 C CA . LEU A 1 355 ? -12.283 -5.873 -28.678 1.00 74.38 355 LEU A CA 1
ATOM 2750 C C . LEU A 1 355 ? -11.030 -5.048 -28.996 1.00 74.38 355 LEU A C 1
ATOM 2752 O O . LEU A 1 355 ? -10.679 -4.888 -30.162 1.00 74.38 355 LEU A O 1
ATOM 2756 N N . PHE A 1 356 ? -10.333 -4.555 -27.971 1.00 74.44 356 PHE A N 1
ATOM 2757 C CA . PHE A 1 356 ? -9.221 -3.612 -28.111 1.00 74.44 356 PHE A CA 1
ATOM 2758 C C . PHE A 1 356 ? -7.917 -4.154 -27.513 1.00 74.44 356 PHE A C 1
ATOM 2760 O O . PHE A 1 356 ? -7.179 -3.410 -26.874 1.00 74.44 356 PHE A O 1
ATOM 2767 N N . ARG A 1 357 ? -7.609 -5.443 -27.730 1.00 63.78 357 ARG A N 1
ATOM 2768 C CA . ARG A 1 357 ? -6.452 -6.157 -27.131 1.00 63.78 357 ARG A CA 1
ATOM 2769 C C . ARG A 1 357 ? -5.094 -5.449 -27.241 1.00 63.78 357 ARG A C 1
ATOM 2771 O O . ARG A 1 357 ? -4.213 -5.746 -26.445 1.00 63.78 357 ARG A O 1
ATOM 2778 N N . ASN A 1 358 ? -4.936 -4.537 -28.199 1.00 68.56 358 ASN A N 1
ATOM 2779 C CA . ASN A 1 358 ? -3.694 -3.805 -28.459 1.00 68.56 358 ASN A CA 1
ATOM 2780 C C . ASN A 1 358 ? -3.714 -2.360 -27.931 1.00 68.56 358 ASN A C 1
ATOM 2782 O O . ASN A 1 358 ? -2.899 -1.546 -28.354 1.00 68.56 358 ASN A O 1
ATOM 2786 N N . ASN A 1 359 ? -4.675 -2.007 -27.075 1.00 85.31 359 ASN A N 1
ATOM 2787 C CA . ASN A 1 359 ? -4.783 -0.673 -26.503 1.00 85.31 359 ASN A CA 1
ATOM 2788 C C . ASN A 1 359 ? -4.515 -0.722 -24.992 1.00 85.31 359 ASN A C 1
ATOM 2790 O O . ASN A 1 359 ? -5.400 -1.070 -24.205 1.00 85.31 359 ASN A O 1
ATOM 2794 N N . ASP A 1 360 ? -3.301 -0.340 -24.594 1.00 86.94 360 ASP A N 1
ATOM 2795 C CA . ASP A 1 360 ? -2.852 -0.324 -23.197 1.00 86.94 360 ASP A CA 1
ATOM 2796 C C . ASP A 1 360 ? -3.785 0.484 -22.290 1.00 86.94 360 ASP A C 1
ATOM 2798 O O . ASP A 1 360 ? -4.077 0.059 -21.173 1.00 86.94 360 ASP A O 1
ATOM 2802 N N . PHE A 1 361 ? -4.340 1.598 -22.781 1.00 88.62 361 PHE A N 1
ATOM 2803 C CA . PHE A 1 361 ? -5.305 2.400 -22.025 1.00 88.62 361 PHE A CA 1
ATOM 2804 C C . PHE A 1 361 ? -6.548 1.579 -21.660 1.00 88.62 361 PHE A C 1
ATOM 2806 O O . PHE A 1 361 ? -7.025 1.638 -20.521 1.00 88.62 361 PHE A O 1
ATOM 2813 N N . VAL A 1 362 ? -7.053 0.776 -22.602 1.00 86.19 362 VAL A N 1
ATOM 2814 C CA . VAL A 1 362 ? -8.205 -0.102 -22.362 1.00 86.19 362 VAL A CA 1
ATOM 2815 C C . VAL A 1 362 ? -7.840 -1.195 -21.365 1.00 86.19 362 VAL A C 1
ATOM 2817 O O . VAL A 1 362 ? -8.615 -1.428 -20.442 1.00 86.19 362 VAL A O 1
ATOM 2820 N N . VAL A 1 363 ? -6.666 -1.822 -21.495 1.00 86.00 363 VAL A N 1
ATOM 2821 C CA . VAL A 1 363 ? -6.202 -2.884 -20.580 1.00 86.00 363 VAL A CA 1
ATOM 2822 C C . VAL A 1 363 ? -6.042 -2.362 -19.149 1.00 86.00 363 VAL A C 1
ATOM 2824 O O . VAL A 1 363 ? -6.561 -2.972 -18.212 1.00 86.00 363 VAL A O 1
ATOM 2827 N N . TYR A 1 364 ? -5.397 -1.208 -18.969 1.00 90.00 364 TYR A N 1
ATOM 2828 C CA . TYR A 1 364 ? -5.221 -0.589 -17.654 1.00 90.00 364 TYR A CA 1
ATOM 2829 C C . TYR A 1 364 ? -6.549 -0.176 -17.020 1.00 90.00 364 TYR A C 1
ATOM 2831 O O . TYR A 1 364 ? -6.766 -0.401 -15.830 1.00 90.00 364 TYR A O 1
ATOM 2839 N N . THR A 1 365 ? -7.460 0.410 -17.795 1.00 89.38 365 THR A N 1
ATOM 2840 C CA . THR A 1 365 ? -8.789 0.789 -17.288 1.00 89.38 365 THR A CA 1
ATOM 2841 C C . THR A 1 365 ? -9.596 -0.454 -16.901 1.00 89.38 365 THR A C 1
ATOM 2843 O O . THR A 1 365 ? -10.213 -0.503 -15.836 1.00 89.38 365 THR A O 1
ATOM 2846 N N . ALA A 1 366 ? -9.533 -1.493 -17.737 1.00 87.06 366 ALA A N 1
ATOM 2847 C CA . ALA A 1 366 ? -10.183 -2.779 -17.529 1.00 87.06 366 ALA A CA 1
ATOM 2848 C C . ALA A 1 366 ? -9.791 -3.420 -16.188 1.00 87.06 366 ALA A C 1
ATOM 2850 O O . ALA A 1 366 ? -10.677 -3.754 -15.393 1.00 87.06 366 ALA A O 1
ATOM 2851 N N . ILE A 1 367 ? -8.490 -3.562 -15.904 1.00 88.88 367 ILE A N 1
ATOM 2852 C CA . ILE A 1 367 ? -8.040 -4.201 -14.658 1.00 88.88 367 ILE A CA 1
ATOM 2853 C C . ILE A 1 367 ? -8.432 -3.393 -13.415 1.00 88.88 367 ILE A C 1
ATOM 2855 O O . ILE A 1 367 ? -8.854 -3.973 -12.414 1.00 88.88 367 ILE A O 1
ATOM 2859 N N . GLN A 1 368 ? -8.383 -2.062 -13.489 1.00 92.12 368 GLN A N 1
ATOM 2860 C CA . GLN A 1 368 ? -8.786 -1.194 -12.383 1.00 92.12 368 GLN A CA 1
ATOM 2861 C C . GLN A 1 368 ? -10.274 -1.347 -12.059 1.00 92.12 368 GLN A C 1
ATOM 2863 O O . GLN A 1 368 ? -10.646 -1.464 -10.892 1.00 92.12 368 GLN A O 1
ATOM 2868 N N . TYR A 1 369 ? -11.137 -1.414 -13.076 1.00 90.38 369 TYR A N 1
ATOM 2869 C CA . TYR A 1 369 ? -12.568 -1.647 -12.875 1.00 90.38 369 TYR A CA 1
ATOM 2870 C C . TYR A 1 369 ? -12.885 -3.061 -12.393 1.00 90.38 369 TYR A C 1
ATOM 2872 O O . TYR A 1 369 ? -13.793 -3.228 -11.575 1.00 90.38 369 TYR A O 1
ATOM 2880 N N . ALA A 1 370 ? -12.120 -4.070 -12.818 1.00 89.31 370 ALA A N 1
ATOM 2881 C CA . ALA A 1 370 ? -12.242 -5.411 -12.254 1.00 89.31 370 ALA A CA 1
ATOM 2882 C C . ALA A 1 370 ? -11.908 -5.413 -10.755 1.00 89.31 370 ALA A C 1
ATOM 2884 O O . ALA A 1 370 ? -12.716 -5.874 -9.944 1.00 89.31 370 ALA A O 1
ATOM 2885 N N . ALA A 1 371 ? -10.777 -4.818 -10.370 1.00 92.19 371 ALA A N 1
ATOM 2886 C CA . ALA A 1 371 ? -10.371 -4.684 -8.973 1.00 92.19 371 ALA A CA 1
ATOM 2887 C C . ALA A 1 371 ? -11.405 -3.901 -8.142 1.00 92.19 371 ALA A C 1
ATOM 2889 O O . ALA A 1 371 ? -11.759 -4.302 -7.030 1.00 92.19 371 ALA A O 1
ATOM 2890 N N . LEU A 1 372 ? -11.958 -2.823 -8.704 1.00 91.69 372 LEU A N 1
ATOM 2891 C CA . LEU A 1 372 ? -13.008 -2.021 -8.079 1.00 91.69 372 LEU A CA 1
ATOM 2892 C C . LEU A 1 372 ? -14.298 -2.820 -7.855 1.00 91.69 372 LEU A C 1
ATOM 2894 O O . LEU A 1 372 ? -14.918 -2.699 -6.799 1.00 91.69 372 LEU A O 1
ATOM 2898 N N . GLY A 1 373 ? -14.685 -3.668 -8.813 1.00 88.31 373 GLY A N 1
ATOM 2899 C CA . GLY A 1 373 ? -15.808 -4.595 -8.672 1.00 88.31 373 GLY A CA 1
ATOM 2900 C C . GLY A 1 373 ? -15.596 -5.584 -7.524 1.00 88.31 373 GLY A C 1
ATOM 2901 O O . GLY A 1 373 ? -16.481 -5.744 -6.681 1.00 88.31 373 GLY A O 1
ATOM 2902 N N . PHE A 1 374 ? -14.399 -6.176 -7.429 1.00 91.00 374 PHE A N 1
ATOM 2903 C CA . PHE A 1 374 ? -14.013 -7.035 -6.302 1.00 91.00 374 PHE A CA 1
ATOM 2904 C C . PHE A 1 374 ? -14.138 -6.314 -4.962 1.00 91.00 374 PHE A C 1
ATOM 2906 O O . PHE A 1 374 ? -14.748 -6.832 -4.021 1.00 91.00 374 PHE A O 1
ATOM 2913 N N . TYR A 1 375 ? -13.581 -5.106 -4.882 1.00 92.25 375 TYR A N 1
ATOM 2914 C CA . TYR A 1 375 ? -13.651 -4.279 -3.686 1.00 92.25 375 TYR A CA 1
ATOM 2915 C C . TYR A 1 375 ? -15.099 -3.963 -3.309 1.00 92.25 375 TYR A C 1
ATOM 2917 O O . TYR A 1 375 ? -15.485 -4.161 -2.155 1.00 92.25 375 TYR A O 1
ATOM 2925 N N . TRP A 1 376 ? -15.918 -3.517 -4.264 1.00 90.88 376 TRP A N 1
ATOM 2926 C CA . TRP A 1 376 ? -17.310 -3.144 -4.023 1.00 90.88 376 TRP A CA 1
ATOM 2927 C C . TRP A 1 376 ? -18.122 -4.302 -3.449 1.00 90.88 376 TRP A C 1
ATOM 2929 O O . TRP A 1 376 ? -18.795 -4.128 -2.431 1.00 90.88 376 TRP A O 1
ATOM 2939 N N . VAL A 1 377 ? -18.040 -5.488 -4.057 1.00 88.19 377 VAL A N 1
ATOM 2940 C CA . VAL A 1 377 ? -18.823 -6.645 -3.609 1.00 88.19 377 VAL A CA 1
ATOM 2941 C C . VAL A 1 377 ? -18.352 -7.119 -2.237 1.00 88.19 377 VAL A C 1
ATOM 2943 O O . VAL A 1 377 ? -19.170 -7.275 -1.328 1.00 88.19 377 VAL A O 1
ATOM 2946 N N . ASN A 1 378 ? -17.039 -7.271 -2.039 1.00 87.88 378 ASN A N 1
ATOM 2947 C CA . ASN A 1 378 ? -16.497 -7.769 -0.773 1.00 87.88 378 ASN A CA 1
ATOM 2948 C C . ASN A 1 378 ? -16.715 -6.789 0.388 1.00 87.88 378 ASN A C 1
ATOM 2950 O O . ASN A 1 378 ? -16.984 -7.222 1.504 1.00 87.88 378 ASN A O 1
ATOM 2954 N N . SER A 1 379 ? -16.650 -5.480 0.138 1.00 90.00 379 SER A N 1
ATOM 2955 C CA . SER A 1 379 ? -16.931 -4.452 1.153 1.00 90.00 379 SER A CA 1
ATOM 2956 C C . SER A 1 379 ? -18.427 -4.201 1.373 1.00 90.00 379 SER A C 1
ATOM 2958 O O . SER A 1 379 ? -18.794 -3.519 2.332 1.00 90.00 379 SER A O 1
ATOM 2960 N N . SER A 1 380 ? -19.298 -4.721 0.502 1.00 88.44 380 SER A N 1
ATOM 2961 C CA . SER A 1 380 ? -20.761 -4.654 0.640 1.00 88.44 380 SER A CA 1
ATOM 2962 C C . SER A 1 380 ? -21.367 -5.880 1.313 1.00 88.44 380 SER A C 1
ATOM 2964 O O . SER A 1 380 ? -22.528 -5.821 1.715 1.00 88.44 380 SER A O 1
ATOM 2966 N N . ALA A 1 381 ? -20.600 -6.961 1.475 1.00 83.31 381 ALA A N 1
ATOM 2967 C CA . ALA A 1 381 ? -21.013 -8.094 2.291 1.00 83.31 381 ALA A CA 1
ATOM 2968 C C . ALA A 1 381 ? -21.268 -7.610 3.723 1.00 83.31 381 ALA A C 1
ATOM 2970 O O . ALA A 1 381 ? -20.351 -7.125 4.390 1.00 83.31 381 ALA A O 1
ATOM 2971 N N . SER A 1 382 ? -22.519 -7.707 4.179 1.00 59.75 382 SER A N 1
ATOM 2972 C CA . SER A 1 382 ? -22.885 -7.269 5.523 1.00 59.75 382 SER A CA 1
ATOM 2973 C C . SER A 1 382 ? -22.093 -8.087 6.548 1.00 59.75 382 SER A C 1
ATOM 2975 O O . SER A 1 382 ? -22.166 -9.324 6.525 1.00 59.75 382 SER A O 1
ATOM 2977 N N . PRO A 1 383 ? -21.325 -7.449 7.447 1.00 61.78 383 PRO A N 1
ATOM 2978 C CA . PRO A 1 383 ? -20.784 -8.130 8.600 1.00 61.78 383 PRO A CA 1
ATOM 2979 C C . PRO A 1 383 ? -21.944 -8.347 9.573 1.00 61.78 383 PRO A C 1
ATOM 2981 O O . PRO A 1 383 ? -22.105 -7.580 10.510 1.00 61.78 383 PRO A O 1
ATOM 2984 N N . LEU A 1 384 ? -22.702 -9.423 9.349 1.00 54.19 384 LEU A N 1
ATOM 2985 C CA . LEU A 1 384 ? -23.719 -9.960 10.254 1.00 54.19 384 LEU A CA 1
ATOM 2986 C C . LEU A 1 384 ? -25.029 -9.147 10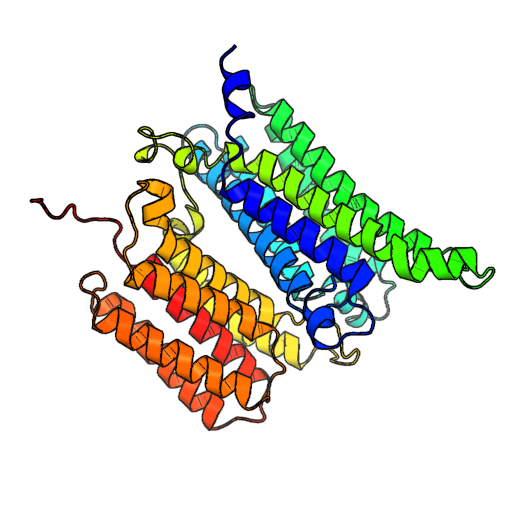.288 1.00 54.19 384 LEU A C 1
ATOM 2988 O O . LEU A 1 384 ? -25.111 -8.110 10.931 1.00 54.19 384 LEU A O 1
ATOM 2992 N N . ASP A 1 385 ? -26.103 -9.723 9.746 1.00 42.72 385 ASP A N 1
ATOM 2993 C CA . ASP A 1 385 ? -27.159 -10.052 10.701 1.00 42.72 385 ASP A CA 1
ATOM 2994 C C . ASP A 1 385 ? -26.643 -11.287 11.453 1.00 42.72 385 ASP A C 1
ATOM 2996 O O . ASP A 1 385 ? -26.151 -12.222 10.802 1.00 42.72 385 ASP A O 1
ATOM 3000 N N . PRO A 1 386 ? -26.638 -11.306 12.797 1.00 50.47 386 PRO A N 1
ATOM 3001 C CA . PRO A 1 386 ? -26.478 -12.565 13.501 1.00 50.47 386 PRO A CA 1
ATOM 3002 C C . PRO A 1 386 ? -27.546 -13.497 12.932 1.00 50.47 386 PRO A C 1
ATOM 3004 O O . PRO A 1 386 ? -28.729 -13.176 12.990 1.00 50.47 386 PRO A O 1
ATOM 3007 N N . THR A 1 387 ? -27.150 -14.625 12.340 1.00 47.56 387 THR A N 1
ATOM 3008 C CA . THR A 1 387 ? -28.105 -15.721 12.188 1.00 47.56 387 THR A CA 1
ATOM 3009 C C . THR A 1 387 ? -28.643 -15.969 13.596 1.00 47.56 387 THR A C 1
ATOM 3011 O O . THR A 1 387 ? -27.816 -16.228 14.476 1.00 47.56 387 THR A O 1
ATOM 3014 N N . PRO A 1 388 ? -29.954 -15.783 13.846 1.00 44.22 388 PRO A N 1
ATOM 3015 C CA . PRO A 1 388 ? -30.483 -15.754 15.205 1.00 44.22 388 PRO A CA 1
ATOM 3016 C C . PRO A 1 388 ? -30.211 -17.032 16.000 1.00 44.22 388 PRO A C 1
ATOM 3018 O O . PRO A 1 388 ? -30.210 -16.978 17.220 1.00 44.22 388 PRO A O 1
ATOM 3021 N N . ASP A 1 389 ? -29.904 -18.145 15.334 1.00 51.81 389 ASP A N 1
ATOM 3022 C CA . ASP A 1 389 ? -29.830 -19.455 15.961 1.00 51.81 389 ASP A CA 1
ATOM 3023 C C . ASP A 1 389 ? -28.619 -20.254 15.457 1.00 51.81 389 ASP A C 1
ATOM 3025 O O . ASP A 1 389 ? -28.376 -20.351 14.247 1.00 51.81 389 ASP A O 1
ATOM 3029 N N . GLY A 1 390 ? -27.864 -20.818 16.404 1.00 50.81 390 GLY A N 1
ATOM 3030 C CA . GLY A 1 390 ? -26.712 -21.698 16.196 1.00 50.81 390 GLY A CA 1
ATOM 3031 C C . GLY A 1 390 ? -25.913 -21.900 17.472 1.00 50.81 390 GLY A C 1
ATOM 3032 O O . GLY A 1 390 ? -24.836 -21.269 17.569 1.00 50.81 390 GLY A O 1
#

pLDDT: mean 87.32, std 12.3, range [42.72, 98.69]

Radius of gyration: 21.45 Å; chains: 1; bounding box: 69×43×63 Å

Sequence (390 aa):
MQIRKTISETSPWFRAFVLISVFLCLMTVFARDVPILLLFNLRNESNFAALFSGMFLLTIALHAFDGSALNRASKANIANAWLMLSLVLVALSFDEIGSLHERVPAIGDLNQLVSLLPFALVFAAMLAYAVTILWRAPGQRRTTILICVGFALFASVALQEYIEHAVDWSANRYLRFFRHWFRPLIEEGTELLGMLVLLWAAMTNTRGILSRGEREKFPVFEAIVSWRRPMLVTALIGAPLIAYATVILPADRWGNGKPADWPAAAFFTLAAFAAARPYFISGRSVGLSGWTLVVLAVIGCASTILPPGSPNHVLMIVVLSAAAFLLWTSGPRYLPGAYVPAGVLLSITLAGAWLFRNNDFVVYTAIQYAALGFYWVNSSASPLDPTPDG

Foldseek 3Di:
DPPVVVPVCDDPVLVVLVVLLVVLLVLLQPVPPPVVSVLSHLPFALHPVLLCLLVLLLVLLLLLQLQLVLCVVPNVLLNQLSNLSSVLSNVVSLCSQAVVLVQQCVVDVDDSCVSCVVVVVSNCVSNVSSLVSQCPDPPRVVLSVLLVQLVVLVVVLVVLVVVVVVDDLVPDPVSVVCVRRVSSSSNSSSNSVSSSSSSVSSVVQLCLLPDAPCLVSGDDSVCLQPCLVVLLVCLVVVLLVLLVVQVPGDPPDPGHRGSLLSLLLSLLSSLLCLLCVLCSRNVDDSDPLSVVLNVLSVVLNNLSSPDQLDPVSLVSLVVSLVVVLVSQVPPPQFDPVQQPVLVVLQVVLNVQCVVCSPDSSSSSSSSSSNSSSSSRRSSPRDPDPPPPDD